Protein AF-A0A401M6X9-F1 (afdb_monomer)

Sequence (453 aa):
MAVNIYASADETSSSKGSAQNQALAAGTSTIDCPDVGQRLTSVPAQAKAQVDKELALLDKQISEAYQRLSTSQKAIQQDPNFAQNAIVGPLKDKRKATIDRIAIAIGRVAAKPQGLDALAACTLRATGNAGQGGNNNQGGNDTNAGGTGNGPVAADFVDITKVKSNVRTPARSAKASKGVFVSKCGVNANKLYNSDNVIVAPGVTNGAHHVHDYVGNQDNDAFSSDQDFAKAGTSCQNKGDKSSYYWPVLRLQDGTKEFDAGKQGGGAEGNTGRILTAKKATLDFVGSPRGKVVAMPKFLRIITGDAKAFVNGTANANASWSCTGFENKVQLKDKYPLCPSGSDVVRTFKFQSCWDSRNIDSANHRTHVAFADAGGNCPTGFKAIPQLVQRLVYDVDAPSVKDNGKTRPFFSLDSFPEQQHKPVTDHGDFINVFDAKLMNKAVQCINTGRKCS

pLDDT: mean 88.76, std 18.25, range [23.72, 98.88]

Secondary structure (DSSP, 8-sta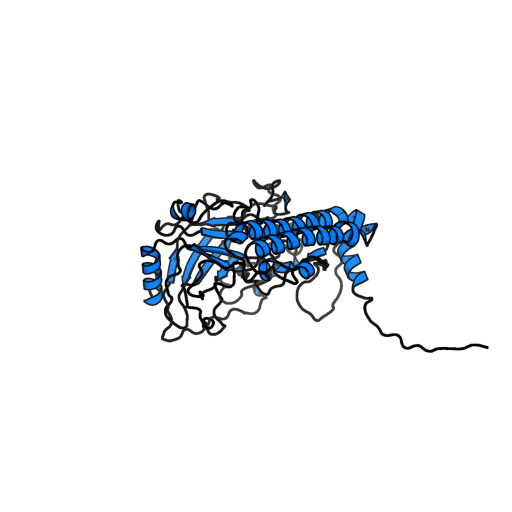te):
------------S-HHHHHHHHHHHTT-EEEE---SGGG-S---HHHHHHHHHHHHHHHHHHHHHHHHHHH-HHHHHH-TTHIIIIIIHHHHHHHHHHHHHHHHHHHTTSPPP-SGGGG---EEEE-TT-S-----------------S----GGGEEEGGGSPP----PPPPTT----EEEE---S-TT--EE---TTTSTT-TTTTSSPEEEEEBS--STT--HHHHHHS-BSSSSTTB--EEEEEPEEE-SS---TTTTSTTTGGGT--SEEEPPSEEEEEEE--SSSPPPPPPTT-EEEEE-TTHHHH-TTS----EEETTTTTT--BSSSEEEPPTT--EEEEEE---EE-SS-SS-TTSSTTEE---TTSPPPTT-EE-PEEEEEEEE--PPP-GGGTTSSSPPEEE---GGGTT-GGG-EEEEE--B-HHHHHHHHHHHHTT-EE-

Radius of gyration: 23.55 Å; Cα contacts (8 Å, |Δi|>4): 1029; chains: 1; bounding box: 54×73×77 Å

Solvent-accessible surface area (backbone atoms only — not comparable to full-atom values): 24018 Å² total; per-residue (Å²): 134,82,87,82,86,85,77,89,76,84,92,78,81,77,72,62,61,59,55,48,52,50,26,46,53,69,62,35,55,34,60,31,55,60,68,64,55,80,69,37,74,75,55,57,79,92,28,38,65,61,39,30,49,41,53,41,48,50,52,52,52,50,40,56,44,34,54,50,56,66,69,36,42,71,57,32,62,76,33,80,58,39,55,50,63,72,38,42,47,55,45,20,55,54,34,33,59,41,50,51,48,40,33,49,49,38,38,77,81,45,82,56,70,76,74,60,70,76,45,22,57,52,46,82,38,64,60,76,75,88,72,84,87,88,78,93,80,83,89,81,91,79,89,82,73,96,68,86,71,47,61,60,54,54,85,41,48,40,60,53,90,77,53,71,74,69,56,80,79,65,71,65,46,95,55,29,10,70,6,32,24,38,55,56,28,67,47,34,87,84,64,52,66,47,16,40,21,56,83,76,12,47,70,30,76,46,44,46,32,17,34,32,42,41,27,15,32,68,53,82,44,19,77,54,43,76,69,46,38,74,68,38,56,45,57,20,76,53,78,50,35,22,24,39,41,36,32,55,34,40,20,38,52,74,76,41,78,39,103,37,44,81,30,81,18,15,26,65,34,60,37,52,23,34,77,55,69,41,77,40,54,43,40,35,30,31,40,30,35,63,27,64,39,46,71,74,59,69,58,28,47,45,66,27,29,21,61,52,16,70,56,73,41,62,90,56,36,48,20,33,25,23,29,60,94,32,63,81,36,33,62,34,50,63,34,42,57,36,37,57,92,99,35,28,40,27,44,43,40,66,41,52,27,16,31,51,83,78,50,43,58,37,64,52,49,46,84,29,44,36,65,46,48,86,72,40,49,49,56,92,77,34,43,40,25,55,22,44,36,39,38,39,31,33,88,57,77,52,47,32,55,91,64,69,24,69,88,30,39,44,67,32,48,41,31,36,49,54,33,30,28,43,48,26,25,34,42,35,41,38,34,36,38,46,36,74,69,50,38,51,49,38,36,50,29,11,52,68,50,36,81,45,109

Foldseek 3Di:
DDDDDDDDDDDDDDPPLVVLLVLLLVLQKFKFFAQLLVVCQAAPPQLLQVLLQLSLVLLVLRLVLRVVSLVCSVVCNVPVCCNVPVRQVVQLVVQLVSLVSNQVSRVVPHPRDPDSNVRSGMDMDGNPDPDDDDDDDDDDDDPDDPDRDFDDALVQEDALVPDFFDDDDAAFDPAWLQFKEWWDFDQLPVPPKALADCFRRAPDGNSFQAIKRKFAFPPDHSPQDLVNLLVTAGSIPPRLFSKIKMWFFKFFPPQDCDPQCPHGNDVVQPNDHDTFTFPDKIKMFAIFSHHAADFQDAFQKWKQAALCCQNNHQPRFDWWKDKVVCNNGDTDQWHHYQDDPPIWIKTKTWIFFWALVDDSATSSRHPRGHHADSNRHDPPNIGGHGIIIMMTTTDAHRADNPVGRPVHTDMAGIGGRSNSSTSRSIMMMMTGRRDPVVSVVRSVRSSVNHYYD

Mean predicted aligned error: 7.22 Å

Structure (mmCIF, N/CA/C/O backbone):
data_AF-A0A401M6X9-F1
#
_entry.id   AF-A0A401M6X9-F1
#
loop_
_atom_site.group_PDB
_atom_site.id
_atom_site.type_symbol
_atom_site.label_atom_id
_atom_site.label_alt_id
_atom_site.label_comp_id
_atom_site.label_asym_id
_atom_site.label_entity_id
_atom_site.label_seq_id
_atom_site.pdbx_PDB_ins_code
_atom_site.Cartn_x
_atom_site.Cartn_y
_atom_site.Cartn_z
_atom_site.occupancy
_atom_site.B_iso_or_equiv
_atom_site.auth_seq_id
_atom_site.auth_comp_id
_atom_site.auth_asym_id
_atom_site.auth_atom_id
_atom_site.pdbx_PDB_model_num
ATOM 1 N N . MET A 1 1 ? 7.918 -54.406 -50.288 1.00 29.33 1 MET A N 1
ATOM 2 C CA . MET A 1 1 ? 8.413 -53.014 -50.257 1.00 29.33 1 MET A CA 1
ATOM 3 C C . MET A 1 1 ? 7.365 -52.147 -49.582 1.00 29.33 1 MET A C 1
ATOM 5 O O . MET A 1 1 ? 6.195 -52.333 -49.873 1.00 29.33 1 MET A O 1
ATOM 9 N N . ALA A 1 2 ? 7.828 -51.248 -48.710 1.00 29.38 2 ALA A N 1
ATOM 10 C CA . ALA A 1 2 ? 7.129 -50.108 -48.110 1.00 29.38 2 ALA A CA 1
ATOM 11 C C . ALA A 1 2 ? 5.913 -50.384 -47.199 1.00 29.38 2 ALA A C 1
ATOM 13 O O . ALA A 1 2 ? 4.772 -50.518 -47.627 1.00 29.38 2 ALA A O 1
ATOM 14 N N . VAL A 1 3 ? 6.216 -50.369 -45.901 1.00 25.91 3 VAL A N 1
ATOM 15 C CA . VAL A 1 3 ? 5.321 -50.006 -44.799 1.00 25.91 3 VAL A CA 1
ATOM 16 C C . VAL A 1 3 ? 4.903 -48.543 -44.988 1.00 25.91 3 VAL A C 1
ATOM 18 O O . VAL A 1 3 ? 5.769 -47.717 -45.267 1.00 25.91 3 VAL A O 1
ATOM 21 N N . ASN A 1 4 ? 3.629 -48.200 -44.784 1.00 25.66 4 ASN A N 1
ATOM 22 C CA . ASN A 1 4 ? 3.268 -46.824 -44.451 1.00 25.66 4 ASN A CA 1
ATOM 23 C C . ASN A 1 4 ? 2.274 -46.799 -43.289 1.00 25.66 4 ASN A C 1
ATOM 25 O O . ASN A 1 4 ? 1.127 -47.230 -43.390 1.00 25.66 4 ASN A O 1
ATOM 29 N N . ILE A 1 5 ? 2.808 -46.325 -42.170 1.00 27.16 5 ILE A N 1
ATOM 30 C CA . ILE A 1 5 ? 2.165 -46.017 -40.903 1.00 27.16 5 ILE A CA 1
ATOM 31 C C . ILE A 1 5 ? 1.510 -44.642 -41.065 1.00 27.16 5 ILE A C 1
ATOM 33 O O . ILE A 1 5 ? 2.206 -43.679 -41.372 1.00 27.16 5 ILE A O 1
ATOM 37 N N . TYR A 1 6 ? 0.205 -44.529 -40.816 1.00 26.64 6 TYR A N 1
ATOM 38 C CA . TYR A 1 6 ? -0.398 -43.250 -40.440 1.00 26.64 6 TYR A CA 1
ATOM 39 C C . TYR A 1 6 ? -0.601 -43.260 -38.929 1.00 26.64 6 TYR A C 1
ATOM 41 O O . TYR A 1 6 ? -1.500 -43.915 -38.406 1.00 26.64 6 TYR A O 1
ATOM 49 N N . ALA A 1 7 ? 0.304 -42.568 -38.241 1.00 26.34 7 ALA A N 1
ATOM 50 C CA . ALA A 1 7 ? 0.173 -42.212 -36.843 1.00 26.34 7 ALA A CA 1
ATOM 51 C C . ALA A 1 7 ? -0.640 -40.916 -36.743 1.00 26.34 7 ALA A C 1
ATOM 53 O O . ALA A 1 7 ? -0.295 -39.907 -37.358 1.00 26.34 7 ALA A O 1
ATOM 54 N N . SER A 1 8 ? -1.707 -40.960 -35.951 1.00 31.41 8 SER A N 1
ATOM 55 C CA . SER A 1 8 ? -2.305 -39.785 -35.325 1.00 31.41 8 SER A CA 1
ATOM 56 C C . SER A 1 8 ? -1.285 -39.184 -34.356 1.00 31.41 8 SER A C 1
ATOM 58 O O . SER A 1 8 ? -0.713 -39.918 -33.551 1.00 31.41 8 SER A O 1
ATOM 60 N N . ALA A 1 9 ? -1.056 -37.875 -34.425 1.00 29.56 9 ALA A N 1
ATOM 61 C CA . ALA A 1 9 ? -0.262 -37.148 -33.443 1.00 29.56 9 ALA A CA 1
ATOM 62 C C . ALA A 1 9 ? -1.111 -36.031 -32.833 1.00 29.56 9 ALA A C 1
ATOM 64 O O . ALA A 1 9 ? -1.638 -35.170 -33.537 1.00 29.56 9 ALA A O 1
ATOM 65 N N . ASP A 1 10 ? -1.236 -36.117 -31.513 1.00 27.30 10 ASP A N 1
ATOM 66 C CA . ASP A 1 10 ? -1.836 -35.153 -30.608 1.00 27.30 10 ASP A CA 1
ATOM 67 C C . ASP A 1 10 ? -1.142 -33.782 -30.675 1.00 27.30 10 ASP A C 1
ATOM 69 O O . ASP A 1 10 ? 0.078 -33.663 -30.559 1.00 27.30 10 ASP A O 1
ATOM 73 N N . GLU A 1 11 ? -1.941 -32.723 -30.781 1.00 31.08 11 GLU A N 1
ATOM 74 C CA . GLU A 1 11 ? -1.521 -31.328 -30.633 1.00 31.08 11 GLU A CA 1
ATOM 75 C C . GLU A 1 11 ? -1.487 -30.955 -29.141 1.00 31.08 11 GLU A C 1
ATOM 77 O O . GLU A 1 11 ? -2.509 -30.617 -28.542 1.00 31.08 11 GLU A O 1
ATOM 82 N N . THR A 1 12 ? -0.303 -30.977 -28.519 1.00 35.50 12 THR A N 1
ATOM 83 C CA . THR A 1 12 ? -0.062 -30.281 -27.244 1.00 35.50 12 THR A CA 1
ATOM 84 C C . THR A 1 12 ? 1.288 -29.543 -27.231 1.00 35.50 12 THR A C 1
ATOM 86 O O . THR A 1 12 ? 2.340 -30.113 -27.480 1.00 35.50 12 THR A O 1
ATOM 89 N N . SER A 1 13 ? 1.223 -28.256 -26.854 1.00 37.97 13 SER A N 1
ATOM 90 C CA . SER A 1 13 ? 2.273 -27.422 -26.225 1.00 37.97 13 SER A CA 1
ATOM 91 C C . SER A 1 13 ? 3.252 -26.541 -27.033 1.00 37.97 13 SER A C 1
ATOM 93 O O . SER A 1 13 ? 4.123 -25.936 -26.407 1.00 37.97 13 SER A O 1
ATOM 95 N N . SER A 1 14 ? 3.131 -26.335 -28.344 1.00 34.53 14 SER A N 1
ATOM 96 C CA . SER A 1 14 ? 4.143 -25.560 -29.105 1.00 34.53 14 SER A CA 1
ATOM 97 C C . SER A 1 14 ? 3.976 -24.023 -29.112 1.00 34.53 14 SER A C 1
ATOM 99 O O . SER A 1 14 ? 4.923 -23.309 -29.439 1.00 34.53 14 SER A O 1
ATOM 101 N N . SER A 1 15 ? 2.828 -23.463 -28.704 1.00 44.91 15 SER A N 1
ATOM 102 C CA . SER A 1 15 ? 2.542 -22.021 -28.874 1.00 44.91 15 SER A CA 1
ATOM 103 C C . SER A 1 15 ? 3.021 -21.089 -27.746 1.00 44.91 15 SER A C 1
ATOM 105 O O . SER A 1 15 ? 3.140 -19.885 -27.963 1.00 44.91 15 SER A O 1
ATOM 107 N N . LYS A 1 16 ? 3.328 -21.604 -26.544 1.00 48.12 16 LYS A N 1
ATOM 108 C CA . LYS A 1 16 ? 3.765 -20.766 -25.401 1.00 48.12 16 LYS A CA 1
ATOM 109 C C . LYS A 1 16 ? 5.250 -20.393 -25.449 1.00 48.12 16 LYS A C 1
ATOM 111 O O . LYS A 1 16 ? 5.606 -19.289 -25.045 1.00 48.12 16 LYS A O 1
ATOM 116 N N . GLY A 1 17 ? 6.105 -21.279 -25.967 1.00 55.19 17 GLY A N 1
ATOM 117 C CA . GLY A 1 17 ? 7.558 -21.069 -25.993 1.00 55.19 17 GLY A CA 1
ATOM 118 C C . GLY A 1 17 ? 7.991 -19.927 -26.915 1.00 55.19 17 GLY A C 1
ATOM 119 O O . GLY A 1 17 ? 8.846 -19.128 -26.546 1.00 55.19 17 GLY A O 1
ATOM 120 N N . SER A 1 18 ? 7.363 -19.784 -28.086 1.00 62.06 18 SER A N 1
ATOM 121 C CA . SER A 1 18 ? 7.692 -18.714 -29.039 1.00 62.06 18 SER A CA 1
ATOM 122 C C . SER A 1 18 ? 7.289 -17.330 -28.524 1.00 62.06 18 SER A C 1
ATOM 124 O O . SER A 1 18 ? 8.098 -16.406 -28.569 1.00 62.06 18 SER A O 1
ATOM 126 N N . ALA A 1 19 ? 6.082 -17.197 -27.967 1.00 62.09 19 ALA A N 1
ATOM 127 C CA . ALA A 1 19 ? 5.588 -15.942 -27.402 1.00 62.09 19 ALA A CA 1
ATOM 128 C C . ALA A 1 19 ? 6.396 -15.499 -26.170 1.00 62.09 19 ALA A C 1
ATOM 130 O O . ALA A 1 19 ? 6.696 -14.317 -26.011 1.00 62.09 19 ALA A O 1
ATOM 131 N N . GLN A 1 20 ? 6.800 -16.444 -25.316 1.00 65.56 20 GLN A N 1
ATOM 132 C CA . GLN A 1 20 ? 7.638 -16.159 -24.153 1.00 65.56 20 GLN A CA 1
ATOM 133 C C . GLN A 1 20 ? 9.055 -15.736 -24.560 1.00 65.56 20 GLN A C 1
ATOM 135 O O . GLN A 1 20 ? 9.565 -14.746 -24.041 1.00 65.56 20 GLN A O 1
ATOM 140 N N . ASN A 1 21 ? 9.659 -16.414 -25.540 1.00 63.56 21 ASN A N 1
ATOM 141 C CA . ASN A 1 21 ? 10.969 -16.036 -26.076 1.00 63.56 21 ASN A CA 1
ATOM 142 C C . ASN A 1 21 ? 10.939 -14.651 -26.741 1.00 63.56 21 ASN A C 1
ATOM 144 O O . ASN A 1 21 ? 11.865 -13.861 -26.568 1.00 63.56 21 ASN A O 1
ATOM 148 N N . GLN A 1 22 ? 9.851 -14.315 -27.440 1.00 64.25 22 GLN A N 1
ATOM 149 C CA . GLN A 1 22 ? 9.640 -12.980 -28.007 1.00 64.25 22 GLN A CA 1
ATOM 150 C C . GLN A 1 22 ? 9.471 -11.911 -26.918 1.00 64.25 22 GLN A C 1
ATOM 152 O O . GLN A 1 22 ? 10.101 -10.856 -26.995 1.00 64.25 22 GLN A O 1
ATOM 157 N N . ALA A 1 23 ? 8.684 -12.185 -25.872 1.00 68.12 23 ALA A N 1
ATOM 158 C CA . ALA A 1 23 ? 8.500 -11.263 -24.751 1.00 68.12 23 ALA A CA 1
ATOM 159 C C . ALA A 1 23 ? 9.812 -10.997 -23.994 1.00 68.12 23 ALA A C 1
ATOM 161 O O . ALA A 1 23 ? 10.085 -9.856 -23.612 1.00 68.12 23 ALA A O 1
ATOM 162 N N . LEU A 1 24 ? 10.640 -12.031 -23.817 1.00 69.25 24 LEU A N 1
ATOM 163 C CA . LEU A 1 24 ? 11.967 -11.941 -23.208 1.00 69.25 24 LEU A CA 1
ATOM 164 C C . LEU A 1 24 ? 12.929 -11.103 -24.059 1.00 69.25 24 LEU A C 1
ATOM 166 O O . LEU A 1 24 ? 13.567 -10.190 -23.534 1.00 69.25 24 LEU A O 1
ATOM 170 N N . ALA A 1 25 ? 12.978 -11.348 -25.372 1.00 62.50 25 ALA A N 1
ATOM 171 C CA . ALA A 1 25 ? 13.804 -10.577 -26.303 1.00 62.50 25 ALA A CA 1
ATOM 172 C C . ALA A 1 25 ? 13.401 -9.091 -26.366 1.00 62.50 25 ALA A C 1
ATOM 174 O O . ALA A 1 25 ? 14.263 -8.226 -26.544 1.00 62.50 25 ALA A O 1
ATOM 175 N N . ALA A 1 26 ? 12.110 -8.800 -26.168 1.00 62.44 26 ALA A N 1
ATOM 176 C CA . ALA A 1 26 ? 11.553 -7.451 -26.092 1.00 62.44 26 ALA A CA 1
ATOM 177 C C . ALA A 1 26 ? 11.688 -6.788 -24.703 1.00 62.44 26 ALA A C 1
ATOM 179 O O . ALA A 1 26 ? 11.282 -5.641 -24.536 1.00 62.44 26 ALA A O 1
ATOM 180 N N . GLY A 1 27 ? 12.223 -7.483 -23.689 1.00 68.25 27 GLY A N 1
ATOM 181 C CA . GLY A 1 27 ? 12.346 -6.950 -22.324 1.00 68.25 27 GLY A CA 1
ATOM 182 C C . GLY A 1 27 ? 11.011 -6.796 -21.580 1.00 68.25 27 GLY A C 1
ATOM 183 O O . GLY A 1 27 ? 10.921 -6.039 -20.619 1.00 68.25 27 GLY A O 1
ATOM 184 N N . THR A 1 28 ? 9.971 -7.511 -22.009 1.00 72.81 28 THR A N 1
ATOM 185 C CA . THR A 1 28 ? 8.592 -7.427 -21.492 1.00 72.81 28 THR A CA 1
ATOM 186 C C . THR A 1 28 ? 8.258 -8.614 -20.587 1.00 72.81 28 THR A C 1
ATOM 188 O O . THR A 1 28 ? 7.250 -9.295 -20.758 1.00 72.81 28 THR A O 1
ATOM 191 N N . SER A 1 29 ? 9.143 -8.940 -19.646 1.00 83.50 29 SER A N 1
ATOM 192 C CA . SER A 1 29 ? 8.968 -10.083 -18.741 1.00 83.50 29 SER A CA 1
ATOM 193 C C . SER A 1 29 ? 9.264 -9.719 -17.293 1.00 83.50 29 SER A C 1
ATOM 195 O O . SER A 1 29 ? 10.029 -8.801 -17.013 1.00 83.50 29 SER A O 1
ATOM 197 N N . THR A 1 30 ? 8.648 -10.455 -16.376 1.00 89.94 30 THR A N 1
ATOM 198 C CA . THR A 1 30 ? 8.885 -10.392 -14.936 1.00 89.94 30 THR A CA 1
ATOM 199 C C . THR A 1 30 ? 9.106 -11.792 -14.365 1.00 89.94 30 THR A C 1
ATOM 201 O O . THR A 1 30 ? 8.964 -12.795 -15.073 1.00 89.94 30 THR A O 1
ATOM 204 N N . ILE A 1 31 ? 9.479 -11.860 -13.091 1.00 91.75 31 ILE A N 1
ATOM 205 C CA . ILE A 1 31 ? 9.679 -13.100 -12.347 1.00 91.75 31 ILE A CA 1
ATOM 206 C C . ILE A 1 31 ? 8.482 -13.307 -11.423 1.00 91.75 31 ILE A C 1
ATOM 208 O O . ILE A 1 31 ? 8.131 -12.435 -10.637 1.00 91.75 31 ILE A O 1
ATOM 212 N N . ASP A 1 32 ? 7.869 -14.481 -11.523 1.00 91.88 32 ASP A N 1
ATOM 213 C CA . ASP A 1 32 ? 6.752 -14.912 -10.693 1.00 91.88 32 ASP A CA 1
ATOM 214 C C . ASP A 1 32 ? 7.192 -16.080 -9.812 1.00 91.88 32 ASP A C 1
ATOM 216 O O . ASP A 1 32 ? 7.589 -17.140 -10.306 1.00 91.88 32 ASP A O 1
ATOM 220 N N . CYS A 1 33 ? 7.131 -15.873 -8.503 1.00 93.88 33 CYS A N 1
ATOM 221 C CA . CYS A 1 33 ? 7.508 -16.858 -7.511 1.00 93.88 33 CYS A CA 1
ATOM 222 C C . CYS A 1 33 ? 6.379 -17.024 -6.487 1.00 93.88 33 CYS A C 1
ATOM 224 O O . CYS A 1 33 ? 5.901 -16.020 -5.962 1.00 93.88 33 CYS A O 1
ATOM 226 N N . PRO A 1 34 ? 6.018 -18.258 -6.094 1.00 92.94 34 PRO A N 1
ATOM 227 C CA . PRO A 1 34 ? 5.024 -18.477 -5.052 1.00 92.94 34 PRO A CA 1
ATOM 228 C C . PRO A 1 34 ? 5.378 -17.768 -3.736 1.00 92.94 34 PRO A C 1
ATOM 230 O O . PRO A 1 34 ? 6.521 -17.827 -3.266 1.00 92.94 34 PRO A O 1
ATOM 233 N N . ASP A 1 35 ? 4.380 -17.140 -3.116 1.00 89.75 35 ASP A N 1
ATOM 234 C CA . ASP A 1 35 ? 4.529 -16.463 -1.829 1.00 89.75 35 ASP A CA 1
ATOM 235 C C . ASP A 1 35 ? 4.502 -17.474 -0.673 1.00 89.75 35 ASP A C 1
ATOM 237 O O . ASP A 1 35 ? 3.489 -18.124 -0.390 1.00 89.75 35 ASP A O 1
ATOM 241 N N . VAL A 1 36 ? 5.642 -17.609 0.006 1.00 92.06 36 VAL A N 1
ATOM 242 C CA . VAL A 1 36 ? 5.801 -18.514 1.149 1.00 92.06 36 VAL A CA 1
ATOM 243 C C . VAL A 1 36 ? 5.050 -17.989 2.374 1.00 92.06 36 VAL A C 1
ATOM 245 O O . VAL A 1 36 ? 4.436 -18.780 3.090 1.00 92.06 36 VAL A O 1
ATOM 248 N N . GLY A 1 37 ? 5.021 -16.671 2.591 1.00 87.62 37 GLY A N 1
ATOM 249 C CA . GLY A 1 37 ? 4.360 -16.047 3.739 1.00 87.62 37 GLY A CA 1
ATOM 250 C C . GLY A 1 37 ? 2.855 -16.316 3.757 1.00 87.62 37 GLY A C 1
ATOM 251 O O . GLY A 1 37 ? 2.281 -16.587 4.811 1.00 87.62 37 GLY A O 1
ATOM 252 N N . GLN A 1 38 ? 2.221 -16.376 2.582 1.00 84.31 38 GLN A N 1
ATOM 253 C CA . GLN A 1 38 ? 0.799 -16.727 2.469 1.00 84.31 38 GLN A CA 1
ATOM 254 C C . GLN A 1 38 ? 0.483 -18.168 2.901 1.00 84.31 38 GLN A C 1
ATOM 256 O O . GLN A 1 38 ? -0.646 -18.450 3.307 1.00 84.31 38 GLN A O 1
ATOM 261 N N . ARG A 1 39 ? 1.456 -19.088 2.839 1.00 87.50 39 ARG A N 1
ATOM 262 C CA . ARG A 1 39 ? 1.291 -20.490 3.266 1.00 87.50 39 ARG A CA 1
ATOM 263 C C . ARG A 1 39 ? 1.591 -20.705 4.749 1.00 87.50 39 ARG A C 1
ATOM 265 O O . ARG A 1 39 ? 1.159 -21.710 5.310 1.00 87.50 39 ARG A O 1
ATOM 272 N N . LEU A 1 40 ? 2.281 -19.768 5.396 1.00 87.88 40 LEU A N 1
ATOM 273 C CA . LEU A 1 40 ? 2.629 -19.826 6.816 1.00 87.88 40 LEU A CA 1
ATOM 274 C C . LEU A 1 40 ? 1.491 -19.276 7.688 1.00 87.88 40 LEU A C 1
ATOM 276 O O . LEU A 1 40 ? 1.576 -18.194 8.264 1.00 87.88 40 LEU A O 1
ATOM 280 N N . THR A 1 41 ? 0.401 -20.037 7.812 1.00 79.62 41 THR A N 1
ATOM 281 C CA . THR A 1 41 ? -0.769 -19.617 8.608 1.00 79.62 41 THR A CA 1
ATOM 282 C C . THR A 1 41 ? -0.513 -19.594 10.116 1.00 79.62 41 THR A C 1
ATOM 284 O O . THR A 1 41 ? -1.217 -18.907 10.852 1.00 79.62 41 THR A O 1
ATOM 287 N N . SER A 1 42 ? 0.492 -20.329 10.591 1.00 83.56 42 SER A N 1
ATOM 288 C CA . SER A 1 42 ? 0.909 -20.339 11.992 1.00 83.56 42 SER A CA 1
ATOM 289 C C . SER A 1 42 ? 2.425 -20.415 12.094 1.00 83.56 42 SER A C 1
ATOM 291 O O . SER A 1 42 ? 3.037 -21.344 11.569 1.00 83.56 42 SER A O 1
ATOM 293 N N . VAL A 1 43 ? 3.018 -19.468 12.816 1.00 89.19 43 VAL A N 1
ATOM 294 C CA . VAL A 1 43 ? 4.448 -19.431 13.126 1.00 89.19 43 VAL A CA 1
ATOM 295 C C . VAL A 1 43 ? 4.579 -19.273 14.641 1.00 89.19 43 VAL A C 1
ATOM 297 O O . VAL A 1 43 ? 3.987 -18.343 15.196 1.00 89.19 43 VAL A O 1
ATOM 300 N N . PRO A 1 44 ? 5.301 -20.168 15.338 1.00 91.50 44 PRO A N 1
ATOM 301 C CA . PRO A 1 44 ? 5.532 -20.035 16.772 1.00 91.50 44 PRO A CA 1
ATOM 302 C C . PRO A 1 44 ? 6.196 -18.699 17.107 1.00 91.50 44 PRO A C 1
ATOM 304 O O . PRO A 1 44 ? 7.122 -18.281 16.413 1.00 91.50 44 PRO A O 1
ATOM 307 N N . ALA A 1 45 ? 5.781 -18.058 18.204 1.00 88.19 45 ALA A N 1
ATOM 308 C CA . ALA A 1 45 ? 6.305 -16.747 18.603 1.00 88.19 45 ALA A CA 1
ATOM 309 C C . ALA A 1 45 ? 7.843 -16.731 18.709 1.00 88.19 45 ALA A C 1
ATOM 311 O O . ALA A 1 45 ? 8.483 -15.788 18.257 1.00 88.19 45 ALA A O 1
ATOM 312 N N . GLN A 1 46 ? 8.437 -17.817 19.218 1.00 91.94 46 GLN A N 1
ATOM 313 C CA . GLN A 1 46 ? 9.891 -17.985 19.341 1.00 91.94 46 GLN A CA 1
ATOM 314 C C . GLN A 1 46 ? 10.626 -18.043 17.989 1.00 91.94 46 GLN A C 1
ATOM 316 O O . GLN A 1 46 ? 11.803 -17.708 17.927 1.00 91.94 46 GLN A O 1
ATOM 321 N N . ALA A 1 47 ? 9.951 -18.459 16.913 1.00 93.94 47 ALA A N 1
ATOM 322 C CA . ALA A 1 47 ? 10.529 -18.551 15.572 1.00 93.94 47 ALA A CA 1
ATOM 323 C C . ALA A 1 47 ? 10.210 -17.329 14.694 1.00 93.94 47 ALA A C 1
ATOM 325 O O . ALA A 1 47 ? 10.855 -17.152 13.661 1.00 93.94 47 ALA A O 1
ATOM 326 N N . LYS A 1 48 ? 9.239 -16.488 15.084 1.00 88.94 48 LYS A N 1
ATOM 327 C CA . LYS A 1 48 ? 8.676 -15.435 14.226 1.00 88.94 48 LYS A CA 1
ATOM 328 C C . LYS A 1 48 ? 9.734 -14.481 13.671 1.00 88.94 48 LYS A C 1
ATOM 330 O O . LYS A 1 48 ? 9.832 -14.357 12.460 1.00 88.94 48 LYS A O 1
ATOM 335 N N . ALA A 1 49 ? 10.590 -13.912 14.519 1.00 89.06 49 ALA A N 1
ATOM 336 C CA . ALA A 1 49 ? 11.622 -12.975 14.067 1.00 89.06 49 ALA A CA 1
ATOM 337 C C . ALA A 1 49 ? 12.594 -13.594 13.042 1.00 89.06 49 ALA A C 1
ATOM 339 O O . ALA A 1 49 ? 12.997 -12.940 12.082 1.00 89.06 49 ALA A O 1
ATOM 340 N N . GLN A 1 50 ? 12.960 -14.870 13.215 1.00 93.44 50 GLN A N 1
ATOM 341 C CA . GLN A 1 50 ? 13.810 -15.560 12.244 1.00 93.44 50 GLN A CA 1
ATOM 342 C C . GLN A 1 50 ? 13.054 -15.818 10.935 1.00 93.44 50 GLN A C 1
ATOM 344 O O . GLN A 1 50 ? 13.617 -15.615 9.865 1.00 93.44 50 GLN A O 1
ATOM 349 N N . VAL A 1 51 ? 11.793 -16.251 11.008 1.00 93.62 51 VAL A N 1
ATOM 350 C CA . VAL A 1 51 ? 10.958 -16.487 9.822 1.00 93.62 51 VAL A CA 1
ATOM 351 C C . VAL A 1 51 ? 10.747 -15.195 9.033 1.00 93.62 51 VAL A C 1
ATOM 353 O O . VAL A 1 51 ? 10.967 -15.207 7.826 1.00 93.62 51 VAL A O 1
ATOM 356 N N . ASP A 1 52 ? 10.412 -14.087 9.694 1.00 91.06 52 ASP A N 1
ATOM 357 C CA . ASP A 1 52 ? 10.201 -12.781 9.057 1.00 91.06 52 ASP A CA 1
ATOM 358 C C . ASP A 1 52 ? 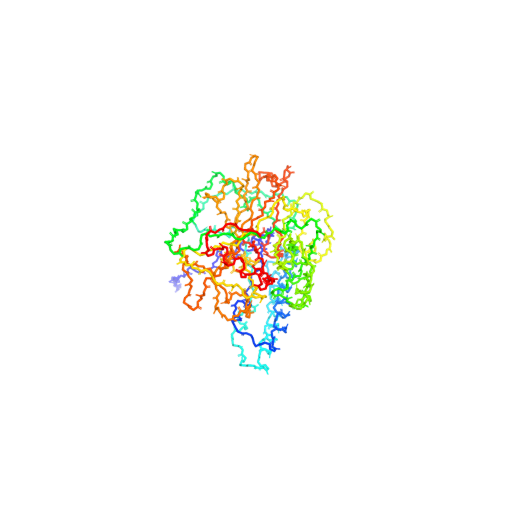11.472 -12.322 8.311 1.00 91.06 52 ASP A C 1
ATOM 360 O O . ASP A 1 52 ? 11.411 -11.909 7.151 1.00 91.06 52 ASP A O 1
ATOM 364 N N . LYS A 1 53 ? 12.655 -12.511 8.916 1.00 93.25 53 LYS A N 1
ATOM 365 C CA . LYS A 1 53 ? 13.947 -12.224 8.271 1.00 93.25 53 LYS A CA 1
ATOM 366 C C . LYS A 1 53 ? 14.196 -13.071 7.019 1.00 93.25 53 LYS A C 1
ATOM 368 O O . LYS A 1 53 ? 14.712 -12.567 6.023 1.00 93.25 53 LYS A O 1
ATOM 373 N N . GLU A 1 54 ? 13.875 -14.361 7.064 1.00 96.44 54 GLU A N 1
ATOM 374 C CA . GLU A 1 54 ? 14.062 -15.255 5.916 1.00 96.44 54 GLU A CA 1
ATOM 375 C C . GLU A 1 54 ? 13.028 -14.987 4.808 1.00 96.44 54 GLU A C 1
ATOM 377 O O . GLU A 1 54 ? 13.367 -15.094 3.632 1.00 96.44 54 GLU A O 1
ATOM 382 N N . LEU A 1 55 ? 11.799 -14.581 5.152 1.00 94.75 55 LEU A N 1
ATOM 383 C CA . LEU A 1 55 ? 10.797 -14.127 4.181 1.00 94.75 55 LEU A CA 1
ATOM 384 C C . LEU A 1 55 ? 11.257 -12.852 3.461 1.00 94.75 55 LEU A C 1
ATOM 386 O O . LEU A 1 55 ? 11.224 -12.810 2.234 1.00 94.75 55 LEU A O 1
ATOM 390 N N . ALA A 1 56 ? 11.787 -11.867 4.190 1.00 93.12 56 ALA A N 1
ATOM 391 C CA . ALA A 1 56 ? 12.362 -10.668 3.579 1.00 93.12 56 ALA A CA 1
ATOM 392 C C . ALA A 1 56 ? 13.573 -10.992 2.680 1.00 93.12 56 ALA A C 1
ATOM 394 O O . ALA A 1 56 ? 13.776 -10.380 1.632 1.00 93.12 56 ALA A O 1
ATOM 395 N N . LEU A 1 57 ? 14.371 -12.004 3.043 1.00 96.00 57 LEU A N 1
ATOM 396 C CA . LEU A 1 57 ? 15.455 -12.482 2.186 1.00 96.00 57 LEU A CA 1
ATOM 397 C C . LEU A 1 57 ? 14.939 -13.145 0.900 1.00 96.00 57 LEU A C 1
ATOM 399 O O . LEU A 1 57 ? 15.579 -12.993 -0.139 1.00 96.00 57 LEU A O 1
ATOM 403 N N . LEU A 1 58 ? 13.812 -13.865 0.938 1.00 96.31 58 LEU A N 1
ATOM 404 C CA . LEU A 1 58 ? 13.188 -14.385 -0.285 1.00 96.31 58 LEU A CA 1
ATOM 405 C C . LEU A 1 58 ? 12.804 -13.245 -1.228 1.00 96.31 58 LEU A C 1
ATOM 407 O O . LEU A 1 58 ? 13.094 -13.344 -2.416 1.00 96.31 58 LEU A O 1
ATOM 411 N N . ASP A 1 59 ? 12.212 -12.172 -0.708 1.00 94.38 59 ASP A N 1
ATOM 412 C CA . ASP A 1 59 ? 11.818 -11.011 -1.513 1.00 94.38 59 ASP A CA 1
ATOM 413 C C . ASP A 1 59 ? 13.031 -10.344 -2.157 1.00 94.38 59 ASP A C 1
ATOM 415 O O . ASP A 1 59 ? 13.085 -10.192 -3.378 1.00 94.38 59 ASP A O 1
ATOM 419 N N . LYS A 1 60 ? 14.084 -10.106 -1.368 1.00 94.25 60 LYS A N 1
ATOM 420 C CA . LYS A 1 60 ? 15.357 -9.598 -1.882 1.00 94.25 60 LYS A CA 1
ATOM 421 C C . LYS A 1 60 ? 15.931 -10.465 -3.006 1.00 94.25 60 LYS A C 1
ATOM 423 O O . LYS A 1 60 ? 16.391 -9.933 -4.013 1.00 94.25 60 LYS A O 1
ATOM 428 N N . GLN A 1 61 ? 15.894 -11.792 -2.865 1.00 96.94 61 GLN A N 1
ATOM 429 C CA . GLN A 1 61 ? 16.372 -12.709 -3.907 1.00 96.94 61 GLN A CA 1
ATOM 430 C C . GLN A 1 61 ? 15.580 -12.563 -5.217 1.00 96.94 61 GLN A C 1
ATOM 432 O O . GLN A 1 61 ? 16.177 -12.645 -6.292 1.00 96.94 61 GLN A O 1
ATOM 437 N N . ILE A 1 62 ? 14.260 -12.347 -5.145 1.00 95.19 62 ILE A N 1
ATOM 438 C CA . ILE A 1 62 ? 13.408 -12.123 -6.325 1.00 95.19 62 ILE A CA 1
ATOM 439 C C . ILE A 1 62 ? 13.775 -10.798 -6.990 1.00 95.19 62 ILE A C 1
ATOM 441 O O . ILE A 1 62 ? 14.027 -10.777 -8.195 1.00 95.19 62 ILE A O 1
ATOM 445 N N . SER A 1 63 ? 13.860 -9.717 -6.213 1.00 92.06 63 SER A N 1
ATOM 446 C CA . SER A 1 63 ? 14.176 -8.382 -6.723 1.00 92.06 63 SER A CA 1
ATOM 447 C C . SER A 1 63 ? 15.557 -8.328 -7.389 1.00 92.06 63 SER A C 1
ATOM 449 O O . SER A 1 63 ? 15.677 -7.828 -8.506 1.00 92.06 63 SER A O 1
ATOM 451 N N . GLU A 1 64 ? 16.587 -8.934 -6.786 1.00 93.50 64 GLU A N 1
ATOM 452 C CA . GLU A 1 64 ? 17.921 -9.061 -7.397 1.00 93.50 64 GLU A CA 1
ATOM 453 C C . GLU A 1 64 ? 17.883 -9.861 -8.711 1.00 93.50 64 GLU A C 1
ATOM 455 O O . GLU A 1 64 ? 18.531 -9.504 -9.700 1.00 93.50 64 GLU A O 1
ATOM 460 N N . ALA A 1 65 ? 17.113 -10.954 -8.749 1.00 94.69 65 ALA A N 1
ATOM 461 C CA . ALA A 1 65 ? 16.960 -11.754 -9.958 1.00 94.69 65 ALA A CA 1
ATOM 462 C C . ALA A 1 65 ? 16.224 -10.982 -11.064 1.00 94.69 65 ALA A C 1
ATOM 464 O O . ALA A 1 65 ? 16.615 -11.074 -12.229 1.00 94.69 65 ALA A O 1
ATOM 465 N N . TYR A 1 66 ? 15.207 -10.191 -10.715 1.00 92.06 66 TYR A N 1
ATOM 466 C CA . TYR A 1 66 ? 14.489 -9.345 -11.663 1.00 92.06 66 TYR A CA 1
ATOM 467 C C . TYR A 1 66 ? 15.382 -8.232 -12.215 1.00 92.06 66 TYR A C 1
ATOM 469 O O . TYR A 1 66 ? 15.405 -8.018 -13.422 1.00 92.06 66 TYR A O 1
ATOM 477 N N . GLN A 1 67 ? 16.183 -7.576 -11.374 1.00 89.94 67 GLN A N 1
ATOM 478 C CA . GLN A 1 67 ? 17.163 -6.582 -11.829 1.00 89.94 67 GLN A CA 1
ATOM 479 C C . GLN A 1 67 ? 18.192 -7.189 -12.786 1.00 89.94 67 GLN A C 1
ATOM 481 O O . GLN A 1 67 ? 18.562 -6.594 -13.800 1.00 89.94 67 GLN A O 1
ATOM 486 N N . ARG A 1 68 ? 18.645 -8.414 -12.504 1.00 92.06 68 ARG A N 1
ATOM 487 C CA . ARG A 1 68 ? 19.524 -9.134 -13.427 1.00 92.06 68 ARG A CA 1
ATOM 488 C C . ARG A 1 68 ? 18.810 -9.456 -14.739 1.00 92.06 68 ARG A C 1
ATOM 490 O O . ARG A 1 68 ? 19.415 -9.313 -15.798 1.00 92.06 68 ARG A O 1
ATOM 497 N N . LEU A 1 69 ? 17.537 -9.850 -14.693 1.00 90.19 69 LEU A N 1
ATOM 498 C CA . LEU A 1 69 ? 16.719 -10.083 -15.886 1.00 90.19 69 LEU A CA 1
ATOM 499 C C . LEU A 1 69 ? 16.582 -8.799 -16.720 1.00 90.19 69 LEU A C 1
ATOM 501 O O . LEU A 1 69 ? 16.819 -8.828 -17.927 1.00 90.19 69 LEU A O 1
ATOM 505 N N . SER A 1 70 ? 16.279 -7.671 -16.076 1.00 85.94 70 SER A N 1
ATOM 506 C CA . SER A 1 70 ? 16.044 -6.373 -16.718 1.00 85.94 70 SER A CA 1
ATOM 507 C C . SER A 1 70 ? 17.307 -5.673 -17.225 1.00 85.94 70 SER A C 1
ATOM 509 O O . SER A 1 70 ? 17.200 -4.658 -17.906 1.00 85.94 70 SER A O 1
ATOM 511 N N . THR A 1 71 ? 18.496 -6.193 -16.928 1.00 87.94 71 THR A N 1
ATOM 512 C CA . THR A 1 71 ? 19.777 -5.665 -17.431 1.00 87.94 71 THR A CA 1
ATOM 513 C C . THR A 1 71 ? 20.477 -6.624 -18.399 1.00 87.94 71 THR A C 1
ATOM 515 O O . THR A 1 71 ? 21.472 -6.260 -19.025 1.00 87.94 71 THR A O 1
ATOM 518 N N . SER A 1 72 ? 19.948 -7.842 -18.570 1.00 89.75 72 SER A N 1
ATOM 519 C CA . SER A 1 72 ? 20.557 -8.904 -19.383 1.00 89.75 72 SER A CA 1
ATOM 520 C C . SER A 1 72 ? 19.915 -9.080 -20.766 1.00 89.75 72 SER A C 1
ATOM 522 O O . SER A 1 72 ? 20.097 -10.132 -21.377 1.00 89.75 72 SER A O 1
ATOM 524 N N . GLN A 1 73 ? 19.190 -8.090 -21.309 1.00 84.69 73 GLN A N 1
ATOM 525 C CA . GLN A 1 73 ? 18.452 -8.257 -22.577 1.00 84.69 73 GLN A CA 1
ATOM 526 C C . GLN A 1 73 ? 19.347 -8.711 -23.733 1.00 84.69 73 GLN A C 1
ATOM 528 O O . GLN A 1 73 ? 18.960 -9.593 -24.493 1.00 84.69 73 GLN A O 1
ATOM 533 N N . LYS A 1 74 ? 20.562 -8.161 -23.853 1.00 86.88 74 LYS A N 1
ATOM 534 C CA . LYS A 1 74 ? 21.505 -8.562 -24.910 1.00 86.88 74 LYS A CA 1
ATOM 535 C C . LYS A 1 74 ? 21.915 -10.032 -24.793 1.00 86.88 74 LYS A C 1
ATOM 537 O O . LYS A 1 74 ? 21.961 -10.726 -25.801 1.00 86.88 74 LYS A O 1
ATOM 542 N N . ALA A 1 75 ? 22.176 -10.509 -23.574 1.00 88.94 75 ALA A N 1
ATOM 543 C CA . ALA A 1 75 ? 22.525 -11.908 -23.334 1.00 88.94 75 ALA A CA 1
ATOM 544 C C . ALA A 1 75 ? 21.343 -12.839 -23.648 1.00 88.94 75 ALA A C 1
ATOM 546 O O . ALA A 1 75 ? 21.529 -13.882 -24.260 1.00 88.94 75 ALA A O 1
ATOM 547 N N . ILE A 1 76 ? 20.122 -12.420 -23.309 1.00 87.12 76 ILE A N 1
ATOM 548 C CA . ILE A 1 76 ? 18.882 -13.153 -23.607 1.00 87.12 76 ILE A CA 1
ATOM 549 C C . ILE A 1 76 ? 18.605 -13.217 -25.117 1.00 87.12 76 ILE A C 1
ATOM 551 O O . ILE A 1 76 ? 18.135 -14.234 -25.616 1.00 87.12 76 ILE A O 1
ATOM 555 N N . GLN A 1 77 ? 18.906 -12.149 -25.861 1.00 84.94 77 GLN A N 1
ATOM 556 C CA . GLN A 1 77 ? 18.781 -12.135 -27.323 1.00 84.94 77 GLN A CA 1
ATOM 557 C C . GLN A 1 77 ? 19.778 -13.083 -28.004 1.00 84.94 77 GLN A C 1
ATOM 559 O O . GLN A 1 77 ? 19.479 -13.615 -29.069 1.00 84.94 77 GLN A O 1
ATOM 564 N N . GLN A 1 78 ? 20.953 -13.286 -27.404 1.00 89.75 78 GLN A N 1
ATOM 565 C CA . GLN A 1 78 ? 21.983 -14.194 -27.916 1.00 89.75 78 GLN A CA 1
ATOM 566 C C . GLN A 1 78 ? 21.714 -15.655 -27.539 1.00 89.75 78 GLN A C 1
ATOM 568 O O . GLN A 1 78 ? 21.923 -16.544 -28.360 1.00 89.75 78 GLN A O 1
ATOM 573 N N . ASP A 1 79 ? 21.241 -15.899 -26.317 1.00 88.94 79 ASP A N 1
ATOM 574 C CA . ASP A 1 79 ? 20.870 -17.220 -25.816 1.00 88.94 79 ASP A CA 1
ATOM 575 C C . ASP A 1 79 ? 19.462 -17.172 -25.193 1.00 88.94 79 ASP A C 1
ATOM 577 O O . ASP A 1 79 ? 19.299 -16.706 -24.059 1.00 88.94 79 ASP A O 1
ATOM 581 N N . PRO A 1 80 ? 18.438 -17.707 -25.889 1.00 82.12 80 PRO A N 1
ATOM 582 C CA . PRO A 1 80 ? 17.074 -17.777 -25.370 1.00 82.12 80 PRO A CA 1
ATOM 583 C C . PRO A 1 80 ? 16.951 -18.515 -24.027 1.00 82.12 80 PRO A C 1
ATOM 585 O O . PRO A 1 80 ? 16.020 -18.253 -23.266 1.00 82.12 80 PRO A O 1
ATOM 588 N N . ASN A 1 81 ? 17.889 -19.413 -23.699 1.00 87.75 81 ASN A N 1
ATOM 589 C CA . ASN A 1 81 ? 17.893 -20.149 -22.436 1.00 87.75 81 ASN A CA 1
ATOM 590 C C . ASN A 1 81 ? 18.621 -19.407 -21.304 1.00 87.75 81 ASN A C 1
ATOM 592 O O . ASN A 1 81 ? 18.555 -19.852 -20.154 1.00 87.75 81 ASN A O 1
ATOM 596 N N . PHE A 1 82 ? 19.275 -18.272 -21.578 1.00 92.06 82 PHE A N 1
ATOM 597 C CA . PHE A 1 82 ? 20.058 -17.528 -20.588 1.00 92.06 82 PHE A CA 1
ATOM 598 C C . PHE A 1 82 ? 19.221 -17.145 -19.366 1.00 92.06 82 PHE A C 1
ATOM 600 O O . PHE A 1 82 ? 19.641 -17.361 -18.230 1.00 92.06 82 PHE A O 1
ATOM 607 N N . ALA A 1 83 ? 18.013 -16.612 -19.579 1.00 91.06 83 ALA A N 1
ATOM 608 C CA . ALA A 1 83 ? 17.133 -16.205 -18.483 1.00 91.06 83 ALA A CA 1
ATOM 609 C C . ALA A 1 83 ? 16.801 -17.391 -17.562 1.00 91.06 83 ALA A C 1
ATOM 611 O O . ALA A 1 83 ? 16.860 -17.274 -16.337 1.00 91.06 83 ALA A O 1
ATOM 612 N N . GLN A 1 84 ? 16.519 -18.557 -18.142 1.00 91.19 84 GLN A N 1
ATOM 613 C CA . GLN A 1 84 ? 16.211 -19.750 -17.367 1.00 91.19 84 GLN A CA 1
ATOM 614 C C . GLN A 1 84 ? 17.449 -20.285 -16.634 1.00 91.19 84 GLN A C 1
ATOM 616 O O . GLN A 1 84 ? 17.398 -20.511 -15.426 1.00 91.19 84 GLN A O 1
ATOM 621 N N . ASN A 1 85 ? 18.564 -20.455 -17.343 1.00 93.06 85 ASN A N 1
ATOM 622 C CA . ASN A 1 85 ? 19.751 -21.142 -16.831 1.00 93.06 85 ASN A CA 1
ATOM 623 C C . ASN A 1 85 ? 20.588 -20.270 -15.894 1.00 93.06 85 ASN A C 1
ATOM 625 O O . ASN A 1 85 ? 21.103 -20.752 -14.889 1.00 93.06 85 ASN A O 1
ATOM 629 N N . ALA A 1 86 ? 20.729 -18.984 -16.208 1.00 95.50 86 ALA A N 1
ATOM 630 C CA . ALA A 1 86 ? 21.610 -18.087 -15.474 1.00 95.50 86 ALA A CA 1
ATOM 631 C C . ALA A 1 86 ? 20.886 -17.301 -14.375 1.00 95.50 86 ALA A C 1
ATOM 633 O O . ALA A 1 86 ? 21.554 -16.825 -13.456 1.00 95.50 86 ALA A O 1
ATOM 634 N N . ILE A 1 87 ? 19.556 -17.147 -14.447 1.00 95.19 87 ILE A N 1
ATOM 635 C CA . ILE A 1 87 ? 18.788 -16.297 -13.521 1.00 95.19 87 ILE A CA 1
ATOM 636 C C . ILE A 1 87 ? 17.768 -17.117 -12.727 1.00 95.19 87 ILE A C 1
ATOM 638 O O . ILE A 1 87 ? 17.889 -17.212 -11.506 1.00 95.19 87 ILE A O 1
ATOM 642 N N . VAL A 1 88 ? 16.792 -17.740 -13.393 1.00 95.12 88 VAL A N 1
ATOM 643 C CA . VAL A 1 88 ? 15.665 -18.411 -12.716 1.00 95.12 88 VAL A CA 1
ATOM 644 C C . VAL A 1 88 ? 16.089 -19.703 -12.014 1.00 95.12 88 VAL A C 1
ATOM 646 O O . VAL A 1 88 ? 15.655 -19.959 -10.892 1.00 95.12 88 VAL A O 1
ATOM 649 N N . GLY A 1 89 ? 16.959 -20.504 -12.635 1.00 96.25 89 GLY A N 1
ATOM 650 C CA . GLY A 1 89 ? 17.523 -21.715 -12.033 1.00 96.25 89 GLY A CA 1
ATOM 651 C C . GLY A 1 89 ? 18.260 -21.417 -10.721 1.00 96.25 89 GLY A C 1
ATOM 652 O O . GLY A 1 89 ? 17.832 -21.895 -9.671 1.00 96.25 89 GLY A O 1
ATOM 653 N N . PRO A 1 90 ? 19.284 -20.542 -10.728 1.00 97.81 90 PRO A N 1
ATOM 654 C CA . PRO A 1 90 ? 19.979 -20.144 -9.505 1.00 97.81 90 PRO A CA 1
ATOM 655 C C . PRO A 1 90 ? 19.068 -19.488 -8.459 1.00 97.81 90 PRO A C 1
ATOM 657 O O . PRO A 1 90 ? 19.287 -19.662 -7.259 1.00 97.81 90 PRO A O 1
ATOM 660 N N . LEU A 1 91 ? 18.037 -18.744 -8.883 1.00 97.81 91 LEU A N 1
ATOM 661 C CA . LEU A 1 91 ? 17.033 -18.195 -7.969 1.00 97.81 91 LEU A CA 1
ATOM 662 C C . LEU A 1 91 ? 16.272 -19.308 -7.240 1.00 97.81 91 LEU A C 1
ATOM 664 O O . LEU A 1 91 ? 16.122 -19.233 -6.021 1.00 97.81 91 LEU A O 1
ATOM 668 N N . LYS A 1 92 ? 15.829 -20.351 -7.952 1.00 98.00 92 LYS A N 1
ATOM 669 C CA . LYS A 1 92 ? 15.152 -21.508 -7.348 1.00 98.00 92 LYS A CA 1
ATOM 670 C C . LYS A 1 92 ? 16.019 -22.161 -6.269 1.00 98.00 92 LYS A C 1
ATOM 672 O O . LYS A 1 92 ? 15.512 -22.440 -5.184 1.00 98.00 92 LYS A O 1
ATOM 677 N N . ASP A 1 93 ? 17.307 -22.369 -6.532 1.00 98.00 93 ASP A N 1
ATOM 678 C CA . ASP A 1 93 ? 18.211 -23.025 -5.577 1.00 98.00 93 ASP A CA 1
ATOM 679 C C . ASP A 1 93 ? 18.440 -22.166 -4.325 1.00 98.00 93 ASP A C 1
ATOM 681 O O . ASP A 1 93 ? 18.335 -22.653 -3.195 1.00 98.00 93 ASP A O 1
ATOM 685 N N . LYS A 1 94 ? 18.662 -20.856 -4.510 1.00 98.06 94 LYS A N 1
ATOM 686 C CA . LYS A 1 94 ? 18.762 -19.891 -3.402 1.00 98.06 94 LYS A CA 1
ATOM 687 C C . LYS A 1 94 ? 17.486 -19.858 -2.561 1.00 98.06 94 LYS A C 1
ATOM 689 O O . LYS A 1 94 ? 17.565 -19.891 -1.330 1.00 98.06 94 LYS A O 1
ATOM 694 N N . ARG A 1 95 ? 16.322 -19.827 -3.217 1.00 98.00 95 ARG A N 1
ATOM 695 C CA . ARG A 1 95 ? 15.017 -19.834 -2.548 1.00 98.00 95 ARG A CA 1
ATOM 696 C C . ARG A 1 95 ? 14.791 -21.122 -1.783 1.00 98.00 95 ARG A C 1
ATOM 698 O O . ARG A 1 95 ? 14.360 -21.053 -0.638 1.00 98.00 95 ARG A O 1
ATOM 705 N N . LYS A 1 96 ? 15.122 -22.280 -2.364 1.00 98.19 96 LYS A N 1
ATOM 706 C CA . LYS A 1 96 ? 15.028 -23.569 -1.671 1.00 98.19 96 LYS A CA 1
ATOM 707 C C . LYS A 1 96 ? 15.832 -23.550 -0.372 1.00 98.19 96 LYS A C 1
ATOM 709 O O . LYS A 1 96 ? 15.281 -23.855 0.678 1.00 98.19 96 LYS A O 1
ATOM 714 N N . ALA A 1 97 ? 17.088 -23.106 -0.418 1.00 98.19 97 ALA A N 1
ATOM 715 C CA . ALA A 1 97 ? 17.920 -23.021 0.780 1.00 98.19 97 ALA A CA 1
ATOM 716 C C . ALA A 1 97 ? 17.319 -22.095 1.857 1.00 98.19 97 ALA A C 1
ATOM 718 O O . ALA A 1 97 ? 17.396 -22.394 3.048 1.00 98.19 97 ALA A O 1
ATOM 719 N N . THR A 1 98 ? 16.713 -20.973 1.462 1.00 98.25 98 THR A N 1
ATOM 720 C CA . THR A 1 98 ? 16.020 -20.062 2.387 1.00 98.25 98 THR A CA 1
ATOM 721 C C . THR A 1 98 ? 14.742 -20.673 2.964 1.00 98.25 98 THR A C 1
ATOM 723 O O . THR A 1 98 ? 14.511 -20.603 4.171 1.00 98.25 98 THR A O 1
ATOM 726 N N . ILE A 1 99 ? 13.939 -21.336 2.135 1.00 97.88 99 ILE A N 1
ATOM 727 C CA . ILE A 1 99 ? 12.733 -22.054 2.560 1.00 97.88 99 ILE A CA 1
ATOM 728 C C . ILE A 1 99 ? 13.082 -23.178 3.546 1.00 97.88 99 ILE A C 1
ATOM 730 O O . ILE A 1 99 ? 12.409 -23.336 4.566 1.00 97.88 99 ILE A O 1
ATOM 734 N N . ASP A 1 100 ? 14.172 -23.904 3.300 1.00 97.38 100 ASP A N 1
ATOM 735 C CA . ASP A 1 100 ? 14.689 -24.913 4.221 1.00 97.38 100 ASP A CA 1
ATOM 736 C C . ASP A 1 100 ? 15.039 -24.295 5.585 1.00 97.38 100 ASP A C 1
ATOM 738 O O . ASP A 1 100 ? 14.686 -24.860 6.625 1.00 97.38 100 ASP A O 1
ATOM 742 N N . ARG A 1 101 ? 15.650 -23.099 5.614 1.00 97.81 101 ARG A N 1
ATOM 743 C CA . ARG A 1 101 ? 15.924 -22.368 6.867 1.00 97.81 101 ARG A CA 1
ATOM 744 C C . ARG A 1 101 ? 14.649 -21.959 7.603 1.00 97.81 101 ARG A C 1
ATOM 746 O O . ARG A 1 101 ? 14.614 -22.107 8.824 1.00 97.81 101 ARG A O 1
ATOM 753 N N . ILE A 1 102 ? 13.601 -21.529 6.897 1.00 96.50 102 ILE A N 1
ATOM 754 C CA . ILE A 1 102 ? 12.278 -21.249 7.489 1.00 96.50 102 ILE A CA 1
ATOM 755 C C . ILE A 1 102 ? 11.713 -22.512 8.145 1.00 96.50 102 ILE A C 1
ATOM 757 O O . ILE A 1 102 ? 11.331 -22.496 9.317 1.00 96.50 102 ILE A O 1
ATOM 761 N N . ALA A 1 103 ? 11.694 -23.629 7.412 1.00 96.44 103 ALA A N 1
ATOM 762 C CA . ALA A 1 103 ? 11.164 -24.888 7.921 1.00 96.44 103 ALA A CA 1
ATOM 763 C C . ALA A 1 103 ? 11.960 -25.384 9.142 1.00 96.44 103 ALA A C 1
ATOM 765 O O . ALA A 1 103 ? 11.370 -25.853 10.114 1.00 96.44 103 ALA A O 1
ATOM 766 N N . ILE A 1 104 ? 13.291 -25.251 9.123 1.00 96.81 104 ILE A N 1
ATOM 767 C CA . ILE A 1 104 ? 14.169 -25.587 10.254 1.00 96.81 104 ILE A CA 1
ATOM 768 C C . ILE A 1 104 ? 13.903 -24.674 11.457 1.00 96.81 104 ILE A C 1
ATOM 770 O O . ILE A 1 104 ? 13.823 -25.175 12.576 1.00 96.81 104 ILE A O 1
ATOM 774 N N . ALA A 1 105 ? 13.750 -23.362 11.254 1.00 96.56 105 ALA A N 1
ATOM 775 C CA . ALA A 1 105 ? 13.479 -22.409 12.332 1.00 96.56 105 ALA A CA 1
ATOM 776 C C . ALA A 1 105 ? 12.197 -22.772 13.094 1.00 96.56 105 ALA A C 1
ATOM 778 O O . ALA A 1 105 ? 12.202 -22.831 14.322 1.00 96.56 105 ALA A O 1
ATOM 779 N N . ILE A 1 106 ? 11.128 -23.101 12.364 1.00 95.75 106 ILE A N 1
ATOM 780 C CA . ILE A 1 106 ? 9.867 -23.566 12.955 1.00 95.75 106 ILE A CA 1
ATOM 781 C C . ILE A 1 106 ? 10.053 -24.944 13.610 1.00 95.75 106 ILE A C 1
ATOM 783 O O . ILE A 1 106 ? 9.624 -25.148 14.744 1.00 95.75 106 ILE A O 1
ATOM 787 N N . GLY A 1 107 ? 10.747 -25.866 12.934 1.00 96.12 107 GLY A N 1
ATOM 788 C CA . GLY A 1 107 ? 10.988 -27.240 13.389 1.00 96.12 107 GLY A CA 1
ATOM 789 C C . GLY A 1 107 ? 11.771 -27.375 14.702 1.00 96.12 107 GLY A C 1
ATOM 790 O O . GLY A 1 107 ? 11.723 -28.426 15.331 1.00 96.12 107 GLY A O 1
ATOM 791 N N . ARG A 1 108 ? 12.484 -26.328 15.135 1.00 96.94 108 ARG A N 1
ATOM 792 C CA . ARG A 1 108 ? 13.191 -26.303 16.429 1.00 96.94 108 ARG A CA 1
ATOM 793 C C . ARG A 1 108 ? 12.259 -26.160 17.633 1.00 96.94 108 ARG A C 1
ATOM 795 O O . ARG A 1 108 ? 12.662 -26.505 18.737 1.00 96.94 108 ARG A O 1
ATOM 802 N N . VAL A 1 109 ? 11.056 -25.621 17.434 1.00 96.62 109 VAL A N 1
ATOM 803 C CA . VAL A 1 109 ? 10.129 -25.253 18.523 1.00 96.62 109 VAL A CA 1
ATOM 804 C C . VAL A 1 109 ? 8.704 -25.776 18.316 1.00 96.62 109 VAL A C 1
ATOM 806 O O . VAL A 1 109 ? 7.881 -25.703 19.223 1.00 96.62 109 VAL A O 1
ATOM 809 N N . ALA A 1 110 ? 8.394 -26.300 17.130 1.00 94.25 110 ALA A N 1
ATOM 810 C CA . ALA A 1 110 ? 7.110 -26.896 16.779 1.00 94.25 110 ALA A CA 1
ATOM 811 C C . ALA A 1 110 ? 7.286 -27.961 15.682 1.00 94.25 110 ALA A C 1
ATOM 813 O O . ALA A 1 110 ? 8.391 -28.201 15.198 1.00 94.25 110 ALA A O 1
ATOM 814 N N . ALA A 1 111 ? 6.188 -28.595 15.261 1.00 93.50 111 ALA A N 1
ATOM 815 C CA . ALA A 1 111 ? 6.210 -29.518 14.129 1.00 93.50 111 ALA A CA 1
ATOM 816 C C . ALA A 1 111 ? 6.721 -28.817 12.856 1.00 93.50 111 ALA A C 1
ATOM 818 O O . ALA A 1 111 ? 6.233 -27.748 12.481 1.00 93.50 111 ALA A O 1
ATOM 819 N N . LYS A 1 112 ? 7.703 -29.432 12.185 1.00 93.69 112 LYS A N 1
ATOM 820 C CA . LYS A 1 112 ? 8.298 -28.895 10.955 1.00 93.69 112 LYS A CA 1
ATOM 821 C C . LYS A 1 112 ? 7.244 -28.836 9.833 1.00 93.69 112 LYS A C 1
ATOM 823 O O . LYS A 1 112 ? 6.664 -29.879 9.515 1.00 93.69 112 LYS A O 1
ATOM 828 N N . PRO A 1 113 ? 7.028 -27.670 9.194 1.00 91.75 113 PRO A N 1
ATOM 829 C CA . PRO A 1 113 ? 6.132 -27.560 8.049 1.00 91.75 113 PRO A CA 1
ATOM 830 C C . PRO A 1 113 ? 6.590 -28.445 6.889 1.00 91.75 113 PRO A C 1
ATOM 832 O O . PRO A 1 113 ? 7.782 -28.518 6.588 1.00 91.75 113 PRO A O 1
ATOM 835 N N . GLN A 1 114 ? 5.634 -29.087 6.222 1.00 91.19 114 GLN A N 1
ATOM 836 C CA . GLN A 1 114 ? 5.874 -29.935 5.055 1.00 91.19 114 GLN A CA 1
ATOM 837 C C . GLN A 1 114 ? 5.462 -29.216 3.767 1.00 91.19 114 GLN A C 1
ATOM 839 O O . GLN A 1 114 ? 4.604 -28.336 3.781 1.00 91.19 114 GLN A O 1
ATOM 844 N N . GLY A 1 115 ? 6.073 -29.595 2.643 1.00 90.12 115 GLY A N 1
ATOM 845 C CA . GLY A 1 115 ? 5.678 -29.122 1.311 1.00 90.12 115 GLY A CA 1
ATOM 846 C C . GLY A 1 115 ? 6.112 -27.698 0.944 1.00 90.12 115 GLY A C 1
ATOM 847 O O . GLY A 1 115 ? 5.835 -27.268 -0.173 1.00 90.12 115 GLY A O 1
ATOM 848 N N . LEU A 1 116 ? 6.824 -26.975 1.819 1.00 92.81 116 LEU A N 1
ATOM 849 C CA . LEU A 1 116 ? 7.315 -25.629 1.490 1.00 92.81 116 LEU A CA 1
ATOM 850 C C . LEU A 1 116 ? 8.316 -25.637 0.324 1.00 92.81 116 LEU A C 1
ATOM 852 O O . LEU A 1 116 ? 8.342 -24.693 -0.457 1.00 92.81 116 LEU A O 1
ATOM 856 N N . ASP A 1 117 ? 9.080 -26.717 0.153 1.00 91.00 117 ASP A N 1
ATOM 857 C CA . ASP A 1 117 ? 10.041 -26.882 -0.947 1.00 91.00 117 ASP A CA 1
ATOM 858 C C . ASP A 1 117 ? 9.425 -26.726 -2.341 1.00 91.00 117 ASP A C 1
ATOM 860 O O . ASP A 1 117 ? 10.080 -26.242 -3.266 1.00 91.00 117 ASP A O 1
ATOM 864 N N . ALA A 1 118 ? 8.147 -27.081 -2.493 1.00 94.12 118 ALA A N 1
ATOM 865 C CA . ALA A 1 118 ? 7.428 -26.919 -3.751 1.00 94.12 118 ALA A CA 1
ATOM 866 C C . ALA A 1 118 ? 7.261 -25.439 -4.156 1.00 94.12 118 ALA A C 1
ATOM 868 O O . ALA A 1 118 ? 7.004 -25.147 -5.321 1.00 94.12 118 ALA A O 1
ATOM 869 N N . LEU A 1 119 ? 7.442 -24.500 -3.218 1.00 95.31 119 LEU A N 1
ATOM 870 C CA . LEU A 1 119 ? 7.327 -23.051 -3.421 1.00 95.31 119 LEU A CA 1
ATOM 871 C C . LEU A 1 119 ? 8.651 -22.395 -3.859 1.00 95.31 119 LEU A C 1
ATOM 873 O O . LEU A 1 119 ? 8.714 -21.177 -4.052 1.00 95.31 119 LEU A O 1
ATOM 877 N N . ALA A 1 120 ? 9.729 -23.177 -3.989 1.00 97.06 120 ALA A N 1
ATOM 878 C CA . ALA A 1 120 ? 11.039 -22.658 -4.369 1.00 97.06 120 ALA A CA 1
ATOM 879 C C . ALA A 1 120 ? 11.105 -22.240 -5.844 1.00 97.06 120 ALA A C 1
ATOM 881 O O . ALA A 1 120 ? 11.807 -21.285 -6.175 1.00 97.06 120 ALA A O 1
ATOM 882 N N . ALA A 1 121 ? 10.391 -22.951 -6.721 1.00 95.75 121 ALA A N 1
ATOM 883 C CA . ALA A 1 121 ? 10.425 -22.704 -8.156 1.00 95.75 121 ALA A CA 1
ATOM 884 C C . ALA A 1 121 ? 9.782 -21.359 -8.514 1.00 95.75 121 ALA A C 1
ATOM 886 O O . ALA A 1 121 ? 8.700 -21.034 -8.034 1.00 95.75 121 ALA A O 1
ATOM 887 N N . CYS A 1 122 ? 10.442 -20.623 -9.403 1.00 95.00 122 CYS A N 1
ATOM 888 C CA . CYS A 1 122 ? 9.915 -19.413 -10.018 1.00 95.00 122 CYS A CA 1
ATOM 889 C C . CYS A 1 122 ? 9.740 -19.626 -11.518 1.00 95.00 122 CYS A C 1
ATOM 891 O O . CYS A 1 122 ? 10.371 -20.503 -12.115 1.00 95.00 122 CYS A O 1
ATOM 893 N N . THR A 1 123 ? 8.904 -18.799 -12.126 1.00 91.44 123 THR A N 1
ATOM 894 C CA . THR A 1 123 ? 8.640 -18.803 -13.562 1.00 91.44 123 THR A CA 1
ATOM 895 C C . THR A 1 123 ? 8.832 -17.409 -14.141 1.00 91.44 123 THR A C 1
ATOM 897 O O . THR A 1 123 ? 8.749 -16.406 -13.434 1.00 91.44 123 THR A O 1
ATOM 900 N N . LEU A 1 124 ? 9.118 -17.343 -15.439 1.00 89.12 124 LEU A N 1
ATOM 901 C CA . LEU A 1 124 ? 9.109 -16.086 -16.182 1.00 89.12 124 LEU A CA 1
ATOM 902 C C . LEU A 1 124 ? 7.684 -15.820 -16.659 1.00 89.12 124 LEU A C 1
ATOM 904 O O . LEU A 1 124 ? 7.046 -16.699 -17.241 1.00 89.12 124 LEU A O 1
ATOM 908 N N . ARG A 1 125 ? 7.203 -14.599 -16.445 1.00 85.00 125 ARG A N 1
ATOM 909 C CA . ARG A 1 125 ? 5.870 -14.155 -16.852 1.00 85.00 125 ARG A CA 1
ATOM 910 C C . ARG A 1 125 ? 5.997 -12.993 -17.830 1.00 85.00 125 ARG A C 1
ATOM 912 O O . ARG A 1 125 ? 6.618 -11.987 -17.504 1.00 85.00 125 ARG A O 1
ATOM 919 N N . ALA A 1 126 ? 5.390 -13.110 -19.009 1.00 79.88 126 ALA A N 1
ATOM 920 C CA . ALA A 1 126 ? 5.281 -11.991 -19.941 1.00 79.88 126 ALA A CA 1
ATOM 921 C C . ALA A 1 126 ? 4.383 -10.889 -19.350 1.00 79.88 126 ALA A C 1
ATOM 923 O O . ALA A 1 126 ? 3.365 -11.176 -18.722 1.00 79.88 126 ALA A O 1
ATOM 924 N N . THR A 1 127 ? 4.758 -9.629 -19.544 1.00 71.75 127 THR A N 1
ATOM 925 C CA . THR A 1 127 ? 4.100 -8.468 -18.921 1.00 71.75 127 THR A CA 1
ATOM 926 C C . THR A 1 127 ? 3.063 -7.819 -19.836 1.00 71.75 127 THR A C 1
ATOM 928 O O . THR A 1 127 ? 2.289 -6.967 -19.396 1.00 71.75 127 THR A O 1
ATOM 931 N N . GLY A 1 128 ? 2.996 -8.260 -21.098 1.00 57.53 128 GLY A N 1
ATOM 932 C CA . GLY A 1 128 ? 1.941 -7.906 -22.040 1.00 57.53 128 GLY A CA 1
ATOM 933 C C . GLY A 1 128 ? 0.604 -8.524 -21.628 1.00 57.53 128 GLY A C 1
ATOM 934 O O . GLY A 1 128 ? 0.430 -9.735 -21.708 1.00 57.53 128 GLY A O 1
ATOM 935 N N . ASN A 1 129 ? -0.341 -7.681 -21.204 1.00 43.00 129 ASN A N 1
ATOM 936 C CA . ASN A 1 129 ? -1.727 -8.031 -20.870 1.00 43.00 129 ASN A CA 1
ATOM 937 C C . ASN A 1 129 ? -1.911 -9.129 -19.805 1.00 43.00 129 ASN A C 1
ATOM 939 O O . ASN A 1 129 ? -2.464 -10.201 -20.050 1.00 43.00 129 ASN A O 1
ATOM 943 N N . ALA A 1 130 ? -1.582 -8.796 -18.558 1.00 36.78 130 ALA A N 1
ATOM 944 C CA . ALA A 1 130 ? -2.234 -9.430 -17.417 1.00 36.78 130 ALA A CA 1
ATOM 945 C C . ALA A 1 130 ? -3.648 -8.833 -17.240 1.00 36.78 130 ALA A C 1
ATOM 947 O O . ALA A 1 130 ? -3.825 -7.850 -16.526 1.00 36.78 130 ALA A O 1
ATOM 948 N N . GLY A 1 131 ? -4.648 -9.403 -17.925 1.00 34.34 131 GLY A N 1
ATOM 949 C CA . GLY A 1 131 ? -6.065 -9.097 -17.693 1.00 34.34 131 GLY A CA 1
ATOM 950 C C . GLY A 1 131 ? -6.993 -9.396 -18.877 1.00 34.34 131 GLY A C 1
ATOM 951 O O . GLY A 1 131 ? -7.000 -8.654 -19.847 1.00 34.34 131 GLY A O 1
ATOM 952 N N . GLN A 1 132 ? -7.837 -10.422 -18.711 1.00 31.59 132 GLN A N 1
ATOM 953 C CA . GLN A 1 132 ? -8.983 -10.848 -19.539 1.00 31.59 132 GLN A CA 1
ATOM 954 C C . GLN A 1 132 ? -8.720 -11.647 -20.826 1.00 31.59 132 GLN A C 1
ATOM 956 O O . GLN A 1 132 ? -8.079 -11.211 -21.775 1.00 31.59 132 GLN A O 1
ATOM 961 N N . GLY A 1 133 ? -9.321 -12.842 -20.854 1.00 30.70 133 GLY A N 1
ATOM 962 C CA . GLY A 1 133 ? -9.504 -13.628 -22.064 1.00 30.70 133 GLY A CA 1
ATOM 963 C C . GLY A 1 133 ? -10.470 -12.969 -23.052 1.00 30.70 133 GLY A C 1
ATOM 964 O O . GLY A 1 133 ? -11.401 -12.272 -22.656 1.00 30.70 133 GLY A O 1
ATOM 965 N N . GLY A 1 134 ? -10.251 -13.273 -24.333 1.00 26.50 134 GLY A N 1
ATOM 966 C CA . GLY A 1 134 ? -11.216 -13.083 -25.417 1.00 26.50 134 GLY A CA 1
ATOM 967 C C . GLY A 1 134 ? -11.184 -11.721 -26.112 1.00 26.50 134 GLY A C 1
ATOM 968 O O . GLY A 1 134 ? -12.048 -10.893 -25.865 1.00 26.50 134 GLY A O 1
ATOM 969 N N . ASN A 1 135 ? -10.228 -11.507 -27.019 1.00 26.12 135 ASN A N 1
ATOM 970 C CA . ASN A 1 135 ? -10.451 -11.394 -28.473 1.00 26.12 135 ASN A CA 1
ATOM 971 C C . ASN A 1 135 ? -9.236 -10.749 -29.148 1.00 26.12 135 ASN A C 1
ATOM 973 O O . ASN A 1 135 ? -8.808 -9.652 -28.795 1.00 26.12 135 ASN A O 1
ATOM 977 N N . ASN A 1 136 ? -8.721 -11.440 -30.162 1.00 31.28 136 ASN A N 1
ATOM 978 C CA . ASN A 1 136 ? -7.728 -10.925 -31.091 1.00 31.28 136 ASN A CA 1
ATOM 979 C C . ASN A 1 136 ? -8.292 -9.718 -31.849 1.00 31.28 136 ASN A C 1
ATOM 981 O O . ASN A 1 136 ? -9.291 -9.863 -32.551 1.00 31.28 136 ASN A O 1
ATOM 985 N N . ASN A 1 137 ? -7.604 -8.575 -31.794 1.00 27.38 137 ASN A N 1
ATOM 986 C CA . ASN A 1 137 ? -7.411 -7.774 -33.000 1.00 27.38 137 ASN A CA 1
ATOM 987 C C . ASN A 1 137 ? -6.166 -6.868 -32.921 1.00 27.38 137 ASN A C 1
ATOM 989 O O . ASN A 1 137 ? -6.132 -5.878 -32.201 1.00 27.38 137 ASN A O 1
ATOM 993 N N . GLN A 1 138 ? -5.154 -7.296 -33.676 1.00 27.97 138 GLN A N 1
ATOM 994 C CA . GLN A 1 138 ? -4.314 -6.536 -34.606 1.00 27.97 138 GLN A CA 1
ATOM 995 C C . GLN A 1 138 ? -3.616 -5.228 -34.164 1.00 27.97 138 GLN A C 1
ATOM 997 O O . GLN A 1 138 ? -4.213 -4.162 -34.105 1.00 27.97 138 GLN A O 1
ATOM 1002 N N . GLY A 1 139 ? -2.282 -5.325 -34.072 1.00 26.20 139 GLY A N 1
ATOM 1003 C CA . GLY A 1 139 ? -1.367 -4.522 -34.897 1.00 26.20 139 GLY A CA 1
ATOM 1004 C C . GLY A 1 139 ? -1.026 -3.108 -34.424 1.00 26.20 139 GLY A C 1
ATOM 1005 O O . GLY A 1 139 ? -1.632 -2.143 -34.870 1.00 26.20 139 GLY A O 1
ATOM 1006 N N . GLY A 1 140 ? 0.046 -2.983 -33.638 1.00 23.72 140 GLY A N 1
ATOM 1007 C CA . GLY A 1 140 ? 0.716 -1.709 -33.370 1.00 23.72 140 GLY A CA 1
ATOM 1008 C C . GLY A 1 140 ? 2.158 -1.948 -32.934 1.00 23.72 140 GLY A C 1
ATOM 1009 O O . GLY A 1 140 ? 2.417 -2.245 -31.773 1.00 23.72 140 GLY A O 1
ATOM 1010 N N . ASN A 1 141 ? 3.081 -1.892 -33.892 1.00 29.73 141 ASN A N 1
ATOM 1011 C CA . ASN A 1 141 ? 4.516 -2.038 -33.681 1.00 29.73 141 ASN A CA 1
ATOM 1012 C C . ASN A 1 141 ? 5.100 -0.669 -33.290 1.00 29.73 141 ASN A C 1
ATOM 1014 O O . ASN A 1 141 ? 5.527 0.076 -34.165 1.00 29.73 141 ASN A O 1
ATOM 1018 N N . ASP A 1 142 ? 5.089 -0.331 -31.998 1.00 28.09 142 ASP A N 1
ATOM 1019 C CA . ASP A 1 142 ? 5.752 0.870 -31.466 1.00 28.09 142 ASP A CA 1
ATOM 1020 C C . ASP A 1 142 ? 7.051 0.487 -30.747 1.00 28.09 142 ASP A C 1
ATOM 1022 O O . ASP A 1 142 ? 7.166 0.453 -29.521 1.00 28.09 142 ASP A O 1
ATOM 1026 N N . THR A 1 143 ? 8.076 0.199 -31.543 1.00 31.61 143 THR A N 1
ATOM 1027 C CA . THR A 1 143 ? 9.468 0.217 -31.094 1.00 31.61 143 THR A CA 1
ATOM 1028 C C . THR A 1 143 ? 9.979 1.656 -31.148 1.00 31.61 143 THR A C 1
ATOM 1030 O O . THR A 1 143 ? 10.422 2.086 -32.211 1.00 31.61 143 THR A O 1
ATOM 1033 N N . ASN A 1 144 ? 9.888 2.406 -30.039 1.00 29.45 144 ASN A N 1
ATOM 1034 C CA . ASN A 1 144 ? 10.885 3.405 -29.599 1.00 29.45 144 ASN A CA 1
ATOM 1035 C C . ASN A 1 144 ? 10.402 4.256 -28.403 1.00 29.45 144 ASN A C 1
ATOM 1037 O O . ASN A 1 144 ? 9.740 5.283 -28.566 1.00 29.45 144 ASN A O 1
ATOM 1041 N N . ALA A 1 145 ? 10.867 3.906 -27.202 1.00 30.52 145 ALA A N 1
ATOM 1042 C CA . ALA A 1 145 ? 11.128 4.859 -26.124 1.00 30.52 145 ALA A CA 1
ATOM 1043 C C . ALA A 1 145 ? 12.283 4.319 -25.267 1.00 30.52 145 ALA A C 1
ATOM 1045 O O . ALA A 1 145 ? 12.183 3.243 -24.682 1.00 30.52 145 ALA A O 1
ATOM 1046 N N . GLY A 1 146 ? 13.401 5.047 -25.240 1.00 28.58 146 GLY A N 1
ATOM 1047 C CA . GLY A 1 146 ? 14.537 4.751 -24.376 1.00 28.58 146 GLY A CA 1
ATOM 1048 C C . GLY A 1 146 ? 14.122 4.828 -22.909 1.00 28.58 146 GLY A C 1
ATOM 1049 O O . GLY A 1 146 ? 13.785 5.897 -22.412 1.00 28.58 146 GLY A O 1
ATOM 1050 N N . GLY A 1 147 ? 14.138 3.677 -22.250 1.00 33.62 147 GLY A N 1
ATOM 1051 C CA . GLY A 1 147 ? 13.833 3.500 -20.839 1.00 33.62 147 GLY A CA 1
ATOM 1052 C C . GLY A 1 147 ? 13.820 2.010 -20.536 1.00 33.62 147 GLY A C 1
ATOM 1053 O O . GLY A 1 147 ? 12.816 1.332 -20.730 1.00 33.62 147 GLY A O 1
ATOM 1054 N N . THR A 1 148 ? 14.962 1.472 -20.124 1.00 40.12 148 THR A N 1
ATOM 1055 C CA . THR A 1 148 ? 15.087 0.104 -19.617 1.00 40.12 148 THR A CA 1
ATOM 1056 C C . THR A 1 148 ? 14.256 -0.056 -18.338 1.00 40.12 148 THR A C 1
ATOM 1058 O O . THR A 1 148 ? 14.729 0.258 -17.255 1.00 40.12 148 THR A O 1
ATOM 1061 N N . GLY A 1 149 ? 13.011 -0.510 -18.512 1.00 57.78 149 GLY A N 1
ATOM 1062 C CA . GLY A 1 149 ? 12.229 -1.384 -17.630 1.00 57.78 149 GLY A CA 1
ATOM 1063 C C . GLY A 1 149 ? 12.058 -1.015 -16.155 1.00 57.78 149 GLY A C 1
ATOM 1064 O O . GLY A 1 149 ? 12.865 -1.453 -15.347 1.00 57.78 149 GLY A O 1
ATOM 1065 N N . ASN A 1 150 ? 10.923 -0.383 -15.813 1.00 70.38 150 ASN A N 1
ATOM 1066 C CA . ASN A 1 150 ? 10.077 -0.746 -14.663 1.00 70.38 150 ASN A CA 1
ATOM 1067 C C . ASN A 1 150 ? 8.704 -0.018 -14.681 1.00 70.38 150 ASN A C 1
ATOM 1069 O O . ASN A 1 150 ? 8.384 0.656 -13.727 1.00 70.38 150 ASN A O 1
ATOM 1073 N N . GLY A 1 151 ? 7.885 -0.082 -15.745 1.00 72.06 151 GLY A N 1
ATOM 1074 C CA . GLY A 1 151 ? 6.532 0.537 -15.764 1.00 72.06 151 GLY A CA 1
ATOM 1075 C C . GLY A 1 151 ? 6.431 2.020 -15.306 1.00 72.06 151 GLY A C 1
ATOM 1076 O O . GLY A 1 151 ? 7.438 2.717 -15.222 1.00 72.06 151 GLY A O 1
ATOM 1077 N N . PRO A 1 152 ? 5.215 2.543 -15.047 1.00 88.50 152 PRO A N 1
ATOM 1078 C CA . PRO A 1 152 ? 3.972 2.153 -15.703 1.00 88.50 152 PRO A CA 1
ATOM 1079 C C . PRO A 1 152 ? 4.029 2.472 -17.206 1.00 88.50 152 PRO A C 1
ATOM 1081 O O . PRO A 1 152 ? 4.835 3.276 -17.666 1.00 88.50 152 PRO A O 1
ATOM 1084 N N . VAL A 1 153 ? 3.168 1.835 -17.992 1.00 90.12 153 VAL A N 1
ATOM 1085 C CA . VAL A 1 153 ? 3.042 2.078 -19.440 1.00 90.12 153 VAL A CA 1
ATOM 1086 C C . VAL A 1 153 ? 1.702 2.731 -19.764 1.00 90.12 153 VAL A C 1
ATOM 1088 O O . VAL A 1 153 ? 0.787 2.705 -18.946 1.00 90.12 153 VAL A O 1
ATOM 1091 N N . ALA A 1 154 ? 1.533 3.261 -20.980 1.00 92.81 154 ALA A N 1
ATOM 1092 C CA . ALA A 1 154 ? 0.279 3.896 -21.406 1.00 92.81 154 ALA A CA 1
ATOM 1093 C C . ALA A 1 154 ? -0.971 3.025 -21.151 1.00 92.81 154 ALA A C 1
ATOM 1095 O O . ALA A 1 154 ? -2.016 3.539 -20.760 1.00 92.81 154 ALA A O 1
ATOM 1096 N N . ALA A 1 155 ? -0.850 1.701 -21.304 1.00 92.31 155 ALA A N 1
ATOM 1097 C CA . ALA A 1 155 ? -1.932 0.747 -21.060 1.00 92.31 155 ALA A CA 1
ATOM 1098 C C . ALA A 1 155 ? -2.338 0.610 -19.578 1.00 92.31 155 ALA A C 1
ATOM 1100 O O . ALA A 1 155 ? -3.394 0.045 -19.293 1.00 92.31 155 ALA A O 1
ATOM 1101 N N . ASP A 1 156 ? -1.536 1.102 -18.633 1.00 95.44 156 ASP A N 1
ATOM 1102 C CA . ASP A 1 156 ? -1.868 1.111 -17.203 1.00 95.44 156 ASP A CA 1
ATOM 1103 C C . ASP A 1 156 ? -2.804 2.264 -16.828 1.00 95.44 156 ASP A C 1
ATOM 1105 O O . ASP A 1 156 ? -3.337 2.281 -15.720 1.00 95.44 156 ASP A O 1
ATOM 1109 N N . PHE A 1 157 ? -3.054 3.192 -17.755 1.00 97.88 157 PHE A N 1
ATOM 1110 C CA . PHE A 1 157 ? -3.932 4.336 -17.562 1.00 97.88 157 PHE A CA 1
ATOM 1111 C C . PHE A 1 157 ? -5.259 4.155 -18.299 1.00 97.88 157 PHE A C 1
ATOM 1113 O O . PHE A 1 157 ? -5.321 3.590 -19.392 1.00 97.88 157 PHE A O 1
ATOM 1120 N N . VAL A 1 158 ? -6.341 4.674 -17.720 1.00 98.19 158 VAL A N 1
ATOM 1121 C CA . VAL A 1 158 ? -7.667 4.669 -18.347 1.00 98.19 158 VAL A CA 1
ATOM 1122 C C . VAL A 1 158 ? -8.390 5.988 -18.116 1.00 98.19 158 VAL A C 1
ATOM 1124 O O . VAL A 1 158 ? -8.367 6.553 -17.026 1.00 98.19 158 VAL A O 1
ATOM 1127 N N . ASP A 1 159 ? -9.074 6.469 -19.149 1.00 98.12 159 ASP A N 1
ATOM 1128 C CA . ASP A 1 159 ? -9.997 7.596 -19.039 1.00 98.12 159 ASP A CA 1
ATOM 1129 C C . ASP A 1 159 ? -11.195 7.210 -18.169 1.00 98.12 159 ASP A C 1
ATOM 1131 O O . ASP A 1 159 ? -12.053 6.420 -18.577 1.00 98.12 159 ASP A O 1
ATOM 1135 N N . ILE A 1 160 ? -11.253 7.774 -16.959 1.00 98.06 160 ILE A N 1
ATOM 1136 C CA . ILE A 1 160 ? -12.268 7.422 -15.964 1.00 98.06 160 ILE A CA 1
ATOM 1137 C C . ILE A 1 160 ? -13.689 7.742 -16.447 1.00 98.06 160 ILE A C 1
ATOM 1139 O O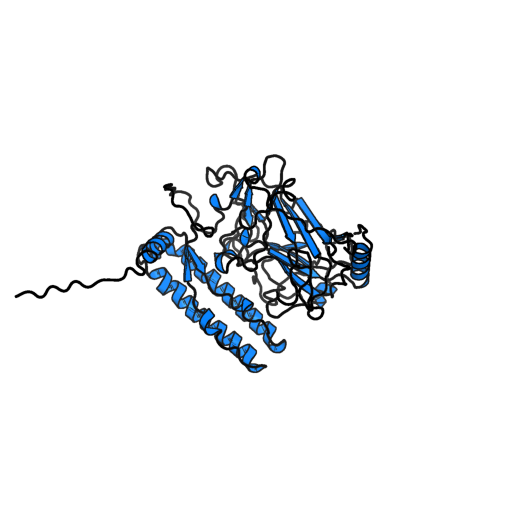 . ILE A 1 160 ? -14.643 7.087 -16.031 1.00 98.06 160 ILE A O 1
ATOM 1143 N N . THR A 1 161 ? -13.842 8.709 -17.358 1.00 97.62 161 THR A N 1
ATOM 1144 C CA . THR A 1 161 ? -15.149 9.119 -17.895 1.00 97.62 161 THR A CA 1
ATOM 1145 C C . THR A 1 161 ? -15.766 8.057 -18.803 1.00 97.62 161 THR A C 1
ATOM 1147 O O . THR A 1 161 ? -16.982 8.032 -18.992 1.00 97.62 161 THR A O 1
ATOM 1150 N N . LYS A 1 162 ? -14.940 7.142 -19.323 1.00 97.56 162 LYS A N 1
ATOM 1151 C CA . LYS A 1 162 ? -15.354 6.038 -20.198 1.00 97.56 162 LYS A CA 1
ATOM 1152 C C . LYS A 1 162 ? -15.652 4.751 -19.433 1.00 97.56 162 LYS A C 1
ATOM 1154 O O . LYS A 1 162 ? -16.138 3.785 -20.021 1.00 97.56 162 LYS A O 1
ATOM 1159 N N . VAL A 1 163 ? -15.366 4.712 -18.133 1.00 97.81 163 VAL A N 1
ATOM 1160 C CA . VAL A 1 163 ? -15.570 3.523 -17.305 1.00 97.81 163 VAL A CA 1
ATOM 1161 C C . VAL A 1 163 ? -17.003 3.500 -16.777 1.00 97.81 163 VAL A C 1
ATOM 1163 O O . VAL A 1 163 ? -17.508 4.475 -16.222 1.00 97.81 163 VAL A O 1
ATOM 1166 N N . LYS A 1 164 ? -17.679 2.358 -16.943 1.00 96.88 164 LYS A N 1
ATOM 1167 C CA . LYS A 1 164 ? -19.034 2.153 -16.414 1.00 96.88 164 LYS A CA 1
ATOM 1168 C C . LYS A 1 164 ? -19.027 2.209 -14.888 1.00 96.88 164 LYS A C 1
ATOM 1170 O O . LYS A 1 164 ? -18.072 1.777 -14.245 1.00 96.88 164 LYS A O 1
ATOM 1175 N N . SER A 1 165 ? -20.131 2.675 -14.306 1.00 96.62 165 SER A N 1
ATOM 1176 C CA . SER A 1 165 ? -20.261 2.706 -12.852 1.00 96.62 165 SER A CA 1
ATOM 1177 C C . SER A 1 165 ? -20.142 1.299 -12.256 1.00 96.62 165 SER A C 1
ATOM 1179 O O . SER A 1 165 ? -20.790 0.360 -12.717 1.00 96.62 165 SER A O 1
ATOM 1181 N N . ASN A 1 166 ? -19.295 1.159 -11.239 1.00 95.00 166 ASN A N 1
ATOM 1182 C CA . ASN A 1 166 ? -18.956 -0.119 -10.614 1.00 95.00 166 ASN A CA 1
ATOM 1183 C C . ASN A 1 166 ? -18.945 -0.060 -9.074 1.00 95.00 166 ASN A C 1
ATOM 1185 O O . ASN A 1 166 ? -18.647 -1.057 -8.414 1.00 95.00 166 ASN A O 1
ATOM 1189 N N . VAL A 1 167 ? -19.294 1.089 -8.493 1.00 92.81 167 VAL A N 1
ATOM 1190 C CA . VAL A 1 167 ? -19.352 1.280 -7.044 1.00 92.81 167 VAL A CA 1
ATOM 1191 C C . VAL A 1 167 ? -20.683 0.780 -6.501 1.00 92.81 167 VAL A C 1
ATOM 1193 O O . VAL A 1 167 ? -21.753 1.127 -6.994 1.00 92.81 167 VAL A O 1
ATOM 1196 N N . ARG A 1 168 ? -20.612 -0.037 -5.449 1.00 86.38 168 ARG A N 1
ATOM 1197 C CA . ARG A 1 168 ? -21.775 -0.527 -4.707 1.00 86.38 168 ARG A CA 1
ATOM 1198 C C . ARG A 1 168 ? -21.630 -0.151 -3.241 1.00 86.38 168 ARG A C 1
ATOM 1200 O O . ARG A 1 168 ? -20.599 -0.429 -2.629 1.00 86.38 168 ARG A O 1
ATOM 1207 N N . THR A 1 169 ? -22.679 0.437 -2.677 1.00 82.31 169 THR A N 1
ATOM 1208 C CA . THR A 1 169 ? -22.754 0.753 -1.248 1.00 82.31 169 THR A CA 1
ATOM 1209 C C . THR A 1 169 ? -23.753 -0.196 -0.592 1.00 82.31 169 THR A C 1
ATOM 1211 O O . THR A 1 169 ? -24.905 -0.234 -1.027 1.00 82.31 169 THR A O 1
ATOM 1214 N N . PRO A 1 170 ? -23.356 -0.968 0.435 1.00 81.19 170 PRO A N 1
ATOM 1215 C CA . PRO A 1 170 ? -24.275 -1.878 1.104 1.00 81.19 170 PRO A CA 1
ATOM 1216 C C . PRO A 1 170 ? -25.381 -1.103 1.826 1.00 81.19 170 PRO A C 1
ATOM 1218 O O . PRO A 1 170 ? -25.136 -0.072 2.462 1.00 81.19 170 PRO A O 1
ATOM 1221 N N . ALA A 1 171 ? -26.605 -1.629 1.754 1.00 88.06 171 ALA A N 1
ATOM 1222 C CA . ALA A 1 171 ? -27.729 -1.091 2.504 1.00 88.06 171 ALA A CA 1
ATOM 1223 C C . ALA A 1 171 ? -27.469 -1.221 4.013 1.00 88.06 171 ALA A C 1
ATOM 1225 O O . ALA A 1 171 ? -27.038 -2.265 4.509 1.00 88.06 171 ALA A O 1
ATOM 1226 N N . ARG A 1 172 ? -27.739 -0.148 4.758 1.00 91.81 172 ARG A N 1
ATOM 1227 C CA . ARG A 1 172 ? -27.579 -0.129 6.215 1.00 91.81 172 ARG A CA 1
ATOM 1228 C C . ARG A 1 172 ? -28.836 -0.679 6.878 1.00 91.81 172 ARG A C 1
ATOM 1230 O O . ARG A 1 172 ? -29.940 -0.238 6.572 1.00 91.81 172 ARG A O 1
ATOM 1237 N N . SER A 1 173 ? -28.664 -1.596 7.825 1.00 92.56 173 SER A N 1
ATOM 1238 C CA . SER A 1 173 ? -29.769 -2.077 8.659 1.00 92.56 173 SER A CA 1
ATOM 1239 C C . SER A 1 173 ? -30.219 -1.016 9.675 1.00 92.56 173 SER A C 1
ATOM 1241 O O . SER A 1 173 ? -29.505 -0.048 9.954 1.00 92.56 173 SER A O 1
ATOM 1243 N N . ALA A 1 174 ? -31.376 -1.232 10.307 1.00 92.06 174 ALA A N 1
ATOM 1244 C CA . ALA A 1 174 ? -31.831 -0.403 11.426 1.00 92.06 174 ALA A CA 1
ATOM 1245 C C . ALA A 1 174 ? -30.840 -0.401 12.611 1.00 92.06 174 ALA A C 1
ATOM 1247 O O . ALA A 1 174 ? -30.753 0.588 13.334 1.00 92.06 174 ALA A O 1
ATOM 1248 N N . LYS A 1 175 ? -30.056 -1.478 12.773 1.00 93.44 175 LYS A N 1
ATOM 1249 C CA . LYS A 1 175 ? -29.056 -1.655 13.840 1.00 93.44 175 LYS A CA 1
ATOM 1250 C C . LYS A 1 175 ? -27.656 -1.148 13.463 1.00 93.44 175 LYS A C 1
ATOM 1252 O O . LYS A 1 175 ? -26.726 -1.316 14.249 1.00 93.44 175 LYS A O 1
ATOM 1257 N N . ALA A 1 176 ? -27.485 -0.566 12.275 1.00 96.12 176 ALA A N 1
ATOM 1258 C CA . ALA A 1 176 ? -26.190 -0.091 11.799 1.00 96.12 176 ALA A CA 1
ATOM 1259 C C . ALA A 1 176 ? -25.574 0.952 12.743 1.00 96.12 176 ALA A C 1
ATOM 1261 O O . ALA A 1 176 ? -26.258 1.875 13.192 1.00 96.12 176 ALA A O 1
ATOM 1262 N N . SER A 1 177 ? -24.261 0.870 12.957 1.00 96.88 177 SER A N 1
ATOM 1263 C CA . SER A 1 177 ? -23.499 1.971 13.547 1.00 96.88 177 SER A CA 1
ATOM 1264 C C . SER A 1 177 ? -23.185 2.993 12.453 1.00 96.88 177 SER A C 1
ATOM 1266 O O . SER A 1 177 ? -22.418 2.747 11.528 1.00 96.88 177 SER A O 1
ATOM 1268 N N . LYS A 1 178 ? -23.877 4.135 12.503 1.00 96.38 178 LYS A N 1
ATOM 1269 C CA . LYS A 1 178 ? -23.891 5.131 11.415 1.00 96.38 178 LYS A CA 1
ATOM 1270 C C . LYS A 1 178 ? -22.875 6.259 11.599 1.00 96.38 178 LYS A C 1
ATOM 1272 O O . LYS A 1 178 ? -22.735 7.074 10.690 1.00 96.38 178 LYS A O 1
ATOM 1277 N N . GLY A 1 179 ? -22.239 6.334 12.769 1.00 97.94 179 GLY A N 1
ATOM 1278 C CA . GLY A 1 179 ? -21.326 7.413 13.115 1.00 97.94 179 GLY A CA 1
ATOM 1279 C C . GLY A 1 179 ? -19.959 7.258 12.457 1.00 97.94 179 GLY A C 1
ATOM 1280 O O . GLY A 1 179 ? -19.634 6.215 11.886 1.00 97.94 179 GLY A O 1
ATOM 1281 N N . VAL A 1 180 ? -19.171 8.321 12.556 1.00 98.38 180 VAL A N 1
ATOM 1282 C CA . VAL A 1 180 ? -17.820 8.422 12.002 1.00 98.38 180 VAL A CA 1
ATOM 1283 C C . VAL A 1 180 ? -16.927 9.114 13.022 1.00 98.38 180 VAL A C 1
ATOM 1285 O O . VAL A 1 180 ? -17.292 10.157 13.570 1.00 98.38 180 VAL A O 1
ATOM 1288 N N . PHE A 1 181 ? -15.748 8.556 13.259 1.00 98.69 181 PHE A N 1
ATOM 1289 C CA . PHE A 1 181 ? -14.680 9.215 13.999 1.00 98.69 181 PHE A CA 1
ATOM 1290 C C . PHE A 1 181 ? -13.549 9.567 13.028 1.00 98.69 181 PHE A C 1
ATOM 1292 O O . PHE A 1 181 ? -13.088 8.701 12.298 1.00 98.69 181 PHE A O 1
ATOM 1299 N N . VAL A 1 182 ? -13.119 10.825 12.993 1.00 98.50 182 VAL A N 1
ATOM 1300 C CA . VAL A 1 182 ? -12.112 11.317 12.043 1.00 98.50 182 VAL A CA 1
ATOM 1301 C C . VAL A 1 182 ? -10.801 11.560 12.772 1.00 98.50 182 VAL A C 1
ATOM 1303 O O . VAL A 1 182 ? -10.757 12.422 13.649 1.00 98.50 182 VAL A O 1
ATOM 1306 N N . SER A 1 183 ? -9.723 10.890 12.367 1.00 98.38 183 SER A N 1
ATOM 1307 C CA . SER A 1 183 ? -8.380 11.294 12.786 1.00 98.38 183 SER A CA 1
ATOM 1308 C C . SER A 1 183 ? -7.772 12.287 11.793 1.00 98.38 183 SER A C 1
ATOM 1310 O O . SER A 1 183 ? -7.905 12.158 10.574 1.00 98.38 183 SER A O 1
ATOM 1312 N N . LYS A 1 184 ? -7.127 13.332 12.315 1.00 98.19 184 LYS A N 1
ATOM 1313 C CA . LYS A 1 184 ? -6.532 14.423 11.529 1.00 98.19 184 LYS A CA 1
ATOM 1314 C C . LYS A 1 184 ? -5.028 14.441 11.751 1.00 98.19 184 LYS A C 1
ATOM 1316 O O . LYS A 1 184 ? -4.578 15.040 12.724 1.00 98.19 184 LYS A O 1
ATOM 1321 N N . CYS A 1 185 ? -4.272 13.811 10.854 1.00 98.25 185 CYS A N 1
ATOM 1322 C CA . CYS A 1 185 ? -2.819 13.636 11.000 1.00 98.25 185 CYS A CA 1
ATOM 1323 C C . CYS A 1 185 ? -1.974 14.340 9.934 1.00 98.25 185 CYS A C 1
ATOM 1325 O O . CYS A 1 185 ? -0.753 14.195 9.912 1.00 98.25 185 CYS A O 1
ATOM 1327 N N . GLY A 1 186 ? -2.609 15.166 9.100 1.00 97.50 186 GLY A N 1
ATOM 1328 C CA . GLY A 1 186 ? -1.935 15.903 8.037 1.00 97.50 186 GLY A CA 1
ATOM 1329 C C . GLY A 1 186 ? -1.625 15.018 6.834 1.00 97.50 186 GLY A C 1
ATOM 1330 O O . GLY A 1 186 ? -2.305 14.024 6.602 1.00 97.50 186 GLY A O 1
ATOM 1331 N N . VAL A 1 187 ? -0.625 15.423 6.057 1.00 97.12 187 VAL A N 1
ATOM 1332 C CA . VAL A 1 187 ? -0.249 14.822 4.765 1.00 97.12 187 VAL A CA 1
ATOM 1333 C C . VAL A 1 187 ? 1.245 14.489 4.703 1.00 97.12 187 VAL A C 1
ATOM 1335 O O . VAL A 1 187 ? 1.841 14.551 3.640 1.00 97.12 187 VAL A O 1
ATOM 1338 N N . ASN A 1 188 ? 1.860 14.235 5.862 1.00 95.69 188 ASN A N 1
ATOM 1339 C CA . ASN A 1 188 ? 3.308 14.051 6.018 1.00 95.69 188 ASN A CA 1
ATOM 1340 C C . ASN A 1 188 ? 4.143 15.257 5.542 1.00 95.69 188 ASN A C 1
ATOM 1342 O O . ASN A 1 188 ? 5.142 15.136 4.835 1.00 95.69 188 ASN A O 1
ATOM 1346 N N . ALA A 1 189 ? 3.749 16.467 5.949 1.00 91.50 189 ALA A N 1
ATOM 1347 C CA . ALA A 1 189 ? 4.491 17.686 5.609 1.00 91.50 189 ALA A CA 1
ATOM 1348 C C . ALA A 1 189 ? 5.941 17.679 6.141 1.00 91.50 189 ALA A C 1
ATOM 1350 O O . ALA A 1 189 ? 6.794 18.398 5.626 1.00 91.50 189 ALA A O 1
ATOM 1351 N N . ASN A 1 190 ? 6.218 16.861 7.160 1.00 92.44 190 ASN A N 1
ATOM 1352 C CA . ASN A 1 190 ? 7.539 16.654 7.742 1.00 92.44 190 ASN A CA 1
ATOM 1353 C C . ASN A 1 190 ? 8.382 15.580 7.031 1.00 92.44 190 ASN A C 1
ATOM 1355 O O . ASN A 1 190 ? 9.514 15.360 7.454 1.00 92.44 190 ASN A O 1
ATOM 1359 N N . LYS A 1 191 ? 7.875 14.966 5.951 1.00 94.00 191 LYS A N 1
ATOM 1360 C CA . LYS A 1 191 ? 8.615 14.049 5.068 1.00 94.00 191 LYS A CA 1
ATOM 1361 C C . LYS A 1 191 ? 9.220 12.838 5.787 1.00 94.00 191 LYS A C 1
ATOM 1363 O O . LYS A 1 191 ? 10.365 12.466 5.531 1.00 94.00 191 LYS A O 1
ATOM 1368 N N . LEU A 1 192 ? 8.457 12.219 6.687 1.00 95.31 192 LEU A N 1
ATOM 1369 C CA . LEU A 1 192 ? 8.828 10.929 7.253 1.00 95.31 192 LEU A CA 1
ATOM 1370 C C . LEU A 1 192 ? 8.692 9.854 6.168 1.00 95.31 192 LEU A C 1
ATOM 1372 O O . LEU A 1 192 ? 7.582 9.431 5.851 1.00 95.31 192 LEU A O 1
ATOM 1376 N N . TYR A 1 193 ? 9.825 9.470 5.586 1.00 94.88 193 TYR A N 1
ATOM 1377 C CA . TYR A 1 193 ? 9.936 8.502 4.499 1.00 94.88 193 TYR A CA 1
ATOM 1378 C C . TYR A 1 193 ? 10.967 7.433 4.851 1.00 94.88 193 TYR A C 1
ATOM 1380 O O . TYR A 1 193 ? 12.060 7.753 5.321 1.00 94.88 193 TYR A O 1
ATOM 1388 N N . ASN A 1 194 ? 10.649 6.176 4.570 1.00 93.75 194 ASN A N 1
ATOM 1389 C CA . ASN A 1 194 ? 11.602 5.068 4.557 1.00 93.75 194 ASN A CA 1
ATOM 1390 C C . ASN A 1 194 ? 11.051 3.927 3.698 1.00 93.75 194 ASN A C 1
ATOM 1392 O O . ASN A 1 194 ? 9.902 3.977 3.263 1.00 93.75 194 ASN A O 1
ATOM 1396 N N . SER A 1 195 ? 11.880 2.916 3.469 1.00 95.00 195 SER A N 1
ATOM 1397 C CA . SER A 1 195 ? 11.517 1.687 2.764 1.00 95.00 195 SER A CA 1
ATOM 1398 C C . SER A 1 195 ? 11.487 0.460 3.676 1.00 95.00 195 SER A C 1
ATOM 1400 O O . SER A 1 195 ? 11.585 -0.685 3.223 1.00 95.00 195 SER A O 1
ATOM 1402 N N . ASP A 1 196 ? 11.375 0.686 4.981 1.00 94.00 196 ASP A N 1
ATOM 1403 C CA . ASP A 1 196 ? 11.239 -0.380 5.959 1.00 94.00 196 ASP A CA 1
ATOM 1404 C C . ASP A 1 196 ? 9.789 -0.877 5.987 1.00 94.00 196 ASP A C 1
ATOM 1406 O O . ASP A 1 196 ? 8.860 -0.171 5.604 1.00 94.00 196 ASP A O 1
ATOM 1410 N N . ASN A 1 197 ? 9.575 -2.107 6.460 1.00 87.75 197 ASN A N 1
ATOM 1411 C CA . ASN A 1 197 ? 8.229 -2.637 6.661 1.00 87.75 197 ASN A CA 1
ATOM 1412 C C . ASN A 1 197 ? 8.088 -3.215 8.069 1.00 87.75 197 ASN A C 1
ATOM 1414 O O . ASN A 1 197 ? 8.348 -4.391 8.307 1.00 87.75 197 ASN A O 1
ATOM 1418 N N . VAL A 1 198 ? 7.648 -2.378 9.005 1.00 90.44 198 VAL A N 1
ATOM 1419 C CA . VAL A 1 198 ? 7.538 -2.724 10.430 1.00 90.44 198 VAL A CA 1
ATOM 1420 C C . VAL A 1 198 ? 6.441 -3.760 10.743 1.00 90.44 198 VAL A C 1
ATOM 1422 O O . VAL A 1 198 ? 6.453 -4.360 11.818 1.00 90.44 198 VAL A O 1
ATOM 1425 N N . ILE A 1 199 ? 5.501 -4.011 9.820 1.00 91.06 199 ILE A N 1
ATOM 1426 C CA . ILE A 1 199 ? 4.503 -5.083 9.974 1.00 91.06 199 ILE A CA 1
ATOM 1427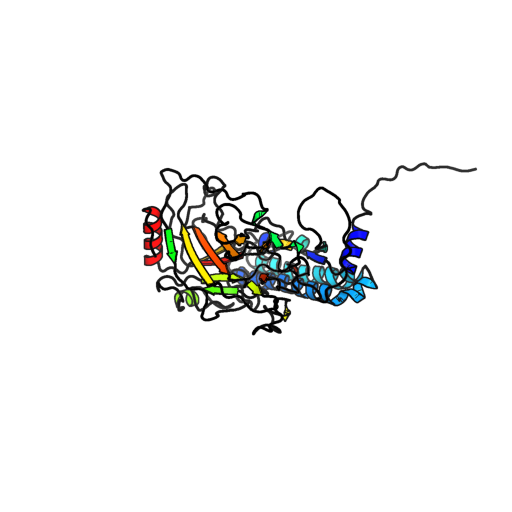 C C . ILE A 1 199 ? 5.030 -6.395 9.387 1.00 91.06 199 ILE A C 1
ATOM 1429 O O . ILE A 1 199 ? 5.064 -7.395 10.094 1.00 91.06 199 ILE A O 1
ATOM 1433 N N . VAL A 1 200 ? 5.435 -6.403 8.114 1.00 88.81 200 VAL A N 1
ATOM 1434 C CA . VAL A 1 200 ? 5.730 -7.639 7.360 1.00 88.81 200 VAL A CA 1
ATOM 1435 C C . VAL A 1 200 ? 7.178 -8.106 7.522 1.00 88.81 200 VAL A C 1
ATOM 1437 O O . VAL A 1 200 ? 7.448 -9.300 7.420 1.00 88.81 200 VAL A O 1
ATOM 1440 N N . ALA A 1 201 ? 8.111 -7.187 7.769 1.00 88.25 201 ALA A N 1
ATOM 1441 C CA . ALA A 1 201 ? 9.539 -7.477 7.882 1.00 88.25 201 ALA A CA 1
ATOM 1442 C C . ALA A 1 201 ? 10.186 -6.734 9.073 1.00 88.25 201 ALA A C 1
ATOM 1444 O O . ALA A 1 201 ? 11.164 -5.999 8.889 1.00 88.25 201 ALA A O 1
ATOM 1445 N N . PRO A 1 202 ? 9.666 -6.903 10.307 1.00 89.44 202 PRO A N 1
ATOM 1446 C CA . PRO A 1 202 ? 10.248 -6.265 11.481 1.00 89.44 202 PRO A CA 1
ATOM 1447 C C . PRO A 1 202 ? 11.716 -6.684 11.661 1.00 89.44 202 PRO A C 1
ATOM 1449 O O . PRO A 1 202 ? 12.089 -7.848 11.510 1.00 89.44 202 PRO A O 1
ATOM 1452 N N . GLY A 1 203 ? 12.563 -5.714 11.989 1.00 90.75 203 GLY A N 1
ATOM 1453 C CA . GLY A 1 203 ? 14.012 -5.844 12.133 1.00 90.75 203 GLY A CA 1
ATOM 1454 C C . GLY A 1 203 ? 14.792 -5.861 10.815 1.00 90.75 203 GLY A C 1
ATOM 1455 O O . GLY A 1 203 ? 16.010 -6.052 10.848 1.00 90.75 203 GLY A O 1
ATOM 1456 N N . VAL A 1 204 ? 14.128 -5.685 9.665 1.00 91.00 204 VAL A N 1
ATOM 1457 C CA . VAL A 1 204 ? 14.763 -5.687 8.341 1.00 91.00 204 VAL A CA 1
ATOM 1458 C C . VAL A 1 204 ? 14.629 -4.322 7.674 1.00 91.00 204 VAL A C 1
ATOM 1460 O O . VAL A 1 204 ? 13.547 -3.907 7.259 1.00 91.00 204 VAL A O 1
ATOM 1463 N N . THR A 1 205 ? 15.763 -3.643 7.520 1.00 93.81 205 THR A N 1
ATOM 1464 C CA . THR A 1 205 ? 15.841 -2.404 6.742 1.00 93.81 205 THR A CA 1
ATOM 1465 C C . THR A 1 205 ? 15.573 -2.666 5.264 1.00 93.81 205 THR A C 1
ATOM 1467 O O . THR A 1 205 ? 16.019 -3.691 4.741 1.00 93.81 205 THR A O 1
ATOM 1470 N N . ASN A 1 206 ? 14.926 -1.729 4.574 1.00 93.75 206 ASN A N 1
ATOM 1471 C CA . ASN A 1 206 ? 14.496 -1.885 3.180 1.00 93.75 206 ASN A CA 1
ATOM 1472 C C . ASN A 1 206 ? 13.576 -3.100 2.942 1.00 93.75 206 ASN A C 1
ATOM 1474 O O . ASN A 1 206 ? 13.513 -3.622 1.833 1.00 93.75 206 ASN A O 1
ATOM 1478 N N . GLY A 1 207 ? 12.875 -3.586 3.972 1.00 90.56 207 GLY A N 1
ATOM 1479 C CA . GLY A 1 207 ? 11.994 -4.751 3.848 1.00 90.56 207 GLY A CA 1
ATOM 1480 C C . GLY A 1 207 ? 10.812 -4.547 2.890 1.00 90.56 207 GLY A C 1
ATOM 1481 O O . GLY A 1 207 ? 10.224 -5.528 2.442 1.00 90.56 207 GLY A O 1
ATOM 1482 N N . ALA A 1 208 ? 10.464 -3.299 2.558 1.00 92.19 208 ALA A N 1
ATOM 1483 C CA . ALA A 1 208 ? 9.433 -2.985 1.574 1.00 92.19 208 ALA A CA 1
ATOM 1484 C C . ALA A 1 208 ? 9.964 -2.905 0.135 1.00 92.19 208 ALA A C 1
ATOM 1486 O O . ALA A 1 208 ? 9.173 -3.063 -0.781 1.00 92.19 208 ALA A O 1
ATOM 1487 N N . HIS A 1 209 ? 11.263 -2.644 -0.075 1.00 94.31 209 HIS A N 1
ATOM 1488 C CA . HIS A 1 209 ? 11.859 -2.341 -1.393 1.00 94.31 209 HIS A CA 1
ATOM 1489 C C . HIS A 1 209 ? 11.261 -1.121 -2.124 1.00 94.31 209 HIS A C 1
ATOM 1491 O O . HIS A 1 209 ? 11.546 -0.873 -3.296 1.00 94.31 209 HIS A O 1
ATOM 1497 N N . HIS A 1 210 ? 10.438 -0.333 -1.436 1.00 96.12 210 HIS A N 1
ATOM 1498 C CA . HIS A 1 210 ? 9.795 0.865 -1.960 1.00 96.12 210 HIS A CA 1
ATOM 1499 C C . HIS A 1 210 ? 9.523 1.845 -0.821 1.00 96.12 210 HIS A C 1
ATOM 1501 O O . HIS A 1 210 ? 9.445 1.427 0.332 1.00 96.12 210 HIS A O 1
ATOM 1507 N N . VAL A 1 211 ? 9.399 3.142 -1.110 1.00 97.06 211 VAL A N 1
ATOM 1508 C CA . VAL A 1 211 ? 9.221 4.148 -0.054 1.00 97.06 211 VAL A CA 1
ATOM 1509 C C . VAL A 1 211 ? 7.760 4.261 0.372 1.00 97.06 211 VAL A C 1
ATOM 1511 O O . VAL A 1 211 ? 6.854 4.372 -0.459 1.00 97.06 211 VAL A O 1
ATOM 1514 N N . HIS A 1 212 ? 7.535 4.305 1.683 1.00 97.50 212 HIS A N 1
ATOM 1515 C CA . HIS A 1 212 ? 6.253 4.643 2.288 1.00 97.50 212 HIS A CA 1
ATOM 1516 C C . HIS A 1 212 ? 6.212 6.089 2.785 1.00 97.50 212 HIS A C 1
ATOM 1518 O O . HIS A 1 212 ? 7.200 6.660 3.247 1.00 97.50 212 HIS A O 1
ATOM 1524 N N . ASP A 1 213 ? 5.019 6.660 2.696 1.00 95.81 213 ASP A N 1
ATOM 1525 C CA . ASP A 1 213 ? 4.604 7.940 3.251 1.00 95.81 213 ASP A CA 1
ATOM 1526 C C . ASP A 1 213 ? 3.918 7.687 4.602 1.00 95.81 213 ASP A C 1
ATOM 1528 O O . ASP A 1 213 ? 3.021 6.844 4.667 1.00 95.81 213 ASP A O 1
ATOM 1532 N N . TYR A 1 214 ? 4.312 8.387 5.670 1.00 97.38 214 TYR A N 1
ATOM 1533 C CA . TYR A 1 214 ? 3.815 8.133 7.028 1.00 97.38 214 TYR A CA 1
ATOM 1534 C C . TYR A 1 214 ? 3.104 9.347 7.629 1.00 97.38 214 TYR A C 1
ATOM 1536 O O . TYR A 1 214 ? 3.627 10.460 7.649 1.00 97.38 214 TYR A O 1
ATOM 1544 N N . VAL A 1 215 ? 1.937 9.124 8.237 1.00 98.50 215 VAL A N 1
ATOM 1545 C CA . VAL A 1 215 ? 1.303 10.087 9.151 1.00 98.50 215 VAL A CA 1
ATOM 1546 C C . VAL A 1 215 ? 0.925 9.424 10.471 1.00 98.50 215 VAL A C 1
ATOM 1548 O O . VAL A 1 215 ? 0.775 8.209 10.568 1.00 98.50 215 VAL A O 1
ATOM 1551 N N . GLY A 1 216 ? 0.726 10.244 11.500 1.00 98.38 216 GLY A N 1
ATOM 1552 C CA . GLY A 1 216 ? 0.434 9.786 12.850 1.00 98.38 216 GLY A CA 1
ATOM 1553 C C . GLY A 1 216 ? 1.717 9.550 13.620 1.00 98.38 216 GLY A C 1
ATOM 1554 O O . GLY A 1 216 ? 2.430 10.518 13.874 1.00 98.38 216 GLY A O 1
ATOM 1555 N N . ASN A 1 217 ? 2.010 8.313 14.009 1.00 98.19 217 ASN A N 1
ATOM 1556 C CA . ASN A 1 217 ? 3.221 7.968 14.752 1.00 98.19 217 ASN A CA 1
ATOM 1557 C C . ASN A 1 217 ? 4.480 8.531 14.075 1.00 98.19 217 ASN A C 1
ATOM 1559 O O . ASN A 1 217 ? 4.512 8.635 12.851 1.00 98.19 217 ASN A O 1
ATOM 1563 N N . GLN A 1 218 ? 5.483 8.930 14.853 1.00 97.19 218 GLN A N 1
ATOM 1564 C CA . GLN A 1 218 ? 6.727 9.513 14.337 1.00 97.19 218 GLN A CA 1
ATOM 1565 C C . GLN A 1 218 ? 7.950 8.593 14.483 1.00 97.19 218 GLN A C 1
ATOM 1567 O O . GLN A 1 218 ? 8.995 8.922 13.934 1.00 97.19 218 GLN A O 1
ATOM 1572 N N . ASP A 1 219 ? 7.793 7.431 15.120 1.00 95.69 219 ASP A N 1
ATOM 1573 C CA . ASP A 1 219 ? 8.824 6.403 15.269 1.00 95.69 219 ASP A CA 1
ATOM 1574 C C . ASP A 1 219 ? 8.418 5.199 14.401 1.00 95.69 219 ASP A C 1
ATOM 1576 O O . ASP A 1 219 ? 7.782 4.261 14.875 1.00 95.69 219 ASP A O 1
ATOM 1580 N N . ASN A 1 220 ? 8.682 5.281 13.091 1.00 92.62 220 ASN A N 1
ATOM 1581 C CA . ASN A 1 220 ? 8.342 4.232 12.122 1.00 92.62 220 ASN A CA 1
ATOM 1582 C C . ASN A 1 220 ? 9.592 3.785 11.369 1.00 92.62 220 ASN A C 1
ATOM 1584 O O . ASN A 1 220 ? 9.854 4.270 10.274 1.00 92.62 220 ASN A O 1
ATOM 1588 N N . ASP A 1 221 ? 10.361 2.871 11.936 1.00 92.75 221 ASP A N 1
ATOM 1589 C CA . ASP A 1 221 ? 11.477 2.219 11.252 1.00 92.75 221 ASP A CA 1
ATOM 1590 C C . ASP A 1 221 ? 11.422 0.699 11.439 1.00 92.75 221 ASP A C 1
ATOM 1592 O O . ASP A 1 221 ? 10.573 0.167 12.163 1.00 92.75 221 ASP A O 1
ATOM 1596 N N . ALA A 1 222 ? 12.339 -0.015 10.786 1.00 91.56 222 ALA A N 1
ATOM 1597 C CA . ALA A 1 222 ? 12.435 -1.466 10.891 1.00 91.56 222 ALA A CA 1
ATOM 1598 C C . ALA A 1 222 ? 12.569 -1.971 12.338 1.00 91.56 222 ALA A C 1
ATOM 1600 O O . ALA A 1 222 ? 12.212 -3.114 12.608 1.00 91.56 222 ALA A O 1
ATOM 1601 N N . PHE A 1 223 ? 13.081 -1.171 13.272 1.00 94.31 223 PHE A N 1
ATOM 1602 C CA . PHE A 1 223 ? 13.395 -1.598 14.638 1.00 94.31 223 PHE A CA 1
ATOM 1603 C C . PHE A 1 223 ? 12.371 -1.127 15.674 1.00 94.31 223 PHE A C 1
ATOM 1605 O O . PHE A 1 223 ? 12.485 -1.483 16.848 1.00 94.31 223 PHE A O 1
ATOM 1612 N N . SER A 1 224 ? 11.358 -0.377 15.243 1.00 94.94 224 SER A N 1
ATOM 1613 C CA . SER A 1 224 ? 10.337 0.202 16.106 1.00 94.94 224 SER A CA 1
ATOM 1614 C C . SER A 1 224 ? 9.494 -0.886 16.773 1.00 94.94 224 SER A C 1
ATOM 1616 O O . SER A 1 224 ? 8.816 -1.684 16.121 1.00 94.94 224 SER A O 1
ATOM 1618 N N . SER A 1 225 ? 9.530 -0.918 18.105 1.00 94.19 225 SER A N 1
ATOM 1619 C CA . SER A 1 225 ? 8.741 -1.839 18.921 1.00 94.19 225 SER A CA 1
ATOM 1620 C C . SER A 1 225 ? 7.377 -1.254 19.303 1.00 94.19 225 SER A C 1
ATOM 1622 O O . SER A 1 225 ? 7.134 -0.050 19.219 1.00 94.19 225 SER A O 1
ATOM 1624 N N . ASP A 1 226 ? 6.486 -2.092 19.843 1.00 95.88 226 ASP A N 1
ATOM 1625 C CA . ASP A 1 226 ? 5.229 -1.629 20.457 1.00 95.88 226 ASP A CA 1
ATOM 1626 C C . ASP A 1 226 ? 5.469 -0.580 21.560 1.00 95.88 226 ASP A C 1
ATOM 1628 O O . ASP A 1 226 ? 4.656 0.328 21.772 1.00 95.88 226 ASP A O 1
ATOM 1632 N N . GLN A 1 227 ? 6.593 -0.687 22.274 1.00 96.44 227 GLN A N 1
ATOM 1633 C CA . GLN A 1 227 ? 6.955 0.268 23.312 1.00 96.44 227 GLN A CA 1
ATOM 1634 C C . GLN A 1 227 ? 7.373 1.616 22.717 1.00 96.44 227 GLN A C 1
ATOM 1636 O O . GLN A 1 227 ? 6.988 2.650 23.271 1.00 96.44 227 GLN A O 1
ATOM 1641 N N . ASP A 1 228 ? 8.106 1.603 21.606 1.00 97.12 228 ASP A N 1
ATOM 1642 C CA . ASP A 1 228 ? 8.523 2.815 20.895 1.00 97.12 228 ASP A CA 1
ATOM 1643 C C . ASP A 1 228 ? 7.293 3.515 20.328 1.00 97.12 228 ASP A C 1
ATOM 1645 O O . ASP A 1 228 ? 7.012 4.651 20.707 1.00 97.12 228 ASP A O 1
ATOM 1649 N N . PHE A 1 229 ? 6.427 2.784 19.616 1.00 97.19 229 PHE A N 1
ATOM 1650 C CA . PHE A 1 229 ? 5.151 3.310 19.132 1.00 97.19 229 PHE A CA 1
ATOM 1651 C C . PHE A 1 229 ? 4.305 3.953 20.241 1.00 97.19 229 PHE A C 1
ATOM 1653 O O . PHE A 1 229 ? 3.710 5.017 20.053 1.00 97.19 229 PHE A O 1
ATOM 1660 N N . ALA A 1 230 ? 4.239 3.336 21.425 1.00 97.25 230 ALA A N 1
ATOM 1661 C CA . ALA A 1 230 ? 3.488 3.889 22.549 1.00 97.25 230 ALA A CA 1
ATOM 1662 C C . ALA A 1 230 ? 4.097 5.183 23.116 1.00 97.25 230 ALA A C 1
ATOM 1664 O O . ALA A 1 230 ? 3.357 6.029 23.638 1.00 97.25 230 ALA A O 1
ATOM 1665 N N . LYS A 1 231 ? 5.421 5.347 23.044 1.00 97.19 231 LYS A N 1
ATOM 1666 C CA . LYS A 1 231 ? 6.149 6.512 23.567 1.00 97.19 231 LYS A CA 1
ATOM 1667 C C . LYS A 1 231 ? 6.291 7.633 22.541 1.00 97.19 231 LYS A C 1
ATOM 1669 O O . LYS A 1 231 ? 6.292 8.789 22.961 1.00 97.19 231 LYS A O 1
ATOM 1674 N N . ALA A 1 232 ? 6.264 7.306 21.256 1.00 96.81 232 ALA A N 1
ATOM 1675 C CA . ALA A 1 232 ? 6.477 8.207 20.136 1.00 96.81 232 ALA A CA 1
ATOM 1676 C C . ALA A 1 232 ? 5.638 9.491 20.166 1.00 96.81 232 ALA A C 1
ATOM 1678 O O . ALA A 1 232 ? 4.547 9.563 20.757 1.00 96.81 232 ALA A O 1
ATOM 1679 N N . GLY A 1 233 ? 6.140 10.503 19.457 1.00 97.81 233 GLY A N 1
ATOM 1680 C CA . GLY A 1 233 ? 5.349 11.654 19.037 1.00 97.81 233 GLY A CA 1
ATOM 1681 C C . GLY A 1 233 ? 4.276 11.273 18.008 1.00 97.81 233 GLY A C 1
ATOM 1682 O O . GLY A 1 233 ? 4.238 10.159 17.491 1.00 97.81 233 GLY A O 1
ATOM 1683 N N . THR A 1 234 ? 3.386 12.219 17.698 1.00 98.31 234 THR A N 1
ATOM 1684 C CA . THR A 1 234 ? 2.379 12.039 16.641 1.00 98.31 234 THR A CA 1
ATOM 1685 C C . THR A 1 234 ? 2.123 13.327 15.865 1.00 98.31 234 THR A C 1
ATOM 1687 O O . THR A 1 234 ? 2.001 14.405 16.467 1.00 98.31 234 THR A O 1
ATOM 1690 N N . SER A 1 235 ? 1.988 13.221 14.541 1.00 98.25 235 SER A N 1
ATOM 1691 C CA . SER A 1 235 ? 1.517 14.303 13.670 1.00 98.25 235 SER A CA 1
ATOM 1692 C C . SER A 1 235 ? 0.004 14.534 13.790 1.00 98.25 235 SER A C 1
ATOM 1694 O O . SER A 1 235 ? -0.501 15.561 13.336 1.00 98.25 235 SER A O 1
ATOM 1696 N N . CYS A 1 236 ? -0.734 13.626 14.441 1.00 98.38 236 CYS A N 1
ATOM 1697 C CA . CYS A 1 236 ? -2.162 13.790 14.688 1.00 98.38 236 CYS A CA 1
ATOM 1698 C C . CYS A 1 236 ? -2.463 15.005 15.576 1.00 98.38 236 CYS A C 1
ATOM 1700 O O . CYS A 1 236 ? -1.744 15.310 16.536 1.00 98.38 236 CYS A O 1
ATOM 1702 N N . GLN A 1 237 ? -3.557 15.706 15.262 1.00 97.88 237 GLN A N 1
ATOM 1703 C CA . GLN A 1 237 ? -4.081 16.810 16.069 1.00 97.88 237 GLN A CA 1
ATOM 1704 C C . GLN A 1 237 ? -4.453 16.314 17.473 1.00 97.88 237 GLN A C 1
ATOM 1706 O O . GLN A 1 237 ? -4.151 16.968 18.469 1.00 97.88 237 GLN A O 1
ATOM 1711 N N . ASN A 1 238 ? -5.084 15.142 17.556 1.00 97.56 238 ASN A N 1
ATOM 1712 C CA . ASN A 1 238 ? -5.376 14.481 18.817 1.00 97.56 238 ASN A CA 1
ATOM 1713 C C . ASN A 1 238 ? -4.164 13.655 19.265 1.00 97.56 238 ASN A C 1
ATOM 1715 O O . ASN A 1 238 ? -3.851 12.636 18.660 1.00 97.56 238 ASN A O 1
ATOM 1719 N N . LYS A 1 239 ? -3.497 14.080 20.343 1.00 97.44 239 LYS A N 1
ATOM 1720 C CA . LYS A 1 239 ? -2.275 13.425 20.843 1.00 97.44 239 LYS A CA 1
ATOM 1721 C C . LYS A 1 239 ? -2.503 12.056 21.494 1.00 97.44 239 LYS A C 1
ATOM 1723 O O . LYS A 1 239 ? -1.532 11.350 21.745 1.00 97.44 239 LYS A O 1
ATOM 1728 N N . GLY A 1 240 ? -3.762 11.673 21.722 1.00 97.69 240 GLY A N 1
ATOM 1729 C CA . GLY A 1 240 ? -4.132 10.304 22.087 1.00 97.69 240 GLY A CA 1
ATOM 1730 C C . GLY A 1 240 ? -4.106 9.326 20.907 1.00 97.69 240 GLY A C 1
ATOM 1731 O O . GLY A 1 240 ? -4.154 8.117 21.127 1.00 97.69 240 GLY A O 1
ATOM 1732 N N . ASP A 1 241 ? -4.029 9.823 19.665 1.00 98.50 241 ASP A N 1
ATOM 1733 C CA . ASP A 1 241 ? -3.807 9.004 18.473 1.00 98.50 241 ASP A CA 1
ATOM 1734 C C . ASP A 1 241 ? -2.318 8.979 18.119 1.00 98.50 241 ASP A C 1
ATOM 1736 O O . ASP A 1 241 ? -1.792 9.899 17.485 1.00 98.50 241 ASP A O 1
ATOM 1740 N N . LYS A 1 242 ? -1.641 7.905 18.523 1.00 98.50 242 LYS A N 1
ATOM 1741 C CA . LYS A 1 242 ? -0.262 7.613 18.120 1.00 98.50 242 LYS A CA 1
ATOM 1742 C C . LYS A 1 242 ? -0.196 6.553 17.024 1.00 98.50 242 LYS A C 1
ATOM 1744 O O . LYS A 1 242 ? 0.826 5.898 16.881 1.00 98.50 242 LYS A O 1
ATOM 1749 N N . SER A 1 243 ? -1.290 6.286 16.320 1.00 98.69 243 SER A N 1
ATOM 1750 C CA . SER A 1 243 ? -1.330 5.216 15.323 1.00 98.69 243 SER A CA 1
ATOM 1751 C C . SER A 1 243 ? -0.409 5.516 14.156 1.00 98.69 243 SER A C 1
ATOM 1753 O O . SER A 1 243 ? -0.239 6.678 13.793 1.00 98.69 243 SER A O 1
ATOM 1755 N N . SER A 1 244 ? 0.160 4.476 13.561 1.00 98.38 244 SER A N 1
ATOM 1756 C CA . SER A 1 244 ? 0.881 4.606 12.298 1.00 98.38 244 SER A CA 1
ATOM 1757 C C . SER A 1 244 ? -0.085 4.375 11.143 1.00 98.38 244 SER A C 1
ATOM 1759 O O . SER A 1 244 ? -0.807 3.375 11.143 1.00 98.38 244 SER A O 1
ATOM 1761 N N . TYR A 1 245 ? -0.122 5.305 10.190 1.00 98.56 245 TYR A N 1
ATOM 1762 C CA . TYR A 1 245 ? -0.870 5.179 8.942 1.00 98.56 245 TYR A CA 1
ATOM 1763 C C . TYR A 1 245 ? 0.089 5.430 7.792 1.00 98.56 245 TYR A C 1
ATOM 1765 O O . TYR A 1 245 ? 0.650 6.527 7.709 1.00 98.56 245 TYR A O 1
ATOM 1773 N N . TYR A 1 246 ? 0.250 4.454 6.906 1.00 98.00 246 TYR A N 1
ATOM 1774 C CA . TYR A 1 246 ? 1.223 4.586 5.833 1.00 98.00 246 TYR A CA 1
ATOM 1775 C C . TYR A 1 246 ? 0.823 3.867 4.551 1.00 98.00 246 TYR A C 1
ATOM 1777 O O . TYR A 1 246 ? -0.046 2.995 4.543 1.00 98.00 246 TYR A O 1
ATOM 1785 N N . TRP A 1 247 ? 1.389 4.337 3.444 1.00 98.25 247 TRP A N 1
ATOM 1786 C CA . TRP A 1 247 ? 1.077 3.907 2.080 1.00 98.25 247 TRP A CA 1
ATOM 1787 C C . TRP A 1 247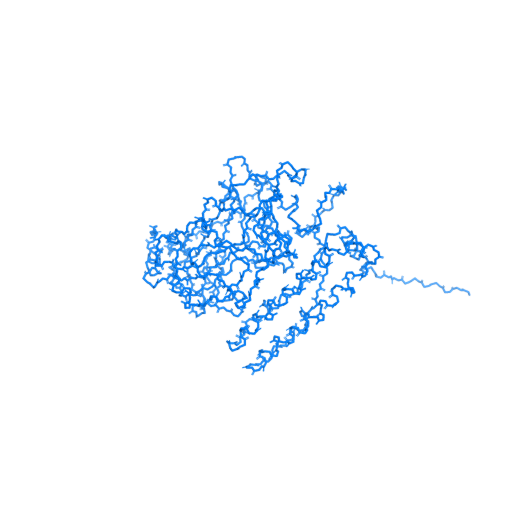 ? 2.297 4.124 1.178 1.00 98.25 247 TRP A C 1
ATOM 1789 O O . TRP A 1 247 ? 3.091 5.025 1.451 1.00 98.25 247 TRP A O 1
ATOM 1799 N N . PRO A 1 248 ? 2.487 3.339 0.104 1.00 98.00 248 PRO A N 1
ATOM 1800 C CA . PRO A 1 248 ? 3.576 3.570 -0.838 1.00 98.00 248 PRO A CA 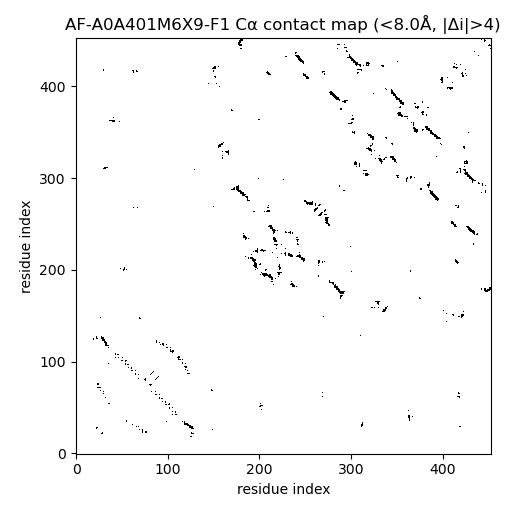1
ATOM 1801 C C . PRO A 1 248 ? 3.411 4.939 -1.501 1.00 98.00 248 PRO A C 1
ATOM 1803 O O . PRO A 1 248 ? 2.286 5.354 -1.831 1.00 98.00 248 PRO A O 1
ATOM 1806 N N . VAL A 1 249 ? 4.515 5.660 -1.684 1.00 98.06 249 VAL A N 1
ATOM 1807 C CA . VAL A 1 249 ? 4.496 6.995 -2.292 1.00 98.06 249 VAL A CA 1
ATOM 1808 C C . VAL A 1 249 ? 4.027 6.938 -3.748 1.00 98.06 249 VAL A C 1
ATOM 1810 O O . VAL A 1 249 ? 4.131 5.919 -4.431 1.00 98.06 249 VAL A O 1
ATOM 1813 N N . LEU A 1 250 ? 3.488 8.057 -4.229 1.00 98.06 250 LEU A N 1
ATOM 1814 C CA . LEU A 1 250 ? 3.257 8.272 -5.652 1.00 98.06 250 LEU A CA 1
ATOM 1815 C C . LEU A 1 250 ? 4.374 9.172 -6.178 1.00 98.06 250 LEU A C 1
ATOM 1817 O O . LEU A 1 250 ? 4.676 10.186 -5.552 1.00 98.06 250 LEU A O 1
ATOM 1821 N N . ARG A 1 251 ? 4.971 8.832 -7.317 1.00 97.44 251 ARG A N 1
ATOM 1822 C CA . ARG A 1 251 ? 6.019 9.631 -7.956 1.00 97.44 251 ARG A CA 1
ATOM 1823 C C . ARG A 1 251 ? 5.566 10.196 -9.280 1.00 97.44 251 ARG A C 1
ATOM 1825 O O . ARG A 1 251 ? 4.834 9.535 -10.008 1.00 97.44 251 ARG A O 1
ATOM 1832 N N . LEU A 1 252 ? 6.038 11.392 -9.609 1.00 97.56 252 LEU A N 1
ATOM 1833 C CA . LEU A 1 252 ? 5.972 11.927 -10.963 1.00 97.56 252 LEU A CA 1
ATOM 1834 C C . LEU A 1 252 ? 7.266 11.583 -11.703 1.00 97.56 252 LEU A C 1
ATOM 1836 O O . LEU A 1 252 ? 8.353 11.926 -11.237 1.00 97.56 252 LEU A O 1
ATOM 1840 N N . GLN A 1 253 ? 7.154 10.946 -12.868 1.00 95.06 253 GLN A N 1
ATOM 1841 C CA . GLN A 1 253 ? 8.285 10.547 -13.712 1.00 95.06 253 GLN A CA 1
ATOM 1842 C C . GLN A 1 253 ? 8.812 11.725 -14.548 1.00 95.06 253 GLN A C 1
ATOM 1844 O O . GLN A 1 253 ? 8.912 11.653 -15.768 1.00 95.06 253 GLN A O 1
ATOM 1849 N N . ASP A 1 254 ? 9.125 12.840 -13.886 1.00 93.50 254 ASP A N 1
ATOM 1850 C CA . ASP A 1 254 ? 9.575 14.097 -14.504 1.00 93.50 254 ASP A CA 1
ATOM 1851 C C . ASP A 1 254 ? 11.107 14.198 -14.657 1.00 93.50 254 ASP A C 1
ATOM 1853 O O . ASP A 1 254 ? 11.639 15.255 -14.992 1.00 93.50 254 ASP A O 1
ATOM 1857 N N . GLY A 1 255 ? 11.831 13.102 -14.407 1.00 91.56 255 GLY A N 1
ATOM 1858 C CA . GLY A 1 255 ? 13.296 13.052 -14.459 1.00 91.56 255 GLY A CA 1
ATOM 1859 C C . GLY A 1 255 ? 13.997 13.621 -13.221 1.00 91.56 255 GLY A C 1
ATOM 1860 O O . GLY A 1 255 ? 15.230 13.601 -13.160 1.00 91.56 255 GLY A O 1
ATOM 1861 N N . THR A 1 256 ? 13.250 14.091 -12.217 1.00 95.06 256 THR A N 1
ATOM 1862 C CA . THR A 1 256 ? 13.827 14.551 -10.950 1.00 95.06 256 THR A CA 1
ATOM 1863 C C . THR A 1 256 ? 14.586 13.424 -10.252 1.00 95.06 256 THR A C 1
ATOM 1865 O O . THR A 1 256 ? 14.087 12.307 -10.094 1.00 95.06 256 THR A O 1
ATOM 1868 N N . LYS A 1 257 ? 15.791 13.743 -9.773 1.00 94.50 257 LYS A N 1
ATOM 1869 C CA . LYS A 1 257 ? 16.556 12.884 -8.865 1.00 94.50 257 LYS A CA 1
ATOM 1870 C C . LYS A 1 257 ? 16.186 13.222 -7.426 1.00 94.50 257 LYS A C 1
ATOM 1872 O O . LYS A 1 257 ? 16.676 14.202 -6.873 1.00 94.50 257 LYS A O 1
ATOM 1877 N N . GLU A 1 258 ? 15.302 12.419 -6.853 1.00 94.81 258 GLU A N 1
ATOM 1878 C CA . GLU A 1 258 ? 14.884 12.528 -5.455 1.00 94.81 258 GLU A CA 1
ATOM 1879 C C . GLU A 1 258 ? 16.004 12.081 -4.484 1.00 94.81 258 GLU A C 1
ATOM 1881 O O . GLU A 1 258 ? 17.029 11.535 -4.908 1.00 94.81 258 GLU A O 1
ATOM 1886 N N . PHE A 1 259 ? 15.834 12.312 -3.175 1.00 95.12 259 PHE A N 1
ATOM 1887 C CA . PHE A 1 259 ? 16.832 12.006 -2.128 1.00 95.12 259 PHE A CA 1
ATOM 1888 C C . PHE A 1 259 ? 17.326 10.540 -2.092 1.00 95.12 259 PHE A C 1
ATOM 1890 O O . PHE A 1 259 ? 18.358 10.232 -1.477 1.00 95.12 259 PHE A O 1
ATOM 1897 N N . ASP A 1 260 ? 16.580 9.635 -2.720 1.00 95.69 260 ASP A N 1
ATOM 1898 C CA . ASP A 1 260 ? 16.780 8.191 -2.771 1.00 95.69 260 ASP A CA 1
ATOM 1899 C C . ASP A 1 260 ? 17.088 7.658 -4.181 1.00 95.69 260 ASP A C 1
ATOM 1901 O O . ASP A 1 260 ? 17.164 6.448 -4.377 1.00 95.69 260 ASP A O 1
ATOM 1905 N N . ALA A 1 261 ? 17.348 8.529 -5.164 1.00 93.31 261 ALA A N 1
ATOM 1906 C CA . ALA A 1 261 ? 17.539 8.150 -6.571 1.00 93.31 261 ALA A CA 1
ATOM 1907 C C . ALA A 1 261 ? 18.673 7.131 -6.840 1.00 93.31 261 ALA A C 1
ATOM 1909 O O . ALA A 1 261 ? 18.707 6.523 -7.904 1.00 93.31 261 ALA A O 1
ATOM 1910 N N . GLY A 1 262 ? 19.606 6.942 -5.903 1.00 92.31 262 GLY A N 1
ATOM 1911 C CA . GLY A 1 262 ? 20.668 5.928 -5.978 1.00 92.31 262 GLY A CA 1
ATOM 1912 C C . GLY A 1 262 ? 20.680 4.952 -4.802 1.00 92.31 262 GLY A C 1
ATOM 1913 O O . GLY A 1 262 ? 21.692 4.295 -4.575 1.00 92.31 262 GLY A O 1
ATOM 1914 N N . LYS A 1 263 ? 19.606 4.904 -4.007 1.00 95.06 263 LYS A N 1
ATOM 1915 C CA . LYS A 1 263 ? 19.527 4.118 -2.769 1.00 95.06 263 LYS A CA 1
ATOM 1916 C C . LYS A 1 263 ? 18.543 2.962 -2.925 1.00 95.06 263 LYS A C 1
ATOM 1918 O O . LYS A 1 263 ? 17.632 3.027 -3.750 1.00 95.06 263 LYS A O 1
ATOM 1923 N N . GLN A 1 264 ? 18.730 1.922 -2.111 1.00 93.06 264 GLN A N 1
ATOM 1924 C CA . GLN A 1 264 ? 17.707 0.894 -1.912 1.00 93.06 264 GLN A CA 1
ATOM 1925 C C . GLN A 1 264 ? 16.414 1.542 -1.394 1.00 93.06 264 GLN A C 1
ATOM 1927 O O . GLN A 1 264 ? 16.471 2.566 -0.711 1.00 93.06 264 GLN A O 1
ATOM 1932 N N . GLY A 1 265 ? 15.269 0.999 -1.792 1.00 91.25 265 GLY A N 1
ATOM 1933 C CA . GLY A 1 265 ? 13.937 1.562 -1.585 1.00 91.25 265 GLY A CA 1
ATOM 1934 C C . GLY A 1 265 ? 13.549 2.594 -2.639 1.00 91.25 265 GLY A C 1
ATOM 1935 O O . GLY A 1 265 ? 12.373 2.742 -2.955 1.00 91.25 265 GLY A O 1
ATOM 1936 N N . GLY A 1 266 ? 14.540 3.276 -3.214 1.00 93.88 266 GLY A N 1
ATOM 1937 C CA . GLY A 1 266 ? 14.380 4.300 -4.238 1.00 93.88 266 GLY A CA 1
ATOM 1938 C C . GLY A 1 266 ? 14.882 3.845 -5.606 1.00 93.88 266 GLY A C 1
ATOM 1939 O O . GLY A 1 266 ? 14.591 2.747 -6.090 1.00 93.88 266 GLY A O 1
ATOM 1940 N N . GLY A 1 267 ? 15.684 4.697 -6.244 1.00 92.75 267 GLY A N 1
ATOM 1941 C CA . GLY A 1 267 ? 16.068 4.520 -7.644 1.00 92.75 267 GLY A CA 1
ATOM 1942 C C . GLY A 1 267 ? 16.964 3.309 -7.921 1.00 92.75 267 GLY A C 1
ATOM 1943 O O . GLY A 1 267 ? 16.955 2.818 -9.047 1.00 92.75 267 GLY A O 1
ATOM 1944 N N . ALA A 1 268 ? 17.669 2.756 -6.920 1.00 91.00 268 ALA A N 1
ATOM 1945 C CA . ALA A 1 268 ? 18.408 1.498 -7.104 1.00 91.00 268 ALA A CA 1
ATOM 1946 C C . ALA A 1 268 ? 17.471 0.302 -7.361 1.00 91.00 268 ALA A C 1
ATOM 1948 O O . ALA A 1 268 ? 17.898 -0.705 -7.919 1.00 91.00 268 ALA A O 1
ATOM 1949 N N . GLU A 1 269 ? 16.199 0.421 -6.977 1.00 91.88 269 GLU A N 1
ATOM 1950 C CA . GLU A 1 269 ? 15.146 -0.584 -7.161 1.00 91.88 269 GLU A CA 1
ATOM 1951 C C . GLU A 1 269 ? 14.090 -0.127 -8.184 1.00 91.88 269 GLU A C 1
ATOM 1953 O O . GLU A 1 269 ? 13.030 -0.726 -8.315 1.00 91.88 269 GLU A O 1
ATOM 1958 N N . GLY A 1 270 ? 14.406 0.902 -8.979 1.00 91.06 270 GLY A N 1
ATOM 1959 C CA . GLY A 1 270 ? 13.544 1.392 -10.057 1.00 91.06 270 GLY A CA 1
ATOM 1960 C C . GLY A 1 270 ? 12.471 2.389 -9.612 1.00 91.06 270 GLY A C 1
ATOM 1961 O O . GLY A 1 270 ? 11.738 2.891 -10.458 1.00 91.06 270 GLY A O 1
ATOM 1962 N N . ASN A 1 271 ? 12.409 2.745 -8.327 1.00 94.88 271 ASN A N 1
ATOM 1963 C CA . ASN A 1 271 ? 11.533 3.804 -7.829 1.00 94.88 271 ASN A CA 1
ATOM 1964 C C . ASN A 1 271 ? 12.166 5.180 -8.100 1.00 94.88 271 ASN A C 1
ATOM 1966 O O . ASN A 1 271 ? 12.930 5.712 -7.294 1.00 94.88 271 ASN A O 1
ATOM 1970 N N . THR A 1 272 ? 11.895 5.742 -9.281 1.00 93.31 272 THR A N 1
ATOM 1971 C CA . THR A 1 272 ? 12.481 7.010 -9.756 1.00 93.31 272 THR A CA 1
ATOM 1972 C C . THR A 1 272 ? 11.467 8.142 -9.843 1.00 93.31 272 THR A C 1
ATOM 1974 O O . THR A 1 272 ? 10.263 7.913 -9.833 1.00 93.31 272 THR A O 1
ATOM 1977 N N . GLY A 1 273 ? 11.949 9.378 -9.971 1.00 94.56 273 GLY A N 1
ATOM 1978 C CA . GLY A 1 273 ? 11.102 10.562 -10.075 1.00 94.56 273 GLY A CA 1
ATOM 1979 C C . GLY A 1 273 ? 10.813 11.208 -8.723 1.00 94.56 273 GLY A C 1
ATOM 1980 O O . GLY A 1 273 ? 11.219 10.721 -7.663 1.00 94.56 273 GLY A O 1
ATOM 1981 N N . ARG A 1 274 ? 10.124 12.345 -8.780 1.00 96.62 274 ARG A N 1
ATOM 1982 C CA . ARG A 1 274 ? 9.824 13.174 -7.611 1.00 96.62 274 ARG A CA 1
ATOM 1983 C C . ARG A 1 274 ? 8.671 12.596 -6.812 1.00 96.62 274 ARG A C 1
ATOM 1985 O O . ARG A 1 274 ? 7.622 12.312 -7.388 1.00 96.62 274 ARG A O 1
ATOM 1992 N N . ILE A 1 275 ? 8.820 12.511 -5.493 1.00 97.44 275 ILE A N 1
ATOM 1993 C CA . ILE A 1 275 ? 7.724 12.093 -4.612 1.00 97.44 275 ILE A CA 1
ATOM 1994 C C . ILE A 1 275 ? 6.643 13.179 -4.580 1.00 97.44 275 ILE A C 1
ATOM 1996 O O . ILE A 1 275 ? 6.913 14.362 -4.357 1.00 97.44 275 ILE A O 1
ATOM 2000 N N . LEU A 1 276 ? 5.397 12.767 -4.799 1.00 97.31 276 LEU A N 1
ATOM 2001 C CA . LEU A 1 276 ? 4.214 13.608 -4.697 1.00 97.31 276 LEU A CA 1
ATOM 2002 C C . LEU A 1 276 ? 3.652 13.516 -3.280 1.00 97.31 276 LEU A C 1
ATOM 2004 O O . LEU A 1 276 ? 3.183 12.464 -2.852 1.00 97.31 276 LEU A O 1
ATOM 2008 N N . THR A 1 277 ? 3.644 14.637 -2.564 1.00 96.75 277 THR A N 1
ATOM 2009 C CA . THR A 1 277 ? 2.911 14.755 -1.300 1.00 96.75 277 THR A CA 1
ATOM 2010 C C . THR A 1 277 ? 1.418 14.887 -1.591 1.00 96.75 277 THR A C 1
ATOM 2012 O O . THR A 1 277 ? 1.010 15.690 -2.433 1.00 96.75 277 THR A O 1
ATOM 2015 N N . ALA A 1 278 ? 0.581 14.117 -0.892 1.00 97.69 278 ALA A N 1
ATOM 2016 C CA . ALA A 1 278 ? -0.866 14.249 -1.024 1.00 97.69 278 ALA A CA 1
ATOM 2017 C C . ALA A 1 278 ? -1.303 15.672 -0.634 1.00 97.69 278 ALA A C 1
ATOM 2019 O O . ALA A 1 278 ? -0.936 16.177 0.425 1.00 97.69 278 ALA A O 1
ATOM 2020 N N . LYS A 1 279 ? -2.159 16.319 -1.432 1.00 97.50 279 LYS A N 1
ATOM 2021 C CA . LYS A 1 279 ? -2.719 17.626 -1.048 1.00 97.50 279 LYS A CA 1
ATOM 2022 C C . LYS A 1 279 ? -3.756 17.514 0.068 1.00 97.50 279 LYS A C 1
ATOM 2024 O O . LYS A 1 279 ? -4.058 18.487 0.756 1.00 97.50 279 LYS A O 1
ATOM 2029 N N . LYS A 1 280 ? -4.344 16.324 0.231 1.00 98.25 280 LYS A N 1
ATOM 2030 C CA . LYS A 1 280 ? -5.296 16.014 1.299 1.00 98.25 280 LYS A CA 1
ATOM 2031 C C . LYS A 1 280 ? -5.252 14.532 1.640 1.00 98.25 280 LYS A C 1
ATOM 2033 O O . LYS A 1 280 ? -5.417 13.698 0.755 1.00 98.25 280 LYS A O 1
ATOM 2038 N N . ALA A 1 281 ? -5.159 14.237 2.931 1.00 98.19 281 ALA A N 1
ATOM 2039 C CA . ALA A 1 281 ? -5.382 12.915 3.497 1.00 98.19 281 ALA A CA 1
ATOM 2040 C C . ALA A 1 281 ? -6.550 12.975 4.490 1.00 98.19 281 ALA A C 1
ATOM 2042 O O . ALA A 1 281 ? -6.746 13.969 5.194 1.00 98.19 281 ALA A O 1
ATOM 2043 N N . THR A 1 282 ? -7.390 11.947 4.512 1.00 98.25 282 THR A N 1
ATOM 2044 C CA . THR A 1 282 ? -8.510 11.820 5.455 1.00 98.25 282 THR A CA 1
ATOM 2045 C C . THR A 1 282 ? -8.514 10.407 6.020 1.00 98.25 282 THR A C 1
ATOM 2047 O O . THR A 1 282 ? -8.396 9.456 5.252 1.00 98.25 282 THR A O 1
ATOM 2050 N N . LEU A 1 283 ? -8.614 10.286 7.347 1.00 98.75 283 LEU A N 1
ATOM 2051 C CA . LEU A 1 283 ? -8.571 9.023 8.087 1.00 98.75 283 LEU A CA 1
ATOM 2052 C C . LEU A 1 283 ? -9.899 8.860 8.832 1.00 98.75 283 LEU A C 1
ATOM 2054 O O . LEU A 1 283 ? -10.050 9.310 9.971 1.00 98.75 283 LEU A O 1
ATOM 2058 N N . ASP A 1 284 ? -10.880 8.267 8.158 1.00 98.69 284 ASP A N 1
ATOM 2059 C CA . ASP A 1 284 ? -12.226 8.100 8.699 1.00 98.69 284 ASP A CA 1
ATOM 2060 C C . ASP A 1 284 ? -12.399 6.690 9.262 1.00 98.69 284 ASP A C 1
ATOM 2062 O O . ASP A 1 284 ? -12.282 5.703 8.546 1.00 98.69 284 ASP A O 1
ATOM 2066 N N . PHE A 1 285 ? -12.752 6.589 10.537 1.00 98.81 285 PHE A N 1
ATOM 2067 C CA . PHE A 1 285 ? -13.187 5.351 11.170 1.00 98.81 285 PHE A CA 1
ATOM 2068 C C . PHE A 1 285 ? -14.712 5.279 11.128 1.00 98.81 285 PHE A C 1
ATOM 2070 O O . PHE A 1 285 ? -15.403 6.030 11.824 1.00 98.81 285 PHE A O 1
ATOM 2077 N N . VAL A 1 286 ? -15.245 4.385 10.297 1.00 98.31 286 VAL A N 1
ATOM 2078 C CA . VAL A 1 286 ? -16.688 4.238 10.056 1.00 98.31 286 VAL A CA 1
ATOM 2079 C C . VAL A 1 286 ? -17.252 2.981 10.722 1.00 98.31 286 VAL A C 1
ATOM 2081 O O . VAL A 1 286 ? -16.536 2.016 10.986 1.00 98.31 286 VAL A O 1
ATOM 2084 N N . GLY A 1 287 ? -18.551 2.996 11.027 1.00 97.56 287 GLY A N 1
ATOM 2085 C CA . GLY A 1 287 ? -19.238 1.860 11.645 1.00 97.56 287 GLY A CA 1
ATOM 2086 C C . GLY A 1 287 ? -19.635 0.737 10.679 1.00 97.56 287 GLY A C 1
ATOM 2087 O O . GLY A 1 287 ? -19.448 0.813 9.466 1.00 97.56 287 GLY A O 1
ATOM 2088 N N . SER A 1 288 ? -20.227 -0.317 11.240 1.00 96.94 288 SER A N 1
ATOM 2089 C CA . SER A 1 288 ? -20.743 -1.480 10.516 1.00 96.94 288 SER A CA 1
ATOM 2090 C C . SER A 1 288 ? -22.198 -1.277 10.058 1.00 96.94 288 SER A C 1
ATOM 2092 O O . SER A 1 288 ? -23.040 -0.812 10.837 1.00 96.94 288 SER A O 1
ATOM 2094 N N . PRO A 1 289 ? -22.563 -1.709 8.833 1.00 95.56 289 PRO A N 1
ATOM 2095 C CA . PRO A 1 289 ? -23.947 -1.662 8.350 1.00 95.56 289 PRO A CA 1
ATOM 2096 C C . PRO A 1 289 ? -24.886 -2.644 9.075 1.00 95.56 289 PRO A C 1
ATOM 2098 O O . PRO A 1 289 ? -26.109 -2.545 8.924 1.00 95.56 289 PRO A O 1
ATOM 2101 N N . ARG A 1 290 ? -24.352 -3.589 9.860 1.00 95.50 290 ARG A N 1
ATOM 2102 C CA . ARG A 1 290 ? -25.118 -4.678 10.490 1.00 95.50 290 ARG A CA 1
ATOM 2103 C C . ARG A 1 290 ? -25.259 -4.561 12.003 1.00 95.50 290 ARG A C 1
ATOM 2105 O O . ARG A 1 290 ? -26.166 -5.169 12.566 1.00 95.50 290 ARG A O 1
ATOM 2112 N N . GLY A 1 291 ? -24.420 -3.769 12.662 1.00 96.12 291 GLY A N 1
ATOM 2113 C CA . GLY A 1 291 ? -24.452 -3.667 14.115 1.00 96.12 291 GLY A CA 1
ATOM 2114 C C . GLY A 1 291 ? -23.498 -2.631 14.688 1.00 96.12 291 GLY A C 1
ATOM 2115 O O . GLY A 1 291 ? -22.882 -1.842 13.966 1.00 96.12 291 GLY A O 1
ATOM 2116 N N . LYS A 1 292 ? -23.375 -2.658 16.016 1.00 98.19 292 LYS A N 1
ATOM 2117 C CA . LYS A 1 292 ? -22.361 -1.901 16.751 1.00 98.19 292 LYS A CA 1
ATOM 2118 C C . LYS A 1 292 ? -20.974 -2.486 16.498 1.00 98.19 292 LYS A C 1
ATOM 2120 O O . LYS A 1 292 ? -20.829 -3.700 16.374 1.00 98.19 292 LYS A O 1
ATOM 2125 N N . VAL A 1 293 ? -19.974 -1.617 16.469 1.00 98.62 293 VAL A N 1
ATOM 2126 C CA . VAL A 1 293 ? -18.562 -2.005 16.443 1.00 98.62 293 VAL A CA 1
ATOM 2127 C C . VAL A 1 293 ? -17.995 -2.084 17.862 1.00 98.62 293 VAL A C 1
ATOM 2129 O O . VAL A 1 293 ? -18.475 -1.387 18.761 1.00 98.62 293 VAL A O 1
ATOM 2132 N N . VAL A 1 294 ? -16.979 -2.919 18.069 1.00 98.69 294 VAL A N 1
ATOM 2133 C CA . VAL A 1 294 ? -16.198 -2.995 19.315 1.00 98.69 294 VAL A CA 1
ATOM 2134 C C . VAL A 1 294 ? -14.883 -2.226 19.182 1.00 98.69 294 VAL A C 1
ATOM 2136 O O . VAL A 1 294 ? -14.467 -1.892 18.077 1.00 98.69 294 VAL A O 1
ATOM 2139 N N . ALA A 1 295 ? -14.226 -1.922 20.302 1.00 98.62 295 ALA A N 1
ATOM 2140 C CA . ALA A 1 295 ? -12.915 -1.275 20.285 1.00 98.62 295 ALA A CA 1
ATOM 2141 C C . ALA A 1 295 ? -11.871 -2.146 19.576 1.00 98.62 295 ALA A C 1
ATOM 2143 O O . ALA A 1 295 ? -11.802 -3.349 19.823 1.00 98.62 295 ALA A O 1
ATOM 2144 N N . MET A 1 296 ? -11.050 -1.524 18.724 1.00 98.62 296 MET A N 1
ATOM 2145 C CA . MET A 1 296 ? -9.839 -2.173 18.229 1.00 98.62 296 MET A CA 1
ATOM 2146 C C . MET A 1 296 ? -8.842 -2.278 19.388 1.00 98.62 296 MET A C 1
ATOM 2148 O O . MET A 1 296 ? -8.649 -1.284 20.098 1.00 98.62 296 MET A O 1
ATOM 2152 N N . PRO A 1 297 ? -8.198 -3.436 19.603 1.00 98.25 297 PRO A N 1
ATOM 2153 C CA . PRO A 1 297 ? -7.122 -3.527 20.576 1.00 98.25 297 PRO A CA 1
ATOM 2154 C C . PRO A 1 297 ? -5.947 -2.645 20.144 1.00 98.25 297 PRO A C 1
ATOM 2156 O O . PRO A 1 297 ? -5.706 -2.432 18.951 1.00 98.25 297 PRO A 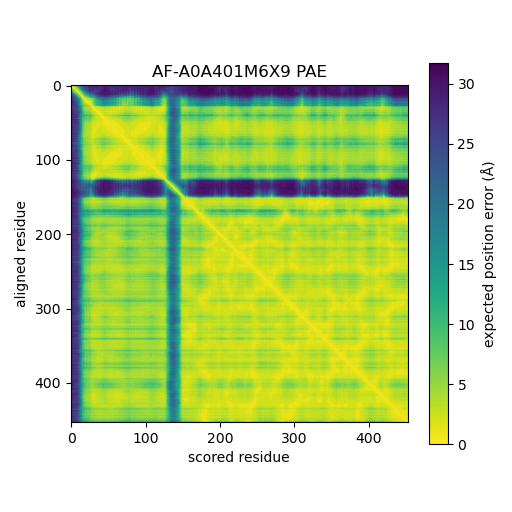O 1
ATOM 2159 N N . LYS A 1 298 ? -5.210 -2.122 21.124 1.00 98.25 298 LYS A N 1
ATOM 2160 C CA . LYS A 1 298 ? -3.950 -1.425 20.860 1.00 98.25 298 LYS A CA 1
ATOM 2161 C C . LYS A 1 298 ? -2.971 -2.398 20.193 1.00 98.25 298 LYS A C 1
ATOM 2163 O O . LYS A 1 298 ? -2.944 -3.574 20.542 1.00 98.25 298 LYS A O 1
ATOM 2168 N N . PHE A 1 299 ? -2.195 -1.880 19.252 1.00 98.06 299 PHE A N 1
ATOM 2169 C CA . PHE A 1 299 ? -1.247 -2.577 18.384 1.00 98.06 299 PHE A CA 1
ATOM 2170 C C . PHE A 1 299 ? -1.867 -3.540 17.366 1.00 98.06 299 PHE A C 1
ATOM 2172 O O . PHE A 1 299 ? -1.147 -4.359 16.797 1.00 98.06 299 PHE A O 1
ATOM 2179 N N . LEU A 1 300 ? -3.178 -3.427 17.099 1.00 98.69 300 LEU A N 1
ATOM 2180 C CA . LEU A 1 300 ? -3.797 -4.101 15.955 1.00 98.69 300 LEU A CA 1
ATOM 2181 C C . LEU A 1 300 ? -3.123 -3.637 14.657 1.00 98.69 300 LEU A C 1
ATOM 2183 O O . LEU A 1 300 ? -3.127 -2.436 14.376 1.00 98.69 300 LEU A O 1
ATOM 2187 N N . ARG A 1 301 ? -2.575 -4.579 13.887 1.00 98.25 301 ARG A N 1
ATOM 2188 C CA . ARG A 1 301 ? -1.862 -4.343 12.625 1.00 98.25 301 ARG A CA 1
ATOM 2189 C C . ARG A 1 301 ? -2.727 -4.774 11.454 1.00 98.25 301 ARG A C 1
ATOM 2191 O O . ARG A 1 301 ? -3.126 -5.923 11.384 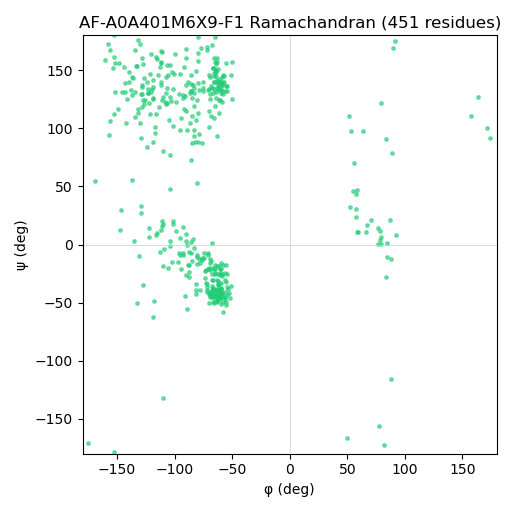1.00 98.25 301 ARG A O 1
ATOM 2198 N N . ILE A 1 302 ? -3.030 -3.884 10.520 1.00 98.44 302 ILE A N 1
ATOM 2199 C CA . ILE A 1 302 ? -3.874 -4.217 9.370 1.00 98.44 302 ILE A CA 1
ATOM 2200 C C . ILE A 1 302 ? -3.180 -3.781 8.090 1.00 98.44 302 ILE A C 1
ATOM 2202 O O . ILE A 1 302 ? -2.807 -2.620 7.956 1.00 98.44 302 ILE A O 1
ATOM 2206 N N . ILE A 1 303 ? -3.095 -4.707 7.136 1.00 97.31 303 ILE A N 1
ATOM 2207 C CA . ILE A 1 303 ? -2.658 -4.447 5.764 1.00 97.31 303 ILE A CA 1
ATOM 2208 C C . ILE A 1 303 ? -3.860 -4.614 4.839 1.00 97.31 303 ILE A C 1
ATOM 2210 O O . ILE A 1 303 ? -4.490 -5.679 4.798 1.00 97.31 303 ILE A O 1
ATOM 2214 N N . THR A 1 304 ? -4.168 -3.580 4.063 1.00 97.81 304 THR A N 1
ATOM 2215 C CA . THR A 1 304 ? -5.164 -3.638 2.991 1.00 97.81 304 THR A CA 1
ATOM 2216 C C . THR A 1 304 ? -4.480 -3.520 1.638 1.00 97.81 304 THR A C 1
ATOM 2218 O O . THR A 1 304 ? -3.570 -2.718 1.470 1.00 97.81 304 THR A O 1
ATOM 2221 N N . GLY A 1 305 ? -4.898 -4.332 0.669 1.00 97.06 305 GLY A N 1
ATOM 2222 C CA . GLY A 1 305 ? -4.182 -4.478 -0.597 1.00 97.06 305 GLY A CA 1
ATOM 2223 C C . GLY A 1 305 ? -2.998 -5.440 -0.506 1.00 97.06 305 GLY A C 1
ATOM 2224 O O . GLY A 1 305 ? -2.821 -6.163 0.486 1.00 97.06 305 GLY A O 1
ATOM 2225 N N . ASP A 1 306 ? -2.220 -5.492 -1.582 1.00 95.56 306 ASP A N 1
ATOM 2226 C CA . ASP A 1 306 ? -1.109 -6.429 -1.726 1.00 95.56 306 ASP A CA 1
ATOM 2227 C C . ASP A 1 306 ? -0.034 -5.856 -2.652 1.00 95.56 306 ASP A C 1
ATOM 2229 O O . ASP A 1 306 ? -0.238 -5.751 -3.860 1.00 95.56 306 ASP A O 1
ATOM 2233 N N . ALA A 1 307 ? 1.130 -5.546 -2.077 1.00 95.12 307 ALA A N 1
ATOM 2234 C CA . ALA A 1 307 ? 2.296 -5.035 -2.791 1.00 95.12 307 ALA A CA 1
ATOM 2235 C C . ALA A 1 307 ? 2.809 -5.985 -3.885 1.00 95.12 307 ALA A C 1
ATOM 2237 O O . ALA A 1 307 ? 3.561 -5.550 -4.750 1.00 95.12 307 ALA A O 1
ATOM 2238 N N . LYS A 1 308 ? 2.401 -7.263 -3.870 1.00 93.56 308 LYS A N 1
ATOM 2239 C CA . LYS A 1 308 ? 2.855 -8.297 -4.808 1.00 93.56 308 LYS A CA 1
ATOM 2240 C C . LYS A 1 308 ? 1.763 -8.783 -5.767 1.00 93.56 308 LYS A C 1
ATOM 2242 O O . LYS A 1 308 ? 1.935 -9.798 -6.445 1.00 93.56 308 LYS A O 1
ATOM 2247 N N . ALA A 1 309 ? 0.629 -8.081 -5.836 1.00 94.75 309 ALA A N 1
ATOM 2248 C CA . ALA A 1 309 ? -0.564 -8.534 -6.555 1.00 94.75 309 ALA A CA 1
ATOM 2249 C C . ALA A 1 309 ? -0.369 -8.760 -8.064 1.00 94.75 309 ALA A C 1
ATOM 2251 O O . ALA A 1 309 ? -1.108 -9.546 -8.663 1.00 94.75 309 ALA A O 1
ATOM 2252 N N . PHE A 1 310 ? 0.591 -8.081 -8.702 1.00 92.81 310 PHE A N 1
ATOM 2253 C CA . PHE A 1 310 ? 0.806 -8.228 -10.141 1.00 92.81 310 PHE A CA 1
ATOM 2254 C C . PHE A 1 310 ? 1.370 -9.609 -10.490 1.00 92.81 310 PHE A C 1
ATOM 2256 O O . PHE A 1 310 ? 0.912 -10.238 -11.448 1.00 92.81 310 PHE A O 1
ATOM 2263 N N . VAL A 1 311 ? 2.311 -10.118 -9.690 1.00 89.44 311 VAL A N 1
ATOM 2264 C CA . VAL A 1 311 ? 2.893 -11.454 -9.905 1.00 89.44 311 VAL A CA 1
ATOM 2265 C C . VAL A 1 311 ? 2.122 -12.539 -9.144 1.00 89.44 311 VAL A C 1
ATOM 2267 O O . VAL A 1 311 ? 1.708 -13.526 -9.751 1.00 89.44 311 VAL A O 1
ATOM 2270 N N . ASN A 1 312 ? 1.757 -12.305 -7.880 1.00 87.31 312 ASN A N 1
ATOM 2271 C CA . ASN A 1 312 ? 1.094 -13.307 -7.034 1.00 87.31 312 ASN A CA 1
ATOM 2272 C C . ASN A 1 312 ? -0.397 -13.507 -7.358 1.00 87.31 312 ASN A C 1
ATOM 2274 O O . ASN A 1 312 ? -1.019 -14.462 -6.889 1.00 87.31 312 ASN A O 1
ATOM 2278 N N . GLY A 1 313 ? -0.980 -12.617 -8.164 1.00 90.12 313 GLY A N 1
ATOM 2279 C CA . GLY A 1 313 ? -2.405 -12.596 -8.465 1.00 90.12 313 GLY A CA 1
ATOM 2280 C C . GLY A 1 313 ? -3.209 -11.738 -7.487 1.00 90.12 313 GLY A C 1
ATOM 2281 O O . GLY A 1 313 ? -2.739 -11.287 -6.447 1.00 90.12 313 GLY A O 1
ATOM 2282 N N . THR A 1 314 ? -4.471 -11.496 -7.830 1.00 93.38 314 THR A N 1
ATOM 2283 C CA . THR A 1 314 ? -5.265 -10.418 -7.224 1.00 93.38 314 THR A CA 1
ATOM 2284 C C . THR A 1 314 ? -6.099 -10.847 -6.019 1.00 93.38 314 THR A C 1
ATOM 2286 O O . THR A 1 314 ? -7.021 -10.132 -5.637 1.00 93.38 314 THR A O 1
ATOM 2289 N N . ALA A 1 315 ? -5.831 -12.014 -5.426 1.00 91.75 315 ALA A N 1
ATOM 2290 C CA . ALA A 1 315 ? -6.645 -12.550 -4.331 1.00 91.75 315 ALA A CA 1
ATOM 2291 C C . ALA A 1 315 ? -6.676 -11.616 -3.107 1.00 91.75 315 ALA A C 1
ATOM 2293 O O . ALA A 1 315 ? -7.724 -11.454 -2.487 1.00 91.75 315 ALA A O 1
ATOM 2294 N N . ASN A 1 316 ? -5.545 -10.969 -2.805 1.00 91.31 316 ASN A N 1
ATOM 2295 C CA . ASN A 1 316 ? -5.409 -9.995 -1.717 1.00 91.31 316 ASN A CA 1
ATOM 2296 C C . ASN A 1 316 ? -5.369 -8.538 -2.211 1.00 91.31 316 ASN A C 1
ATOM 2298 O O . ASN A 1 316 ? -5.211 -7.620 -1.405 1.00 91.31 316 ASN A O 1
ATOM 2302 N N . ALA A 1 317 ? -5.513 -8.309 -3.520 1.00 95.75 317 ALA A N 1
ATOM 2303 C CA . ALA A 1 317 ? -5.509 -6.966 -4.080 1.00 95.75 317 ALA A CA 1
ATOM 2304 C C . ALA A 1 317 ? -6.756 -6.198 -3.631 1.00 95.75 317 ALA A C 1
ATOM 2306 O O . ALA A 1 317 ? -7.880 -6.699 -3.684 1.00 95.75 317 ALA A O 1
ATOM 2307 N N . ASN A 1 318 ? -6.554 -4.950 -3.223 1.00 95.88 318 ASN A N 1
ATOM 2308 C CA . ASN A 1 318 ? -7.629 -4.049 -2.816 1.00 95.88 318 ASN A CA 1
ATOM 2309 C C . ASN A 1 318 ? -7.304 -2.593 -3.178 1.00 95.88 318 ASN A C 1
ATOM 2311 O O . ASN A 1 318 ? -7.731 -1.661 -2.499 1.00 95.88 318 ASN A O 1
ATOM 2315 N N . ALA A 1 319 ? -6.533 -2.408 -4.250 1.00 95.81 319 ALA A N 1
ATOM 2316 C CA . ALA A 1 319 ? -6.280 -1.100 -4.821 1.00 95.81 319 ALA A CA 1
ATOM 2317 C C . ALA A 1 319 ? -7.602 -0.440 -5.242 1.00 95.81 319 ALA A C 1
ATOM 2319 O O . ALA A 1 319 ? -8.502 -1.091 -5.785 1.00 95.81 319 ALA A O 1
ATOM 2320 N N . SER A 1 320 ? -7.717 0.860 -4.981 1.00 96.88 320 SER A N 1
ATOM 2321 C CA . SER A 1 320 ? -8.897 1.647 -5.328 1.00 96.88 320 SER A CA 1
ATOM 2322 C C . SER A 1 320 ? -8.457 3.027 -5.786 1.00 96.88 320 SER A C 1
ATOM 2324 O O . SER A 1 320 ? -8.094 3.883 -4.974 1.00 96.88 320 SER A O 1
ATOM 2326 N N . TRP A 1 321 ? -8.524 3.234 -7.096 1.00 98.69 321 TRP A N 1
ATOM 2327 C CA . TRP A 1 321 ? -8.167 4.485 -7.743 1.00 98.69 321 TRP A CA 1
ATOM 2328 C C . TRP A 1 321 ? -9.399 5.163 -8.335 1.00 98.69 321 TRP A C 1
ATOM 2330 O O . TRP A 1 321 ? -10.268 4.522 -8.923 1.00 98.69 321 TRP A O 1
ATOM 2340 N N . SER A 1 322 ? -9.479 6.478 -8.207 1.00 98.62 322 SER A N 1
ATOM 2341 C CA . SER A 1 322 ? -10.571 7.281 -8.750 1.00 98.62 322 SER A CA 1
ATOM 2342 C C . SER A 1 322 ? -10.081 8.698 -9.034 1.00 98.62 322 SER A C 1
ATOM 2344 O O . SER A 1 322 ? -8.923 9.030 -8.800 1.00 98.62 322 SER A O 1
ATOM 2346 N N . CYS A 1 323 ? -10.984 9.544 -9.507 1.00 98.75 323 CYS A N 1
ATOM 2347 C CA . CYS A 1 323 ? -10.818 10.986 -9.506 1.00 98.75 323 CYS A CA 1
ATOM 2348 C C . CYS A 1 323 ? -11.802 11.647 -8.537 1.00 98.75 323 CYS A C 1
ATOM 2350 O O . CYS A 1 323 ? -12.851 11.066 -8.215 1.00 98.75 323 CYS A O 1
ATOM 2352 N N . THR A 1 324 ? -11.501 12.859 -8.070 1.00 98.62 324 THR A N 1
ATOM 2353 C CA . THR A 1 324 ? -12.445 13.648 -7.265 1.00 98.62 324 THR A CA 1
ATOM 2354 C C . THR A 1 324 ? -13.761 13.837 -8.027 1.00 98.62 324 THR A C 1
ATOM 2356 O O . THR A 1 324 ? -13.778 14.142 -9.215 1.00 98.62 324 THR A O 1
ATOM 2359 N N . GLY A 1 325 ? -14.894 13.592 -7.362 1.00 97.25 325 GLY A N 1
ATOM 2360 C CA . GLY A 1 325 ? -16.223 13.629 -7.994 1.00 97.25 325 GLY A CA 1
ATOM 2361 C C . GLY A 1 325 ? -16.653 12.332 -8.701 1.00 97.25 325 GLY A C 1
ATOM 2362 O O . GLY A 1 325 ? -17.838 12.175 -9.000 1.00 97.25 325 GLY A O 1
ATOM 2363 N N . PHE A 1 326 ? -15.747 11.365 -8.893 1.00 98.12 326 PHE A N 1
ATOM 2364 C CA . PHE A 1 326 ? -16.052 10.059 -9.501 1.00 98.12 326 PHE A CA 1
ATOM 2365 C C . PHE A 1 326 ? -16.174 8.916 -8.487 1.00 98.12 326 PHE A C 1
ATOM 2367 O O . PHE A 1 326 ? -16.758 7.888 -8.814 1.00 98.12 326 PHE A O 1
ATOM 2374 N N . GLU A 1 327 ? -15.719 9.104 -7.246 1.00 96.38 327 GLU A N 1
ATOM 2375 C CA . GLU A 1 327 ? -15.536 8.036 -6.243 1.00 96.38 327 GLU A CA 1
ATOM 2376 C C . GLU A 1 327 ? -16.805 7.250 -5.884 1.00 96.38 327 GLU A C 1
ATOM 2378 O O . GLU A 1 327 ? -16.718 6.100 -5.453 1.00 96.38 327 GLU A O 1
ATOM 2383 N N . ASN A 1 328 ? -17.979 7.864 -6.060 1.00 95.00 328 ASN A N 1
ATOM 2384 C CA . ASN A 1 328 ? -19.286 7.239 -5.829 1.00 95.00 328 ASN A CA 1
ATOM 2385 C C . ASN A 1 328 ? -19.810 6.461 -7.045 1.00 95.00 328 ASN A C 1
ATOM 2387 O O . ASN A 1 328 ? -20.852 5.817 -6.955 1.00 95.00 328 ASN A O 1
ATOM 2391 N N . LYS A 1 329 ? -19.132 6.558 -8.190 1.00 95.62 329 LYS A N 1
ATOM 2392 C CA . LYS A 1 329 ? -19.532 5.948 -9.460 1.00 95.62 329 LYS A CA 1
ATOM 2393 C C . LYS A 1 329 ? -18.502 4.935 -9.933 1.00 95.62 329 LYS A C 1
ATOM 2395 O O . LYS A 1 329 ? -18.903 3.827 -10.285 1.00 95.62 329 LYS A O 1
ATOM 2400 N N . VAL A 1 330 ? -17.221 5.301 -9.934 1.00 97.81 330 VAL A N 1
ATOM 2401 C CA . VAL A 1 330 ? -16.118 4.513 -10.490 1.00 97.81 330 VAL A CA 1
ATOM 2402 C C . VAL A 1 330 ? -15.001 4.369 -9.458 1.00 97.81 330 VAL A C 1
ATOM 2404 O O . VAL A 1 330 ? -14.544 5.353 -8.889 1.00 97.81 330 VAL A O 1
ATOM 2407 N N . GLN A 1 331 ? -14.560 3.133 -9.241 1.00 97.12 331 GLN A N 1
ATOM 2408 C CA . GLN A 1 331 ? -13.338 2.783 -8.518 1.00 97.12 331 GLN A CA 1
ATOM 2409 C C . GLN A 1 331 ? -12.567 1.763 -9.357 1.00 97.12 331 GLN A C 1
ATOM 2411 O O . GLN A 1 331 ? -13.069 0.672 -9.641 1.00 97.12 331 GLN A O 1
ATOM 2416 N N . LEU A 1 332 ? -11.375 2.132 -9.803 1.00 98.12 332 LEU A N 1
ATOM 2417 C CA . LEU A 1 332 ? -10.489 1.296 -10.606 1.00 98.12 332 LEU A CA 1
ATOM 2418 C C . LEU A 1 332 ? -9.643 0.425 -9.679 1.00 98.12 332 LEU A C 1
ATOM 2420 O O . LEU A 1 332 ? -9.162 0.901 -8.652 1.00 98.12 332 LEU A O 1
ATOM 2424 N N . LYS A 1 333 ? -9.463 -0.844 -10.045 1.00 95.69 333 LYS A N 1
ATOM 2425 C CA . LYS A 1 333 ? -8.735 -1.825 -9.222 1.00 95.69 333 LYS A CA 1
ATOM 2426 C C . LYS A 1 333 ? -7.344 -2.156 -9.751 1.00 95.69 333 LYS A C 1
ATOM 2428 O O . LYS A 1 333 ? -6.518 -2.683 -9.023 1.00 95.69 333 LYS A O 1
ATOM 2433 N N . ASP A 1 334 ? -7.109 -1.882 -11.025 1.00 94.62 334 ASP A N 1
ATOM 2434 C CA . ASP A 1 334 ? -5.946 -2.342 -11.783 1.00 94.62 334 ASP A CA 1
ATOM 2435 C C . ASP A 1 334 ? -5.510 -1.332 -12.857 1.00 94.62 334 ASP A C 1
ATOM 2437 O O . ASP A 1 334 ? -4.689 -1.655 -13.715 1.00 94.62 334 ASP A O 1
ATOM 2441 N N . LYS A 1 335 ? -6.035 -0.101 -12.800 1.00 97.62 335 LYS A N 1
ATOM 2442 C CA . LYS A 1 335 ? -5.678 1.007 -13.692 1.00 97.62 335 LYS A CA 1
ATOM 2443 C C . LYS A 1 335 ? -5.514 2.306 -12.915 1.00 97.62 335 LYS A C 1
ATOM 2445 O O . LYS A 1 335 ? -6.289 2.585 -12.000 1.00 97.62 335 LYS A O 1
ATOM 2450 N N . TYR A 1 336 ? -4.559 3.122 -13.343 1.00 98.50 336 TYR A N 1
ATOM 2451 C CA . TYR A 1 336 ? -4.463 4.521 -12.961 1.00 98.50 336 TYR A CA 1
ATOM 2452 C C . TYR A 1 336 ? -5.520 5.345 -13.713 1.00 98.50 336 TYR A C 1
ATOM 2454 O O . TYR A 1 336 ? -5.758 5.113 -14.904 1.00 98.50 336 TYR A O 1
ATOM 2462 N N . PRO A 1 337 ? -6.165 6.320 -13.062 1.00 98.44 337 PRO A N 1
ATOM 2463 C CA . PRO A 1 337 ? -7.161 7.147 -13.714 1.00 98.44 337 PRO A CA 1
ATOM 2464 C C . PRO A 1 337 ? -6.505 8.308 -14.470 1.00 98.44 337 PRO A C 1
ATOM 2466 O O . PRO A 1 337 ? -5.640 9.004 -13.944 1.00 98.44 337 PRO A O 1
ATOM 2469 N N . LEU A 1 338 ? -6.981 8.575 -15.684 1.00 98.50 338 LEU A N 1
ATOM 2470 C CA . LEU A 1 338 ? -6.824 9.873 -16.332 1.00 98.50 338 LEU A CA 1
ATOM 2471 C C . LEU A 1 338 ? -7.983 10.758 -15.870 1.00 98.50 338 LEU A C 1
ATOM 2473 O O . LEU A 1 338 ? -9.127 10.560 -16.289 1.00 98.50 338 LEU A O 1
ATOM 2477 N N . CYS A 1 339 ? -7.690 11.695 -14.972 1.00 98.44 339 CYS A N 1
ATOM 2478 C CA . CYS A 1 339 ? -8.697 12.597 -14.428 1.00 98.44 339 CYS A CA 1
ATOM 2479 C C . CYS A 1 339 ? -9.002 13.751 -15.394 1.00 98.44 339 CYS A C 1
ATOM 2481 O O . CYS A 1 339 ? -8.086 14.284 -16.025 1.00 98.44 339 CYS A O 1
ATOM 2483 N N . PRO A 1 340 ? -10.282 14.146 -15.546 1.00 97.50 340 PRO A N 1
ATOM 2484 C CA . PRO A 1 340 ? -10.633 15.320 -16.336 1.00 97.50 340 PRO A CA 1
ATOM 2485 C C . PRO A 1 340 ? -10.082 16.595 -15.685 1.00 97.50 340 PRO A C 1
ATOM 2487 O O . PRO A 1 340 ? -9.803 16.625 -14.488 1.00 97.50 340 PRO A O 1
ATOM 2490 N N . SER A 1 341 ? -9.962 17.669 -16.468 1.00 94.81 341 SER A N 1
ATOM 2491 C CA . SER A 1 341 ? -9.513 18.968 -15.953 1.00 94.81 341 SER A CA 1
ATOM 2492 C C . SER A 1 341 ? -10.371 19.428 -14.764 1.00 94.81 341 SER A C 1
ATOM 2494 O O . SER A 1 341 ? -11.596 19.288 -14.786 1.00 94.81 341 SER A O 1
ATOM 2496 N N . GLY A 1 342 ? -9.722 19.947 -13.718 1.00 94.62 342 GLY A N 1
ATOM 2497 C CA . GLY A 1 342 ? -10.373 20.338 -12.462 1.00 94.62 342 GLY A CA 1
ATOM 2498 C C . 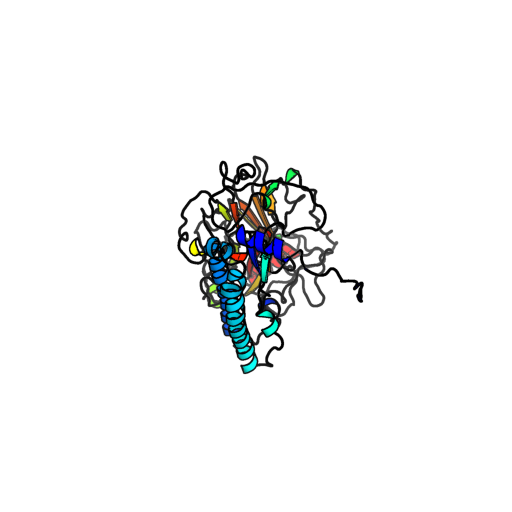GLY A 1 342 ? -10.681 19.176 -11.508 1.00 94.62 342 GLY A C 1
ATOM 2499 O O . GLY A 1 342 ? -11.335 19.388 -10.487 1.00 94.62 342 GLY A O 1
ATOM 2500 N N . SER A 1 343 ? -10.231 17.960 -11.824 1.00 97.88 343 SER A N 1
ATOM 2501 C CA . SER A 1 343 ? -10.351 16.776 -10.977 1.00 97.88 343 SER A CA 1
ATOM 2502 C C . SER A 1 343 ? -8.975 16.194 -10.659 1.00 97.88 343 SER A C 1
ATOM 2504 O O . SER A 1 343 ? -8.068 16.233 -11.482 1.00 97.88 343 SER A O 1
ATOM 2506 N N . ASP A 1 344 ? -8.840 15.633 -9.463 1.00 98.56 344 ASP A N 1
ATOM 2507 C CA . ASP A 1 344 ? -7.578 15.147 -8.909 1.00 98.56 344 ASP A CA 1
ATOM 2508 C C . ASP A 1 344 ? -7.581 13.635 -8.780 1.00 98.56 344 ASP A C 1
ATOM 2510 O O . ASP A 1 344 ? -8.635 13.043 -8.527 1.00 98.56 344 ASP A O 1
ATOM 2514 N N . VAL A 1 345 ? -6.399 13.024 -8.831 1.00 98.81 345 VAL A N 1
ATOM 2515 C CA . VAL A 1 345 ? -6.234 11.594 -8.564 1.00 98.81 345 VAL A CA 1
ATOM 2516 C C . VAL A 1 345 ? -6.556 11.301 -7.099 1.00 98.81 345 VAL A C 1
ATOM 2518 O O . VAL A 1 345 ? -6.101 11.991 -6.183 1.00 98.81 345 VAL A O 1
ATOM 2521 N N . VAL A 1 346 ? -7.338 10.247 -6.871 1.00 98.81 346 VAL A N 1
ATOM 2522 C CA . VAL A 1 346 ? -7.738 9.771 -5.547 1.00 98.81 346 VAL A CA 1
ATOM 2523 C C . VAL A 1 346 ? -7.339 8.315 -5.364 1.00 98.81 346 VAL A C 1
ATOM 2525 O O . VAL A 1 346 ? -7.697 7.466 -6.179 1.00 98.81 346 VAL A O 1
ATOM 2528 N N . ARG A 1 347 ? -6.685 8.027 -4.238 1.00 98.56 347 ARG A N 1
ATOM 2529 C CA . ARG A 1 347 ? -6.486 6.671 -3.706 1.00 98.56 347 ARG A CA 1
ATOM 2530 C C . ARG A 1 347 ? -7.382 6.478 -2.491 1.00 98.56 347 ARG A C 1
ATOM 2532 O O . ARG A 1 347 ? -7.480 7.374 -1.647 1.00 98.56 347 ARG A O 1
ATOM 2539 N N . THR A 1 348 ? -8.062 5.338 -2.407 1.00 98.19 348 THR A N 1
ATOM 2540 C CA . THR A 1 348 ? -8.918 4.997 -1.260 1.00 98.19 348 THR A CA 1
ATOM 2541 C C . THR A 1 348 ? -8.572 3.624 -0.703 1.00 98.19 348 THR A C 1
ATOM 2543 O O . THR A 1 348 ? -8.786 2.606 -1.348 1.00 98.19 348 THR A O 1
ATOM 2546 N N . PHE A 1 349 ? -8.150 3.575 0.551 1.00 98.38 349 PHE A N 1
ATOM 2547 C CA . PHE A 1 349 ? -7.881 2.333 1.259 1.00 98.38 349 PHE A CA 1
ATOM 2548 C C . PHE A 1 349 ? -9.002 2.069 2.246 1.00 98.38 349 PHE A C 1
ATOM 2550 O O . PHE A 1 349 ? -9.137 2.737 3.272 1.00 98.38 349 PHE A O 1
ATOM 2557 N N . LYS A 1 350 ? -9.840 1.085 1.922 1.00 97.50 350 LYS A N 1
ATOM 2558 C CA . LYS A 1 350 ? -10.781 0.516 2.885 1.00 97.50 350 LYS A CA 1
ATOM 2559 C C . LYS A 1 350 ? -10.077 -0.638 3.571 1.00 97.50 350 LYS A C 1
ATOM 2561 O O . LYS A 1 350 ? -9.758 -1.630 2.922 1.00 97.50 350 LYS A O 1
ATOM 2566 N N . PHE A 1 351 ? -9.834 -0.508 4.863 1.00 98.69 351 PHE A N 1
ATOM 2567 C CA . PHE A 1 351 ? -9.253 -1.575 5.661 1.00 98.69 351 PHE A CA 1
ATOM 2568 C C . PHE A 1 351 ? -10.324 -2.605 6.031 1.00 98.69 351 PHE A C 1
ATOM 2570 O O . PHE A 1 351 ? -11.530 -2.382 5.882 1.00 98.69 351 PHE A O 1
ATOM 2577 N N . GLN A 1 352 ? -9.876 -3.764 6.482 1.00 98.50 352 GLN A N 1
ATOM 2578 C CA . GLN A 1 352 ? -10.699 -4.824 7.034 1.00 98.50 352 GLN A CA 1
ATOM 2579 C C . GLN A 1 352 ? -11.481 -4.286 8.244 1.00 98.50 352 GLN A C 1
ATOM 2581 O O . GLN A 1 352 ? -10.995 -3.441 8.993 1.00 98.50 352 GLN A O 1
ATOM 2586 N N . SER A 1 353 ? -12.718 -4.749 8.417 1.00 98.44 353 SER A N 1
ATOM 2587 C CA . SER A 1 353 ? -13.654 -4.231 9.431 1.00 98.44 353 SER A CA 1
ATOM 2588 C C . SER A 1 353 ? -14.150 -5.297 10.404 1.00 98.44 353 SER A C 1
ATOM 2590 O O . SER A 1 353 ? -15.012 -5.036 11.244 1.00 98.44 353 SER A O 1
ATOM 2592 N N . CYS A 1 354 ? -13.595 -6.500 10.303 1.00 98.69 354 CYS A N 1
ATOM 2593 C CA . CYS A 1 354 ? -13.900 -7.637 11.149 1.00 98.69 354 CYS A CA 1
ATOM 2594 C C . CYS A 1 354 ? -12.610 -8.117 11.805 1.00 98.69 354 CYS A C 1
ATOM 2596 O O . CYS A 1 354 ? -11.606 -8.280 11.120 1.00 98.69 354 CYS A O 1
ATOM 2598 N N . TRP A 1 355 ? -12.647 -8.373 13.108 1.00 98.62 355 TRP A N 1
ATOM 2599 C CA . TRP A 1 355 ? -11.509 -8.821 13.911 1.00 98.62 355 TRP A CA 1
ATOM 2600 C C . TRP A 1 355 ? -11.835 -10.131 14.629 1.00 98.62 355 TRP A C 1
ATOM 2602 O O . TRP A 1 355 ? -12.936 -10.282 15.160 1.00 98.62 355 TRP A O 1
ATOM 2612 N N . ASP A 1 356 ? -10.886 -11.063 14.690 1.00 97.62 356 ASP A N 1
ATOM 2613 C CA . ASP A 1 356 ? -11.055 -12.400 15.286 1.00 97.62 356 ASP A CA 1
ATOM 2614 C C . ASP A 1 356 ? -11.256 -12.408 16.816 1.00 97.62 356 ASP A C 1
ATOM 2616 O O . ASP A 1 356 ? -11.418 -13.459 17.434 1.00 97.62 356 ASP A O 1
ATOM 2620 N N . SER A 1 357 ? -11.279 -11.225 17.437 1.00 95.81 357 SER A N 1
ATOM 2621 C CA . SER A 1 357 ? -11.456 -11.012 18.877 1.00 95.81 357 SER A CA 1
ATOM 2622 C C . SER A 1 357 ? -10.323 -11.516 19.767 1.00 95.81 357 SER A C 1
ATOM 2624 O O . SER A 1 357 ? -10.497 -11.552 20.987 1.00 95.81 357 SER A O 1
ATOM 2626 N N . ARG A 1 358 ? -9.182 -11.899 19.190 1.00 95.25 358 ARG A N 1
ATOM 2627 C CA . ARG A 1 358 ? -8.072 -12.507 19.921 1.00 95.25 358 ARG A CA 1
ATOM 2628 C C . ARG A 1 358 ? -6.727 -11.881 19.589 1.00 95.25 358 ARG A C 1
ATOM 2630 O O . ARG A 1 358 ? -5.984 -11.547 20.507 1.00 95.25 358 ARG A O 1
ATOM 2637 N N . ASN A 1 359 ? -6.400 -11.755 18.311 1.00 95.75 359 ASN A N 1
ATOM 2638 C CA . ASN A 1 359 ? -5.035 -11.504 17.873 1.00 95.75 359 ASN A CA 1
ATOM 2639 C C . ASN A 1 359 ? -4.872 -10.068 17.369 1.00 95.75 359 ASN A C 1
ATOM 2641 O O . ASN A 1 359 ? -5.645 -9.602 16.539 1.00 95.75 359 ASN A O 1
ATOM 2645 N N . ILE A 1 360 ? -3.850 -9.364 17.851 1.00 96.38 360 ILE A N 1
ATOM 2646 C CA . ILE A 1 360 ? -3.466 -8.040 17.327 1.00 96.38 360 ILE A CA 1
ATOM 2647 C C . ILE A 1 360 ? -2.691 -8.138 16.005 1.00 96.38 360 ILE A C 1
ATOM 2649 O O . ILE A 1 360 ? -2.537 -7.143 15.307 1.00 96.38 360 ILE A O 1
ATOM 2653 N N . ASP A 1 361 ? -2.192 -9.333 15.699 1.00 94.25 361 ASP A N 1
ATOM 2654 C CA . ASP A 1 361 ? -1.498 -9.673 14.469 1.00 94.25 361 ASP A CA 1
ATOM 2655 C C . ASP A 1 361 ? -1.508 -11.199 14.280 1.00 94.25 361 ASP A C 1
ATOM 2657 O O . ASP A 1 361 ? -1.661 -11.954 15.243 1.00 94.25 361 ASP A O 1
ATOM 2661 N N . SER A 1 362 ? -1.327 -11.675 13.054 1.00 90.75 362 SER A N 1
ATOM 2662 C CA . SER A 1 362 ? -1.224 -13.101 12.726 1.00 90.75 362 SER A CA 1
ATOM 2663 C C . SER A 1 362 ? 0.114 -13.404 12.068 1.00 90.75 362 SER A C 1
ATOM 2665 O O . SER A 1 362 ? 0.773 -12.510 11.558 1.00 90.75 362 SER A O 1
ATOM 2667 N N . ALA A 1 363 ? 0.505 -14.678 12.008 1.00 85.81 363 ALA A N 1
ATOM 2668 C CA . ALA A 1 363 ? 1.784 -15.075 11.415 1.00 85.81 363 ALA A CA 1
ATOM 2669 C C . ALA A 1 363 ? 1.985 -14.569 9.974 1.00 85.81 363 ALA A C 1
ATOM 2671 O O . ALA A 1 363 ? 3.088 -14.178 9.617 1.00 85.81 363 ALA A O 1
ATOM 2672 N N . ASN A 1 364 ? 0.910 -14.535 9.183 1.00 84.94 364 ASN A N 1
ATOM 2673 C CA . ASN A 1 364 ? 0.897 -13.999 7.821 1.00 84.94 364 ASN A CA 1
ATOM 2674 C C . ASN A 1 364 ? 0.349 -12.563 7.725 1.00 84.94 364 ASN A C 1
ATOM 2676 O O . ASN A 1 364 ? -0.004 -12.123 6.633 1.00 84.94 364 ASN A O 1
ATOM 2680 N N . HIS A 1 365 ? 0.170 -11.883 8.862 1.00 91.50 365 HIS A N 1
ATOM 2681 C CA . HIS A 1 365 ? -0.331 -10.508 8.974 1.00 91.50 365 HIS A CA 1
ATOM 2682 C C . HIS A 1 365 ? -1.731 -10.235 8.396 1.00 91.50 365 HIS A C 1
ATOM 2684 O O . HIS A 1 365 ? -2.147 -9.085 8.273 1.00 91.50 365 HIS A O 1
ATOM 2690 N N . ARG A 1 366 ? -2.491 -11.283 8.042 1.00 91.44 366 ARG A N 1
ATOM 2691 C CA . ARG A 1 366 ? -3.780 -11.147 7.348 1.00 91.44 366 ARG A CA 1
ATOM 2692 C C . ARG A 1 366 ? -4.940 -11.884 8.004 1.00 91.44 366 ARG A C 1
ATOM 2694 O O . ARG A 1 366 ? -6.051 -11.383 7.947 1.00 91.44 366 ARG A O 1
ATOM 2701 N N . THR A 1 367 ? -4.740 -13.049 8.620 1.00 93.12 367 THR A N 1
ATOM 2702 C CA . THR A 1 367 ? -5.865 -13.916 9.038 1.00 93.12 367 THR A CA 1
ATOM 2703 C C . THR A 1 367 ? -6.574 -13.497 10.323 1.00 93.12 367 THR A C 1
ATOM 2705 O O . THR A 1 367 ? -7.643 -14.025 10.610 1.00 93.12 367 THR A O 1
ATOM 2708 N N . HIS A 1 368 ? -6.012 -12.574 11.104 1.00 96.00 368 HIS A N 1
ATOM 2709 C CA . HIS A 1 368 ? -6.643 -12.068 12.330 1.00 96.00 368 HIS A CA 1
ATOM 2710 C C . HIS A 1 368 ? -7.712 -10.985 12.068 1.00 96.00 368 HIS A C 1
ATOM 2712 O O . HIS A 1 368 ? -8.493 -10.635 12.958 1.00 96.00 368 HIS A O 1
ATOM 2718 N N . VAL A 1 369 ? -7.784 -10.474 10.836 1.00 98.31 369 VAL A N 1
ATOM 2719 C CA . VAL A 1 369 ? -8.772 -9.491 10.378 1.00 98.31 369 VAL A CA 1
ATOM 2720 C C . VAL A 1 369 ? -9.377 -9.910 9.041 1.00 98.31 369 VAL A C 1
ATOM 2722 O O . VAL A 1 369 ? -8.771 -10.635 8.262 1.00 98.31 369 VAL A O 1
ATOM 2725 N N . ALA A 1 370 ? -10.598 -9.470 8.755 1.00 98.00 370 ALA A N 1
ATOM 2726 C CA . ALA A 1 370 ? -11.299 -9.822 7.526 1.00 98.00 370 ALA A CA 1
ATOM 2727 C C . ALA A 1 370 ? -12.145 -8.663 6.993 1.00 98.00 370 ALA A C 1
ATOM 2729 O O . ALA A 1 370 ? -12.632 -7.806 7.740 1.00 98.00 370 ALA A O 1
ATOM 2730 N N . PHE A 1 371 ? -12.351 -8.651 5.678 1.00 97.56 371 PHE A N 1
ATOM 2731 C CA . PHE A 1 371 ? -13.398 -7.832 5.082 1.00 97.56 371 PHE A CA 1
ATOM 2732 C C . PHE A 1 371 ? -14.768 -8.394 5.457 1.00 97.56 371 PHE A C 1
ATOM 2734 O O . PHE A 1 371 ? -14.957 -9.609 5.532 1.00 97.56 371 PHE A O 1
ATOM 2741 N N . ALA A 1 372 ? -15.731 -7.501 5.670 1.00 96.88 372 ALA A N 1
ATOM 2742 C CA . ALA A 1 372 ? -17.124 -7.904 5.725 1.00 96.88 372 ALA A CA 1
ATOM 2743 C C . ALA A 1 372 ? -17.591 -8.398 4.342 1.00 96.88 372 ALA A C 1
ATOM 2745 O O . ALA A 1 372 ? -17.082 -7.948 3.312 1.00 96.88 372 ALA A O 1
ATOM 2746 N N . ASP A 1 373 ? -18.571 -9.301 4.315 1.00 95.19 373 ASP A N 1
ATOM 2747 C CA . ASP A 1 373 ? -19.167 -9.790 3.068 1.00 95.19 373 ASP A CA 1
ATOM 2748 C C . ASP A 1 373 ? -19.915 -8.674 2.299 1.00 95.19 373 ASP A C 1
ATOM 2750 O O . ASP A 1 373 ? -20.032 -7.533 2.753 1.00 95.19 373 ASP A O 1
ATOM 2754 N N . ALA A 1 374 ? -20.478 -8.990 1.128 1.00 91.44 374 ALA A N 1
ATOM 2755 C CA . ALA A 1 374 ? -21.241 -8.020 0.333 1.00 91.44 374 ALA A CA 1
ATOM 2756 C C . ALA A 1 374 ? -22.475 -7.450 1.067 1.00 91.44 374 ALA A C 1
ATOM 2758 O O . ALA A 1 374 ? -22.938 -6.352 0.754 1.00 91.44 374 ALA A O 1
ATOM 2759 N N . GLY A 1 375 ? -23.009 -8.184 2.047 1.00 92.00 375 GLY A N 1
ATOM 2760 C CA . GLY A 1 375 ? -24.055 -7.711 2.943 1.00 92.00 375 GLY A CA 1
ATOM 2761 C C . GLY A 1 375 ? -23.520 -6.833 4.077 1.00 92.00 375 GLY A C 1
ATOM 2762 O O . GLY A 1 375 ? -24.304 -6.106 4.685 1.00 92.00 375 GLY A O 1
ATOM 2763 N N . GLY A 1 376 ? -22.223 -6.859 4.361 1.00 93.75 376 GLY A N 1
ATOM 2764 C CA . GLY A 1 376 ? -21.579 -6.188 5.480 1.00 93.75 376 GLY A CA 1
ATOM 2765 C C . GLY A 1 376 ? -21.568 -7.004 6.777 1.00 93.75 376 GLY A C 1
ATOM 2766 O O . GLY A 1 376 ? -21.447 -6.412 7.852 1.00 93.75 376 GLY A O 1
ATOM 2767 N N . ASN A 1 377 ? -21.727 -8.329 6.699 1.00 95.88 377 ASN A N 1
ATOM 2768 C CA . ASN A 1 377 ? -21.578 -9.228 7.845 1.00 95.88 377 ASN A CA 1
ATOM 2769 C C . ASN A 1 377 ? -20.113 -9.636 8.030 1.00 95.88 377 ASN A C 1
ATOM 2771 O O . ASN A 1 377 ? -19.385 -9.823 7.055 1.00 95.88 377 ASN A O 1
ATOM 2775 N N . CYS A 1 378 ? -19.701 -9.817 9.283 1.00 97.69 378 CYS A N 1
ATOM 2776 C CA . CYS A 1 378 ? -18.407 -10.413 9.592 1.00 97.69 378 CYS A CA 1
ATOM 2777 C C . CYS A 1 378 ? -18.461 -11.944 9.514 1.00 97.69 378 CYS A C 1
ATOM 2779 O O . CYS A 1 378 ? -19.510 -12.515 9.830 1.00 97.69 378 CYS A O 1
ATOM 2781 N N . PRO A 1 379 ? -17.350 -12.610 9.142 1.00 97.94 379 PRO A N 1
ATOM 2782 C CA . PRO A 1 379 ? -17.248 -14.065 9.211 1.00 97.94 379 PRO A CA 1
ATOM 2783 C C . PRO A 1 379 ? -17.545 -14.602 10.618 1.00 97.94 379 PRO A C 1
ATOM 2785 O O . PRO A 1 379 ? -17.365 -13.902 11.617 1.00 97.94 379 PRO A O 1
ATOM 2788 N N . THR A 1 380 ? -17.961 -15.866 10.711 1.00 96.56 380 THR A N 1
ATOM 2789 C CA . THR A 1 380 ? -18.192 -16.529 12.003 1.00 96.56 380 THR A CA 1
ATOM 2790 C C . THR A 1 380 ? -16.950 -16.435 12.892 1.00 96.56 380 THR A C 1
ATOM 2792 O O . THR A 1 380 ? -15.840 -16.710 12.448 1.00 96.56 380 THR A O 1
ATOM 2795 N N . GLY A 1 381 ? -17.142 -16.042 14.154 1.00 95.31 381 GLY A N 1
ATOM 2796 C CA . GLY A 1 381 ? -16.059 -15.841 15.125 1.00 95.31 381 GLY A CA 1
ATOM 2797 C C . GLY A 1 381 ? -15.440 -14.439 15.108 1.00 95.31 381 GLY A C 1
ATOM 2798 O O . GLY A 1 381 ? -14.764 -14.072 16.065 1.00 95.31 381 GLY A O 1
ATOM 2799 N N . PHE A 1 382 ? -15.721 -13.622 14.089 1.00 98.31 382 PHE A N 1
ATOM 2800 C CA . PHE A 1 382 ? -15.218 -12.255 14.006 1.00 98.31 382 PHE A CA 1
ATOM 2801 C C . PHE A 1 382 ? -16.235 -11.249 14.557 1.00 98.31 382 PHE A C 1
ATOM 2803 O O . PHE A 1 382 ? -17.450 -11.393 14.402 1.00 98.31 382 PHE A O 1
ATOM 2810 N N . LYS A 1 383 ? -15.730 -10.176 15.167 1.00 98.31 383 LYS A N 1
ATOM 2811 C CA . LYS A 1 383 ? -16.510 -9.020 15.620 1.00 98.31 383 LYS A CA 1
ATOM 2812 C C . LYS A 1 383 ? -16.252 -7.825 14.720 1.00 98.31 383 LYS A C 1
ATOM 2814 O O . LYS A 1 383 ? -15.126 -7.597 14.289 1.00 98.31 383 LYS A O 1
ATOM 2819 N N . ALA A 1 384 ? -17.293 -7.032 14.487 1.00 98.56 384 ALA A N 1
ATOM 2820 C CA . ALA A 1 384 ? -17.151 -5.776 13.769 1.00 98.56 384 ALA A CA 1
ATOM 2821 C C . ALA A 1 384 ? -16.324 -4.777 14.595 1.00 98.56 384 ALA A C 1
ATOM 2823 O O . ALA A 1 384 ? -16.636 -4.529 15.760 1.00 98.56 384 ALA A O 1
ATOM 2824 N N . ILE A 1 385 ? -15.315 -4.178 13.977 1.00 98.81 385 ILE A N 1
ATOM 2825 C CA . ILE A 1 385 ? -14.502 -3.075 14.504 1.00 98.81 385 ILE A CA 1
ATOM 2826 C C . ILE A 1 385 ? -14.709 -1.828 13.627 1.00 98.81 385 ILE A C 1
ATOM 2828 O O . ILE A 1 385 ? -15.214 -1.960 12.507 1.00 98.81 385 ILE A O 1
ATOM 2832 N N . PRO A 1 386 ? -14.381 -0.610 14.103 1.00 98.69 386 PRO A N 1
ATOM 2833 C CA . PRO A 1 386 ? -14.337 0.562 13.241 1.00 98.69 386 PRO A CA 1
ATOM 2834 C C . PRO A 1 386 ? -13.506 0.290 11.987 1.00 98.69 386 PRO A C 1
ATOM 2836 O O . PRO A 1 386 ? -12.350 -0.111 12.084 1.00 98.69 386 PRO A O 1
ATOM 2839 N N . GLN A 1 387 ? -14.087 0.517 10.814 1.00 98.69 387 GLN A N 1
ATOM 2840 C CA . GLN A 1 387 ? -13.367 0.385 9.556 1.00 98.69 387 GLN A CA 1
ATOM 2841 C C . GLN A 1 387 ? -12.592 1.669 9.290 1.00 98.69 387 GLN A C 1
ATOM 2843 O O . GLN A 1 387 ? -13.213 2.718 9.116 1.00 98.69 387 GLN A O 1
ATOM 2848 N N . LEU A 1 388 ? -11.266 1.586 9.202 1.00 98.88 388 LEU A N 1
ATOM 2849 C CA . LEU A 1 388 ? -10.472 2.682 8.658 1.00 98.88 388 LEU A CA 1
ATOM 2850 C C . LEU A 1 388 ? -10.735 2.803 7.149 1.00 98.88 388 LEU A C 1
ATOM 2852 O O . LEU A 1 388 ? -10.581 1.847 6.385 1.00 98.88 388 LEU A O 1
ATOM 2856 N N . VAL A 1 389 ? -11.134 3.995 6.727 1.00 98.50 389 VAL A N 1
ATOM 2857 C CA . VAL A 1 389 ? -11.222 4.431 5.338 1.00 98.50 389 VAL A CA 1
ATOM 2858 C C . VAL A 1 389 ? -10.250 5.590 5.179 1.00 98.50 389 VAL A C 1
ATOM 2860 O O . VAL A 1 389 ? -10.527 6.719 5.587 1.00 98.50 389 VAL A O 1
ATOM 2863 N N . GLN A 1 390 ? -9.090 5.291 4.608 1.00 98.75 390 GLN A N 1
ATOM 2864 C CA . GLN A 1 390 ? -8.070 6.279 4.299 1.00 98.75 390 GLN A CA 1
ATOM 2865 C C . GLN A 1 390 ? -8.262 6.767 2.867 1.00 98.75 390 GLN A C 1
ATOM 2867 O O . GLN A 1 390 ? -8.370 5.976 1.933 1.00 98.75 390 GLN A O 1
ATOM 2872 N N . ARG A 1 391 ? -8.313 8.085 2.691 1.00 98.44 391 ARG A N 1
ATOM 2873 C CA . ARG A 1 391 ? -8.500 8.731 1.391 1.00 98.44 391 ARG A CA 1
ATOM 2874 C C . ARG A 1 391 ? -7.386 9.732 1.149 1.00 98.44 391 ARG A C 1
ATOM 2876 O O . ARG A 1 391 ? -7.228 10.656 1.946 1.00 98.44 391 ARG A O 1
ATOM 2883 N N . LEU A 1 392 ? -6.683 9.585 0.034 1.00 98.75 392 LEU A N 1
ATOM 2884 C CA . LEU A 1 392 ? -5.571 10.440 -0.373 1.00 98.75 392 LEU A CA 1
ATOM 2885 C C . LEU A 1 392 ? -5.905 11.124 -1.696 1.00 98.75 392 LEU A C 1
ATOM 2887 O O . LEU A 1 392 ? -6.423 10.481 -2.606 1.00 98.75 392 LEU A O 1
ATOM 2891 N N . VAL A 1 393 ? -5.618 12.419 -1.799 1.00 98.81 393 VAL A N 1
ATOM 2892 C CA . VAL A 1 393 ? -5.825 13.218 -3.014 1.00 98.81 393 VAL A CA 1
ATOM 2893 C C . VAL A 1 393 ? -4.499 13.789 -3.477 1.00 98.81 393 VAL A C 1
ATOM 2895 O O . VAL A 1 393 ? -3.807 14.425 -2.680 1.00 98.81 393 VAL A O 1
ATOM 2898 N N . TYR A 1 394 ? -4.196 13.628 -4.759 1.00 98.62 394 TYR A N 1
ATOM 2899 C CA . TYR A 1 394 ? -2.974 14.117 -5.385 1.00 98.62 394 TYR A CA 1
ATOM 2900 C C . TYR A 1 394 ? -3.311 15.105 -6.489 1.00 98.62 394 TYR A C 1
ATOM 2902 O O . TYR A 1 394 ? -4.084 14.795 -7.392 1.00 98.62 394 TYR A O 1
ATOM 2910 N N . ASP A 1 395 ? -2.707 16.284 -6.391 1.00 96.75 395 ASP A N 1
ATOM 2911 C CA . ASP A 1 395 ? -2.705 17.267 -7.466 1.00 96.75 395 ASP A CA 1
ATOM 2912 C C . ASP A 1 395 ? -1.661 16.839 -8.496 1.00 96.75 395 ASP A C 1
ATOM 2914 O O . ASP A 1 395 ? -0.458 17.027 -8.299 1.00 96.75 395 ASP A O 1
ATOM 2918 N N . VAL A 1 396 ? -2.107 16.128 -9.525 1.00 96.56 396 VAL A N 1
ATOM 2919 C CA . VAL A 1 396 ? -1.241 15.646 -10.597 1.00 96.56 396 VAL A CA 1
ATOM 2920 C C . VAL A 1 396 ? -2.013 15.654 -11.904 1.00 96.56 396 VAL A C 1
ATOM 2922 O O . VAL A 1 396 ? -3.137 15.153 -11.986 1.00 96.56 396 VAL A O 1
ATOM 2925 N N . ASP A 1 397 ? -1.395 16.229 -12.930 1.00 95.44 397 ASP A N 1
ATOM 2926 C CA . ASP A 1 397 ? -1.986 16.289 -14.255 1.00 95.44 397 ASP A CA 1
ATOM 2927 C C . ASP A 1 397 ? -2.165 14.893 -14.851 1.00 95.44 397 ASP A C 1
ATOM 2929 O O . ASP A 1 397 ? -1.329 14.000 -14.693 1.00 95.44 397 ASP A O 1
ATOM 2933 N N . ALA A 1 398 ? -3.242 14.721 -15.620 1.00 96.75 398 ALA A N 1
ATOM 2934 C CA . ALA A 1 398 ? -3.425 13.518 -16.414 1.00 96.75 398 ALA A CA 1
ATOM 2935 C C . ALA A 1 398 ? -2.265 13.367 -17.423 1.00 96.75 398 ALA A C 1
ATOM 2937 O O . ALA A 1 398 ? -2.053 14.272 -18.244 1.00 96.75 398 ALA A O 1
ATOM 2938 N N . PRO A 1 399 ? -1.543 12.233 -17.418 1.00 96.62 399 PRO A N 1
ATOM 2939 C CA . PRO A 1 399 ? -0.413 12.039 -18.311 1.00 96.62 399 PRO A CA 1
ATOM 2940 C C . PRO A 1 399 ? -0.800 11.994 -19.788 1.00 96.62 399 PRO A C 1
ATOM 2942 O O . PRO A 1 399 ? -1.924 11.648 -20.169 1.00 96.62 399 PRO A O 1
ATOM 2945 N N . SER A 1 400 ? 0.164 12.288 -20.659 1.00 94.88 400 SER A N 1
ATOM 2946 C CA . SER A 1 400 ? -0.006 12.166 -22.106 1.00 94.88 400 SER A CA 1
ATOM 2947 C C . SER A 1 400 ? 0.211 10.717 -22.557 1.00 94.88 400 SER A C 1
ATOM 2949 O O . SER A 1 400 ? 1.296 10.295 -22.930 1.00 94.88 400 SER A O 1
ATOM 2951 N N . VAL A 1 401 ? -0.852 9.913 -22.555 1.00 94.69 401 VAL A N 1
ATOM 2952 C CA . VAL A 1 401 ? -0.751 8.487 -22.936 1.00 94.69 401 VAL A CA 1
ATOM 2953 C C . VAL A 1 401 ? -0.412 8.255 -24.417 1.00 94.69 401 VAL A C 1
ATOM 2955 O O . VAL A 1 401 ? 0.165 7.228 -24.749 1.00 94.69 401 VAL A O 1
ATOM 2958 N N . LYS A 1 402 ? -0.736 9.205 -25.310 1.00 93.25 402 LYS A N 1
ATOM 2959 C CA . LYS A 1 402 ? -0.522 9.074 -26.768 1.00 93.25 402 LYS A CA 1
ATOM 2960 C C . LYS A 1 402 ? 0.938 9.202 -27.198 1.00 93.25 402 LYS A C 1
ATOM 2962 O O . LYS A 1 402 ? 1.310 8.655 -28.224 1.00 93.25 402 LYS A O 1
ATOM 2967 N N . ASP A 1 403 ? 1.736 9.952 -26.449 1.00 92.19 403 ASP A N 1
ATOM 2968 C CA . ASP A 1 403 ? 3.158 10.163 -26.733 1.00 92.19 403 ASP A CA 1
ATOM 2969 C C . ASP A 1 403 ? 4.052 9.465 -25.698 1.00 92.19 403 ASP A C 1
ATOM 2971 O O . ASP A 1 403 ? 5.233 9.785 -25.580 1.00 92.19 403 ASP A O 1
ATOM 2975 N N . ASN A 1 404 ? 3.476 8.510 -24.960 1.00 88.44 404 ASN A N 1
ATOM 2976 C CA . ASN A 1 404 ? 4.123 7.758 -23.893 1.00 88.44 404 ASN A CA 1
ATOM 2977 C C . ASN A 1 404 ? 4.741 8.649 -22.799 1.00 88.44 404 ASN A C 1
ATOM 2979 O O . ASN A 1 404 ? 5.883 8.453 -22.391 1.00 88.44 404 ASN A O 1
ATOM 2983 N N . GLY A 1 405 ? 3.987 9.653 -22.348 1.00 91.31 405 GLY A N 1
ATOM 2984 C CA . GLY A 1 405 ? 4.359 10.521 -21.234 1.00 91.31 405 GLY A CA 1
ATOM 2985 C C . GLY A 1 405 ? 5.371 11.614 -21.583 1.00 91.31 405 GLY A C 1
ATOM 2986 O O . GLY A 1 405 ? 5.893 12.253 -20.675 1.00 91.31 405 GLY A O 1
ATOM 2987 N N . LYS A 1 406 ? 5.663 11.851 -22.871 1.00 90.50 406 LYS A N 1
ATOM 2988 C CA . LYS A 1 406 ? 6.654 12.855 -23.301 1.00 90.50 406 LYS A CA 1
ATOM 2989 C C . LYS A 1 406 ? 6.208 14.287 -23.005 1.00 90.50 406 LYS A C 1
ATOM 2991 O O . LYS A 1 406 ? 7.020 15.084 -22.549 1.00 90.50 406 LYS A O 1
ATOM 2996 N N . THR A 1 407 ? 4.942 14.623 -23.268 1.00 94.56 407 THR A N 1
ATOM 2997 C CA . THR A 1 407 ? 4.415 15.976 -23.006 1.00 94.56 407 THR A CA 1
ATOM 2998 C C . THR A 1 407 ? 4.026 16.165 -21.542 1.00 94.56 407 THR A C 1
ATOM 3000 O O . THR A 1 407 ? 4.285 17.216 -20.963 1.00 94.56 407 THR A O 1
ATOM 3003 N N . ARG A 1 408 ? 3.376 15.165 -20.936 1.00 95.75 408 ARG A N 1
ATOM 3004 C CA . ARG A 1 408 ? 3.013 15.145 -19.516 1.00 95.75 408 ARG A CA 1
ATOM 3005 C C . ARG A 1 408 ? 3.424 13.800 -18.917 1.00 95.75 408 ARG A C 1
ATOM 3007 O O . ARG A 1 408 ? 2.828 12.788 -19.308 1.00 95.75 408 ARG A O 1
ATOM 3014 N N . PRO A 1 409 ? 4.408 13.786 -18.001 1.00 95.75 409 PRO A N 1
ATOM 3015 C CA . PRO A 1 409 ? 5.004 12.558 -17.496 1.00 95.75 409 PRO A CA 1
ATOM 3016 C C . PRO A 1 409 ? 3.985 11.688 -16.774 1.00 95.75 409 PRO A C 1
ATOM 3018 O O . PRO A 1 409 ? 3.016 12.174 -16.189 1.00 95.75 409 PRO A O 1
ATOM 3021 N N . PHE A 1 410 ? 4.225 10.380 -16.804 1.00 96.50 410 PHE A N 1
ATOM 3022 C CA . PHE A 1 410 ? 3.443 9.430 -16.024 1.00 96.50 410 PHE A CA 1
ATOM 3023 C C . PHE A 1 410 ? 3.660 9.664 -14.531 1.00 96.50 410 PHE A C 1
ATOM 3025 O O . PHE A 1 410 ? 4.729 10.098 -14.103 1.00 96.50 410 PHE A O 1
ATOM 3032 N N . PHE A 1 411 ? 2.649 9.335 -13.734 1.00 97.31 411 PHE A N 1
ATOM 3033 C CA . PHE A 1 411 ? 2.838 9.103 -12.311 1.00 97.31 411 PHE A CA 1
ATOM 3034 C C . PHE A 1 411 ? 2.846 7.603 -12.032 1.00 97.31 411 PHE A C 1
ATOM 3036 O O . PHE A 1 411 ? 2.176 6.837 -12.723 1.00 97.31 411 PHE A O 1
ATOM 3043 N N . SER A 1 412 ? 3.601 7.182 -11.026 1.00 95.56 412 SER A N 1
ATOM 3044 C CA . SER A 1 412 ? 3.787 5.776 -10.682 1.00 95.56 412 SER A CA 1
ATOM 3045 C C . SER A 1 412 ? 3.699 5.566 -9.182 1.00 95.56 412 SER A C 1
ATOM 3047 O O . SER A 1 412 ? 4.184 6.379 -8.398 1.00 95.56 412 SER A O 1
ATOM 3049 N N . LEU A 1 413 ? 3.110 4.452 -8.783 1.00 97.38 413 LEU A N 1
ATOM 3050 C CA . LEU A 1 413 ? 3.178 3.965 -7.418 1.00 97.38 413 LEU A CA 1
ATOM 3051 C C . LEU A 1 413 ? 4.553 3.361 -7.140 1.00 97.38 413 LEU A C 1
ATOM 3053 O O . LEU A 1 413 ? 5.016 2.566 -7.949 1.00 97.38 413 LEU A O 1
ATOM 3057 N N . ASP A 1 414 ? 5.167 3.671 -6.008 1.00 97.06 414 ASP A N 1
ATOM 3058 C CA . ASP A 1 414 ? 6.351 2.955 -5.529 1.00 97.06 414 ASP A CA 1
ATOM 3059 C C . ASP A 1 414 ? 6.028 1.473 -5.260 1.00 97.06 414 ASP A C 1
ATOM 3061 O O . ASP A 1 414 ? 4.991 1.141 -4.682 1.00 97.06 414 ASP A O 1
ATOM 3065 N N . SER A 1 415 ? 6.880 0.565 -5.738 1.00 95.25 415 SER A N 1
ATOM 3066 C CA . SER A 1 415 ? 6.628 -0.881 -5.663 1.00 95.25 415 SER A CA 1
ATOM 3067 C C . SER A 1 415 ? 7.918 -1.695 -5.711 1.00 95.25 415 SER A C 1
ATOM 3069 O O . SER A 1 415 ? 8.967 -1.180 -6.100 1.00 95.25 415 SER A O 1
ATOM 3071 N N . PHE A 1 416 ? 7.827 -2.987 -5.390 1.00 94.62 416 PHE A N 1
ATOM 3072 C CA . PHE A 1 416 ? 8.903 -3.932 -5.680 1.00 94.62 416 PHE A CA 1
ATOM 3073 C C . PHE A 1 416 ? 9.232 -3.940 -7.188 1.00 94.62 416 PHE A C 1
ATOM 3075 O O . PHE A 1 416 ? 8.314 -3.849 -8.015 1.00 94.62 416 PHE A O 1
ATOM 3082 N N . PRO A 1 417 ? 10.509 -4.120 -7.576 1.00 91.62 417 PRO A N 1
ATOM 3083 C CA . PRO A 1 417 ? 10.930 -4.077 -8.975 1.00 91.62 417 PRO A CA 1
ATOM 3084 C C . PRO A 1 417 ? 10.112 -4.985 -9.902 1.00 91.62 417 PRO A C 1
ATOM 3086 O O . PRO A 1 417 ? 9.647 -4.572 -10.958 1.00 91.62 417 PRO A O 1
ATOM 3089 N N . GLU A 1 418 ? 9.864 -6.228 -9.505 1.00 91.06 418 GLU A N 1
ATOM 3090 C CA . GLU A 1 418 ? 9.159 -7.203 -10.336 1.00 91.06 418 GLU A CA 1
ATOM 3091 C C . GLU A 1 418 ? 7.652 -6.907 -10.509 1.00 91.06 418 GLU A C 1
ATOM 3093 O O . GLU A 1 418 ? 6.978 -7.541 -11.329 1.00 91.06 418 GLU A O 1
ATOM 3098 N N . GLN A 1 419 ? 7.122 -5.917 -9.784 1.00 93.56 419 GLN A N 1
ATOM 3099 C CA . GLN A 1 419 ? 5.713 -5.512 -9.802 1.00 93.56 419 GLN A CA 1
ATOM 3100 C C . GLN A 1 419 ? 5.412 -4.390 -10.792 1.00 93.56 419 GLN A C 1
ATOM 3102 O O . GLN A 1 419 ? 4.242 -4.104 -11.043 1.00 93.56 419 GLN A O 1
ATOM 3107 N N . GLN A 1 420 ? 6.441 -3.776 -11.384 1.00 91.62 420 GLN A N 1
ATOM 3108 C CA . GLN A 1 420 ? 6.303 -2.851 -12.513 1.00 91.62 420 GLN A CA 1
ATOM 3109 C C . GLN A 1 420 ? 5.400 -1.653 -12.254 1.00 91.62 420 GLN A C 1
ATOM 3111 O O . GLN A 1 420 ? 4.745 -1.162 -13.178 1.00 91.62 420 GLN A O 1
ATOM 3116 N N . HIS A 1 421 ? 5.349 -1.202 -10.997 1.00 94.94 421 HIS A N 1
ATOM 3117 C CA . HIS A 1 421 ? 4.544 -0.062 -10.569 1.00 94.94 421 HIS A CA 1
ATOM 3118 C C . HIS A 1 421 ? 3.082 -0.207 -10.999 1.00 94.94 421 HIS A C 1
ATOM 3120 O O . HIS A 1 421 ? 2.412 0.775 -11.341 1.00 94.94 421 HIS A O 1
ATOM 3126 N N . LYS A 1 422 ? 2.578 -1.446 -11.057 1.00 95.19 422 LYS A N 1
ATOM 3127 C CA . LYS A 1 422 ? 1.213 -1.706 -11.497 1.00 95.19 422 LYS A CA 1
ATOM 3128 C C . LYS A 1 422 ? 0.242 -1.209 -10.431 1.00 95.19 422 LYS A C 1
ATOM 3130 O O . LYS A 1 422 ? 0.378 -1.565 -9.269 1.00 95.19 422 LYS A O 1
ATOM 3135 N N . PRO A 1 423 ? -0.809 -0.466 -10.803 1.00 96.69 423 PRO A N 1
ATOM 3136 C CA . PRO A 1 423 ? -1.741 0.133 -9.840 1.00 96.69 423 PRO A CA 1
ATOM 3137 C C . PRO A 1 423 ? -2.458 -0.896 -8.955 1.00 96.69 423 PRO A C 1
ATOM 3139 O O . PRO A 1 423 ? -2.936 -0.547 -7.880 1.00 96.69 423 PRO A O 1
ATOM 3142 N N . VAL A 1 424 ? -2.536 -2.160 -9.389 1.00 97.12 424 VAL A N 1
ATOM 3143 C CA . VAL A 1 424 ? -3.103 -3.268 -8.604 1.00 97.12 424 VAL A CA 1
ATOM 3144 C C . VAL A 1 424 ? -2.295 -3.586 -7.341 1.00 97.12 424 VAL A C 1
ATOM 3146 O O . VAL A 1 424 ? -2.850 -4.168 -6.410 1.00 97.12 424 VAL A O 1
ATOM 3149 N N . THR A 1 425 ? -1.015 -3.194 -7.289 1.00 97.12 425 THR A N 1
ATOM 3150 C CA . THR A 1 425 ? -0.138 -3.418 -6.130 1.00 97.12 425 THR A CA 1
ATOM 3151 C C . THR A 1 425 ? -0.280 -2.359 -5.041 1.00 97.12 425 THR A C 1
ATOM 3153 O O . THR A 1 425 ? 0.461 -2.368 -4.054 1.00 97.12 425 THR A O 1
ATOM 3156 N N . ASP A 1 426 ? -1.223 -1.429 -5.208 1.00 98.00 426 ASP A N 1
ATOM 3157 C CA . ASP A 1 426 ? -1.497 -0.427 -4.191 1.00 98.00 426 ASP A CA 1
ATOM 3158 C C . ASP A 1 426 ? -1.992 -1.071 -2.894 1.00 98.00 426 ASP A C 1
ATOM 3160 O O . ASP A 1 426 ? -2.758 -2.043 -2.889 1.00 98.00 426 ASP A O 1
ATOM 3164 N N . HIS A 1 427 ? -1.515 -0.524 -1.784 1.00 98.25 427 HIS A N 1
ATOM 3165 C CA . HIS A 1 427 ? -1.763 -1.036 -0.450 1.00 98.25 427 HIS A CA 1
ATOM 3166 C C . HIS A 1 427 ? -1.687 0.084 0.585 1.00 98.25 427 HIS A C 1
ATOM 3168 O O . HIS A 1 427 ? -1.155 1.161 0.331 1.00 98.25 427 HIS A O 1
ATOM 3174 N N . GLY A 1 428 ? -2.255 -0.178 1.753 1.00 98.06 428 GLY A N 1
ATOM 3175 C CA . GLY A 1 428 ? -2.155 0.692 2.909 1.00 98.06 428 GLY A CA 1
ATOM 3176 C C . GLY A 1 428 ? -1.968 -0.139 4.163 1.00 98.06 428 GLY A C 1
ATOM 3177 O O . GLY A 1 428 ? -2.507 -1.245 4.285 1.00 98.06 428 GLY A O 1
ATOM 3178 N N . ASP A 1 429 ? -1.243 0.430 5.106 1.00 98.19 429 ASP A N 1
ATOM 3179 C CA . ASP A 1 429 ? -0.866 -0.217 6.343 1.00 98.19 429 ASP A CA 1
ATOM 3180 C C . ASP A 1 429 ? -1.269 0.652 7.534 1.00 98.19 429 ASP A C 1
ATOM 3182 O O . ASP A 1 429 ? -1.244 1.890 7.500 1.00 98.19 429 ASP A O 1
ATOM 3186 N N . PHE A 1 430 ? -1.690 -0.018 8.600 1.00 98.62 430 PHE A N 1
ATOM 3187 C CA . PHE A 1 430 ? -2.219 0.625 9.788 1.00 98.62 430 PHE A CA 1
ATOM 3188 C C . PHE A 1 430 ? -1.796 -0.125 11.044 1.00 98.62 430 PHE A C 1
ATOM 3190 O O . PHE A 1 430 ? -1.994 -1.334 11.149 1.00 98.62 430 PHE A O 1
ATOM 3197 N N . ILE A 1 431 ? -1.283 0.613 12.028 1.00 98.75 431 ILE A N 1
ATOM 3198 C CA . ILE A 1 431 ? -1.027 0.110 13.379 1.00 98.75 431 ILE A CA 1
ATOM 3199 C C . ILE A 1 431 ? -1.826 0.961 14.352 1.00 98.75 431 ILE A C 1
ATOM 3201 O O . ILE A 1 431 ? -1.519 2.137 14.544 1.00 98.75 431 ILE A O 1
ATOM 3205 N N . ASN A 1 432 ? -2.838 0.375 14.990 1.00 98.75 432 ASN A N 1
ATOM 3206 C CA . ASN A 1 432 ? -3.663 1.082 15.962 1.00 98.75 432 ASN A CA 1
ATOM 3207 C C . ASN A 1 432 ? -2.869 1.375 17.239 1.00 98.75 432 ASN A C 1
ATOM 3209 O O . ASN A 1 432 ? -2.558 0.462 17.996 1.00 98.75 432 ASN A O 1
ATOM 3213 N N . VAL A 1 433 ? -2.620 2.642 17.554 1.00 98.56 433 VAL A N 1
ATOM 3214 C CA . VAL A 1 433 ? -1.976 3.041 18.818 1.00 98.56 433 VAL A CA 1
ATOM 3215 C C . VAL A 1 433 ? -2.799 4.129 19.510 1.00 98.56 433 VAL A C 1
ATOM 3217 O O . VAL A 1 433 ? -2.263 4.995 20.203 1.00 98.56 433 VAL A O 1
ATOM 3220 N N . PHE A 1 434 ? -4.127 4.085 19.353 1.00 98.56 434 PHE A N 1
ATOM 3221 C CA . PHE A 1 434 ? -5.021 4.903 20.172 1.00 98.56 434 PHE A CA 1
ATOM 3222 C C . PHE A 1 434 ? -4.804 4.564 21.644 1.00 98.56 434 PHE A C 1
ATOM 3224 O O . PHE A 1 434 ? -4.720 3.393 22.034 1.00 98.56 434 PHE A O 1
ATOM 3231 N N . ASP A 1 435 ? -4.762 5.590 22.490 1.00 96.94 435 ASP A N 1
ATOM 3232 C CA . ASP A 1 435 ? -4.954 5.361 23.912 1.00 96.94 435 ASP A CA 1
ATOM 3233 C C . ASP A 1 435 ? -6.369 4.806 24.183 1.00 96.94 435 ASP A C 1
ATOM 3235 O O . ASP A 1 435 ? -7.311 4.966 23.395 1.00 96.94 435 ASP A O 1
ATOM 3239 N N . ALA A 1 436 ? -6.531 4.128 25.320 1.00 97.06 436 ALA A N 1
ATOM 3240 C CA . ALA A 1 436 ? -7.788 3.460 25.648 1.00 97.06 436 ALA A CA 1
ATOM 3241 C C . ALA A 1 436 ? -8.975 4.438 25.749 1.00 97.06 436 ALA A C 1
ATOM 3243 O O . ALA A 1 436 ? -10.100 4.096 25.377 1.00 97.06 436 ALA A O 1
ATOM 3244 N N . LYS A 1 437 ? -8.742 5.670 26.223 1.00 97.88 437 LYS A N 1
ATOM 3245 C CA . LYS A 1 437 ? -9.787 6.692 26.366 1.00 97.88 437 LYS A CA 1
ATOM 3246 C C . LYS A 1 437 ? -10.267 7.159 24.994 1.00 97.88 437 LYS A C 1
ATOM 3248 O O . LYS A 1 437 ? -11.475 7.290 24.780 1.00 97.88 437 LYS A O 1
ATOM 3253 N N . LEU A 1 438 ? -9.346 7.377 24.061 1.00 98.25 438 LEU A N 1
ATOM 3254 C CA . LEU A 1 438 ? -9.647 7.786 22.701 1.00 98.25 438 LEU A CA 1
ATOM 3255 C C . LEU A 1 438 ? -10.363 6.680 21.928 1.00 98.25 438 LEU A C 1
ATOM 3257 O O . LEU A 1 438 ? -11.387 6.958 21.304 1.00 98.25 438 LEU A O 1
ATOM 3261 N N . MET A 1 439 ? -9.898 5.431 22.022 1.00 98.56 439 MET A N 1
ATOM 3262 C CA . MET A 1 439 ? -10.555 4.296 21.365 1.00 98.56 439 MET A CA 1
ATOM 3263 C C . MET A 1 439 ? -12.001 4.128 21.847 1.00 98.56 439 MET A C 1
ATOM 3265 O O . MET A 1 439 ? -12.919 3.997 21.035 1.00 98.56 439 MET A O 1
ATOM 3269 N N . ASN A 1 440 ? -12.241 4.239 23.156 1.00 98.38 440 ASN A N 1
ATOM 3270 C CA . ASN A 1 440 ? -13.595 4.188 23.711 1.00 98.38 440 ASN A CA 1
ATOM 3271 C C . ASN A 1 440 ? -14.469 5.354 23.222 1.00 98.38 440 ASN A C 1
ATOM 3273 O O . ASN A 1 440 ? -15.619 5.138 22.833 1.00 98.38 440 ASN A O 1
ATOM 3277 N N . LYS A 1 441 ? -13.922 6.577 23.164 1.00 98.19 441 LYS A N 1
ATOM 3278 C CA . LYS A 1 441 ? -14.620 7.749 22.608 1.00 98.19 441 LYS A CA 1
ATOM 3279 C C . LYS A 1 441 ? -14.971 7.549 21.130 1.00 98.19 441 LYS A C 1
ATOM 3281 O O . LYS A 1 441 ? -16.087 7.876 20.723 1.00 98.19 441 LYS A O 1
ATOM 3286 N N . ALA A 1 442 ? -14.051 7.008 20.333 1.00 98.50 442 ALA A N 1
ATOM 3287 C CA . ALA A 1 442 ? -14.266 6.735 18.916 1.00 98.50 442 ALA A CA 1
ATOM 3288 C C . ALA A 1 442 ? -15.389 5.706 18.714 1.00 98.50 442 ALA A C 1
ATOM 3290 O O . ALA A 1 442 ? -16.348 5.979 17.991 1.00 98.50 442 ALA A O 1
ATOM 3291 N N . VAL A 1 443 ? -15.349 4.578 19.430 1.00 98.62 443 VAL A N 1
ATOM 3292 C CA . VAL A 1 443 ? -16.404 3.548 19.385 1.00 98.62 443 VAL A CA 1
ATOM 3293 C C . VAL A 1 443 ? -17.752 4.105 19.826 1.00 98.62 443 VAL A C 1
ATOM 3295 O O . VAL A 1 443 ? -18.760 3.868 19.160 1.00 98.62 443 VAL A O 1
ATOM 3298 N N . GLN A 1 444 ? -17.794 4.869 20.921 1.00 98.50 444 GLN A N 1
ATOM 3299 C CA . GLN A 1 444 ? -19.029 5.495 21.387 1.00 98.50 444 GLN A CA 1
ATOM 3300 C C . GLN A 1 444 ? -19.588 6.449 20.330 1.00 98.50 444 GLN A C 1
ATOM 3302 O O . GLN A 1 444 ? -20.781 6.398 20.036 1.00 98.50 444 GLN A O 1
ATOM 3307 N N . CYS A 1 445 ? -18.741 7.280 19.720 1.00 98.38 445 CYS A N 1
ATOM 3308 C CA . CYS A 1 445 ? -19.149 8.187 18.654 1.00 98.38 445 CYS A CA 1
ATOM 3309 C C . CYS A 1 445 ? -19.776 7.436 17.471 1.00 98.38 445 CYS A C 1
ATOM 3311 O O . CYS A 1 445 ? -20.886 7.754 17.039 1.00 98.38 445 CYS A O 1
ATOM 3313 N N . ILE A 1 446 ? -19.098 6.388 17.003 1.00 98.62 446 ILE A N 1
ATOM 3314 C CA . ILE A 1 446 ? -19.531 5.569 15.871 1.00 98.62 446 ILE A CA 1
ATOM 3315 C C . ILE A 1 446 ? -20.860 4.862 16.178 1.00 98.62 446 ILE A C 1
ATOM 3317 O O . ILE A 1 446 ? -21.819 4.942 15.402 1.00 98.62 446 ILE A O 1
ATOM 3321 N N . ASN A 1 447 ? -20.956 4.222 17.345 1.00 98.56 447 ASN A N 1
ATOM 3322 C CA . ASN A 1 447 ? -22.132 3.455 17.758 1.00 98.56 447 ASN A CA 1
ATOM 3323 C C . ASN A 1 447 ? -23.351 4.319 18.105 1.00 98.56 447 ASN A C 1
ATOM 3325 O O . ASN A 1 447 ? -24.469 3.809 18.075 1.00 98.56 447 ASN A O 1
ATOM 3329 N N . THR A 1 448 ? -23.157 5.602 18.419 1.00 97.88 448 THR A N 1
ATOM 3330 C CA . THR A 1 448 ? -24.245 6.562 18.690 1.00 97.88 448 THR A CA 1
ATOM 3331 C C . THR A 1 448 ? -24.638 7.388 17.465 1.00 97.88 448 THR A C 1
ATOM 3333 O O . THR A 1 448 ? -25.478 8.275 17.571 1.00 97.88 448 THR A O 1
ATOM 3336 N N . GLY A 1 449 ? -24.070 7.101 16.287 1.00 97.25 449 GLY A N 1
ATOM 3337 C CA . GLY A 1 449 ? -24.457 7.775 15.044 1.00 97.25 449 GLY A CA 1
ATOM 3338 C C . GLY A 1 449 ? -23.896 9.191 14.890 1.00 97.25 449 GLY A C 1
ATOM 3339 O O . GLY A 1 449 ? -24.365 9.937 14.036 1.00 97.25 449 GLY A O 1
ATOM 3340 N N . ARG A 1 450 ? -22.911 9.576 15.707 1.00 97.94 450 ARG A N 1
ATOM 3341 C CA . ARG A 1 450 ? -22.329 10.922 15.713 1.00 97.94 450 ARG A CA 1
ATOM 3342 C C . ARG A 1 450 ? -21.148 11.039 14.753 1.00 97.94 450 ARG A C 1
ATOM 3344 O O . ARG A 1 450 ? -20.515 10.045 14.408 1.00 97.94 450 ARG A O 1
ATOM 3351 N N . LYS A 1 451 ? -20.807 12.276 14.387 1.00 97.50 451 LYS A N 1
ATOM 3352 C CA . LYS A 1 451 ? -19.531 12.619 13.749 1.00 97.50 451 LYS A CA 1
ATOM 3353 C C . LYS A 1 451 ? -18.611 13.271 14.780 1.00 97.50 451 LYS A C 1
ATOM 3355 O O . LYS A 1 451 ? -19.004 14.255 15.403 1.00 97.50 451 LYS A O 1
ATOM 3360 N N . CYS A 1 452 ? -17.418 12.721 14.980 1.00 97.12 452 CYS A N 1
ATOM 3361 C CA . CYS A 1 452 ? -16.433 13.230 15.939 1.00 97.12 452 CYS A CA 1
ATOM 3362 C C . CYS A 1 452 ? -15.038 13.297 15.313 1.00 97.12 452 CYS A C 1
ATOM 3364 O O . CYS A 1 452 ? -14.806 12.710 14.259 1.00 97.12 452 CYS A O 1
ATOM 3366 N N . SER A 1 453 ? -14.120 13.977 15.999 1.00 91.38 453 SER A N 1
ATOM 3367 C CA . SER A 1 453 ? -12.676 13.941 15.752 1.00 91.38 453 SER A CA 1
ATOM 3368 C C . SER A 1 453 ? -11.880 13.922 17.054 1.00 91.38 453 SER A C 1
ATOM 3370 O O . SER A 1 453 ? -12.487 14.212 18.122 1.00 91.38 453 SER A O 1
#